Protein AF-A0A2M8KYL3-F1 (afdb_monomer)

Solvent-accessible surface area (backbone atoms only — not comparable to full-atom values): 25033 Å² total; per-residue (Å²): 137,84,82,59,70,75,54,57,54,48,54,51,50,53,51,47,51,56,54,46,53,58,52,58,70,65,60,84,61,82,76,65,51,75,68,42,40,58,47,51,52,43,27,50,36,31,70,75,68,73,48,70,52,73,65,59,53,51,46,48,49,54,54,52,48,50,40,39,32,39,35,42,7,55,77,67,50,27,69,29,58,46,81,46,57,28,44,54,58,90,97,37,41,26,38,90,75,70,47,48,50,58,57,54,34,52,53,51,31,57,49,25,52,48,34,41,75,72,63,45,58,52,21,66,59,52,28,55,45,35,50,26,55,50,51,47,49,53,52,61,71,69,51,55,72,37,27,33,41,36,34,39,45,39,51,58,85,90,56,59,68,72,28,40,50,66,68,33,51,70,55,39,21,39,38,38,41,38,32,34,42,88,90,50,31,34,41,32,40,37,34,32,32,60,54,50,50,62,69,44,51,47,37,35,39,49,59,73,66,50,52,82,94,70,67,59,73,52,27,61,62,31,35,63,53,50,50,74,50,74,52,100,57,61,64,72,57,53,53,52,49,51,50,49,33,50,48,50,23,37,39,74,70,35,48,68,52,35,48,52,42,50,51,40,65,67,43,87,83,52,65,57,47,41,64,48,69,73,31,77,92,42,48,69,57,54,51,51,48,53,54,48,48,61,53,26,31,73,44,57,73,74,59,19,57,55,43,47,46,44,48,49,39,1,49,43,39,42,51,54,36,49,76,68,70,50,82,73,79,84,60,101,68,50,69,37,58,49,24,22,53,52,26,32,76,69,58,39,70,47,50,22,89,61,34,67,42,67,31,56,84,73,84,54,82,70,52,68,63,60,57,48,49,55,49,54,50,54,48,70,72,43,95,62,50,44,40,14,69,39,73,62,50,75,53,79,65,43,74,99,81,52,25,32,54,75,52,33,52,54,45,54,52,44,27,74,72,68,75,47,85,70,51,48,68,59,46,24,44,75,71,68,60,88,83,72,79,82,79,86,64,73,63,60,61,54,48,52,53,50,54,53,53,65,70,69,110

Sequence (457 aa):
MSLNPCKLSRDIFLETLAAETTDYQSRRIAGPNAATRNIDIMAAELAANGYVGPEVRAMVLDEELTHAVEILAAQEAAYAVVPRSYEQIGNDLVDIHRQSLRQVFSGGIEHSEQEVLDGVPGAGWELERRKAELNNLEIILAMPENTACIEISAPPTDRPEHEQLAQHYNGLTMIRVSTKKPGGKVMQYNYALPLSNPEFLLAVQEKLGRDSTEMVVNSQELLERPITQTVDQASSSLVHEIDNLIGAAMLEVAVGHSAIRMIRKAIANRREAWDFVSSDEHADIHNEFLGGMEYAARLNMTEREHAVSAIRSGFWKEYKDRFNDRKISNQAGGIIAEAASRAVAAGDVFIACGSTVSATQFTAQESTASRASIANSLLREVKGSGNCSACGAKGVLYGCGVFCGRCNEKWCSEYKRTGKQLSPRQLSYLSYSRGTKPEADTADMFEELRQDWKRMG

Nearest PDB structures (foldseek):
  8wvb-assembly1_A  TM=1.530E-01  e=1.620E-01  Streptomyces lasalocidi
  6td9-assembly1_A  TM=1.812E-01  e=2.813E+00  Pseudomonas aeruginosa PAO1
  4k2x-assembly1_B  TM=1.499E-01  e=3.598E+00  Streptomyces rimosus subsp. rimosus ATCC 10970

Mean predicted aligned error: 16.1 Å

pLDDT: mean 70.28, std 19.23, range [26.45, 94.06]

Radius of gyration: 29.09 Å; Cα contacts (8 Å, |Δi|>4): 596; chains: 1; bounding box: 73×102×75 Å

Secondary structure (DSSP, 8-state):
----HHHHHHHHHHHHHHHHHHHHTT--S----TTTHHHHHHHHHHHHHSS--HHHHHHHHHHHHHHHHHHHHHHTT--EEEEEEEEE-SSSEEETT--BHHHHHHHHHHHHHHHHHTT-TTHHHHHHHHHHHHHHHHHHHHSPTTEEEEEEE---TTS-HHHHHHTT--S-EEEEEEEEETTTEEEEEEEEES---HHHHHHHHHHTT--TTT----HHHHHHSPEEEE-SS-HHHHHHHHHHHHHHHHHHH-HHHHHHHHHHHHSTTS--HHHHHTSGGGHHHHHHHHHHHHHHHTS-HHHHHHHHHHHHHHHHHHHHHHHTT------TT-HHHHHHHHHHHHT-EEEETTEEEE-----S---HHHHHHHHHHHHHHSTTTTB-TTT--BS-B-STTS-BHHHHHHHHHHHHHHS-PPPHHHHHHHHH-SS-PPPP-HHHHHHHHHHHHHHH-

Structure (mmCIF, N/CA/C/O backbone):
data_AF-A0A2M8KYL3-F1
#
_entry.id   AF-A0A2M8KYL3-F1
#
loop_
_atom_site.group_PDB
_atom_site.id
_atom_site.type_symbol
_atom_site.label_atom_id
_atom_site.label_alt_id
_atom_site.label_comp_id
_atom_site.label_asym_id
_atom_site.label_entity_id
_atom_site.label_seq_id
_atom_site.pdbx_PDB_ins_code
_atom_site.Cartn_x
_atom_site.Cartn_y
_atom_site.Cartn_z
_atom_site.occupancy
_atom_site.B_iso_or_equiv
_atom_site.auth_seq_id
_atom_site.auth_comp_id
_atom_site.auth_asym_id
_atom_site.auth_atom_id
_atom_site.pdbx_PDB_model_num
ATOM 1 N N . MET A 1 1 ? -11.001 -52.085 -12.501 1.00 36.53 1 MET A N 1
ATOM 2 C CA . MET A 1 1 ? -10.744 -50.952 -11.588 1.00 36.53 1 MET A CA 1
ATOM 3 C C . MET A 1 1 ? -9.930 -49.924 -12.357 1.00 36.53 1 MET A C 1
ATOM 5 O O . MET A 1 1 ? -8.745 -50.140 -12.557 1.00 36.53 1 MET A O 1
ATOM 9 N N . SER A 1 2 ? -10.577 -48.893 -12.905 1.00 27.48 2 SER A N 1
ATOM 10 C CA . SER A 1 2 ? -9.892 -47.825 -13.643 1.00 27.48 2 SER A CA 1
ATOM 11 C C . SER A 1 2 ? -9.377 -46.784 -12.652 1.00 27.48 2 SER A C 1
ATOM 13 O O . SER A 1 2 ? -10.172 -46.134 -11.971 1.00 27.48 2 SER A O 1
ATOM 15 N N . LEU A 1 3 ? -8.058 -46.640 -12.553 1.00 27.64 3 LEU A N 1
ATOM 16 C CA . LEU A 1 3 ? -7.439 -45.532 -11.831 1.00 27.64 3 LEU A CA 1
ATOM 17 C C . LEU A 1 3 ? -7.735 -44.241 -12.599 1.00 27.64 3 LEU A C 1
ATOM 19 O O . LEU A 1 3 ? -7.503 -44.162 -13.803 1.00 27.64 3 LEU A O 1
ATOM 23 N N . ASN A 1 4 ? -8.318 -43.266 -11.905 1.00 28.80 4 ASN A N 1
ATOM 24 C CA . ASN A 1 4 ? -8.723 -41.987 -12.472 1.00 28.80 4 ASN A CA 1
ATOM 25 C C . ASN A 1 4 ? -7.472 -41.091 -12.629 1.00 28.80 4 ASN A C 1
ATOM 27 O O . ASN A 1 4 ? -6.895 -40.714 -11.603 1.00 28.80 4 ASN A O 1
ATOM 31 N N . PRO A 1 5 ? -7.029 -40.748 -13.856 1.00 28.53 5 PRO A N 1
ATOM 32 C CA . PRO A 1 5 ? -5.752 -40.060 -14.091 1.00 28.53 5 PRO A CA 1
ATOM 33 C C . PRO A 1 5 ? -5.649 -38.685 -13.410 1.00 28.53 5 PRO A C 1
ATOM 35 O O . PRO A 1 5 ? -4.568 -38.291 -12.986 1.00 28.53 5 PRO A O 1
ATOM 38 N N . CYS A 1 6 ? -6.775 -37.988 -13.219 1.00 30.11 6 CYS A N 1
ATOM 39 C CA . CYS A 1 6 ? -6.819 -36.682 -12.547 1.00 30.11 6 CYS A CA 1
ATOM 40 C C . CYS A 1 6 ? -6.634 -36.745 -11.023 1.00 30.11 6 CYS A C 1
ATOM 42 O O . CYS A 1 6 ? -6.346 -35.724 -10.407 1.00 30.11 6 CYS A O 1
ATOM 44 N N . LYS A 1 7 ? -6.816 -37.913 -10.391 1.00 30.34 7 LYS A N 1
ATOM 45 C CA . LYS A 1 7 ? -6.541 -38.070 -8.953 1.00 30.34 7 LYS A CA 1
ATOM 46 C C . LYS A 1 7 ? -5.056 -38.314 -8.700 1.00 30.34 7 LYS A C 1
ATOM 48 O O . LYS A 1 7 ? -4.499 -37.711 -7.794 1.00 30.34 7 LYS A O 1
ATOM 53 N N . LEU A 1 8 ? -4.413 -39.105 -9.564 1.00 29.12 8 LEU A N 1
ATOM 54 C CA . LEU A 1 8 ? -2.974 -39.352 -9.476 1.00 29.12 8 LEU A CA 1
ATOM 55 C C . LEU A 1 8 ? -2.160 -38.064 -9.685 1.00 29.12 8 LEU A C 1
ATOM 57 O O . LEU A 1 8 ? -1.184 -37.860 -8.979 1.00 29.12 8 LEU A O 1
ATOM 61 N N . SER A 1 9 ? -2.574 -37.163 -10.589 1.00 41.41 9 SER A N 1
ATOM 62 C CA . SER A 1 9 ? -1.856 -35.892 -10.790 1.00 41.41 9 SER A CA 1
ATOM 63 C C . SER A 1 9 ? -2.030 -34.907 -9.631 1.00 41.41 9 SER A C 1
ATOM 65 O O . SER A 1 9 ? -1.147 -34.091 -9.404 1.00 41.41 9 SER A O 1
ATOM 67 N N . ARG A 1 10 ? -3.144 -34.975 -8.890 1.00 36.12 10 ARG A N 1
ATOM 68 C CA . ARG A 1 10 ? -3.415 -34.122 -7.724 1.00 36.12 10 ARG A CA 1
ATOM 69 C C . ARG A 1 10 ? -2.610 -34.557 -6.501 1.00 36.12 10 ARG A C 1
ATOM 71 O O . ARG A 1 10 ? -2.064 -33.699 -5.819 1.00 36.12 10 ARG A O 1
ATOM 78 N N . ASP A 1 11 ? -2.526 -35.858 -6.246 1.00 34.78 11 ASP A N 1
ATOM 79 C CA . ASP A 1 11 ? -1.763 -36.377 -5.106 1.00 34.78 11 ASP A CA 1
ATOM 80 C C . ASP A 1 11 ? -0.251 -36.232 -5.363 1.00 34.78 11 ASP A C 1
ATOM 82 O O . ASP A 1 11 ? 0.469 -35.794 -4.474 1.00 34.78 11 ASP A O 1
ATOM 86 N N . ILE A 1 12 ? 0.205 -36.421 -6.612 1.00 39.69 12 ILE A N 1
ATOM 87 C CA . ILE A 1 12 ? 1.585 -36.102 -7.022 1.00 39.69 12 ILE A CA 1
ATOM 88 C C . ILE A 1 12 ? 1.857 -34.594 -6.924 1.00 39.69 12 ILE A C 1
ATOM 90 O O . ILE A 1 12 ? 2.911 -34.214 -6.435 1.00 39.69 12 ILE A O 1
ATOM 94 N N . PHE A 1 13 ? 0.933 -33.716 -7.328 1.00 37.81 13 PHE A N 1
ATOM 95 C CA . PHE A 1 13 ? 1.106 -32.261 -7.200 1.00 37.81 13 PHE A CA 1
ATOM 96 C C . PHE A 1 13 ? 1.187 -31.809 -5.735 1.00 37.81 13 PHE A C 1
ATOM 98 O O . PHE A 1 13 ? 2.036 -30.990 -5.407 1.00 37.81 13 PHE A O 1
ATOM 105 N N . LEU A 1 14 ? 0.369 -32.375 -4.840 1.00 36.31 14 LEU A N 1
ATOM 106 C CA . LEU A 1 14 ? 0.404 -32.065 -3.405 1.00 36.31 14 LEU A CA 1
ATOM 107 C C . LEU A 1 14 ? 1.643 -32.644 -2.705 1.00 36.31 14 LEU A C 1
ATOM 109 O O . LEU A 1 14 ? 2.205 -31.978 -1.840 1.00 36.31 14 LEU A O 1
ATOM 113 N N . GLU A 1 15 ? 2.104 -33.836 -3.094 1.00 35.34 15 GLU A N 1
ATOM 114 C CA . GLU A 1 15 ? 3.365 -34.407 -2.599 1.00 35.34 15 GLU A CA 1
ATOM 115 C C . GLU A 1 15 ? 4.590 -33.674 -3.162 1.00 35.34 15 GLU A C 1
ATOM 117 O O . GLU A 1 15 ? 5.571 -33.505 -2.443 1.00 35.34 15 GLU A O 1
ATOM 122 N N . THR A 1 16 ? 4.524 -33.164 -4.397 1.00 37.00 16 THR A N 1
ATOM 123 C CA . THR A 1 16 ? 5.590 -32.341 -4.995 1.00 37.00 16 THR A CA 1
ATOM 124 C C . THR A 1 16 ? 5.626 -30.956 -4.347 1.00 37.00 16 THR A C 1
ATOM 126 O O . THR A 1 16 ? 6.701 -30.519 -3.968 1.00 37.00 16 THR A O 1
ATOM 129 N N . LEU A 1 17 ? 4.479 -30.317 -4.073 1.00 35.62 17 LEU A N 1
ATOM 130 C CA . LEU A 1 17 ? 4.427 -29.069 -3.298 1.00 35.62 17 LEU A CA 1
ATOM 131 C C . LEU A 1 17 ? 4.933 -29.266 -1.860 1.00 35.62 17 LEU A C 1
ATOM 133 O O . LEU A 1 17 ? 5.651 -28.419 -1.337 1.00 35.62 17 LEU A O 1
ATOM 137 N N . ALA A 1 18 ? 4.593 -30.380 -1.206 1.00 33.62 18 ALA A N 1
ATOM 138 C CA . ALA A 1 18 ? 5.078 -30.686 0.141 1.00 33.62 18 ALA A CA 1
ATOM 139 C C . ALA A 1 18 ? 6.589 -31.003 0.164 1.00 33.62 18 ALA A C 1
ATOM 141 O O . ALA A 1 18 ? 7.308 -30.550 1.052 1.00 33.62 18 ALA A O 1
ATOM 142 N N . ALA A 1 19 ? 7.106 -31.730 -0.830 1.00 31.84 19 ALA A N 1
ATOM 143 C CA . ALA A 1 19 ? 8.535 -32.018 -0.947 1.00 31.84 19 ALA A CA 1
ATOM 144 C C . ALA A 1 19 ? 9.353 -30.781 -1.376 1.00 31.84 19 ALA A C 1
ATOM 146 O O . ALA A 1 19 ? 10.447 -30.562 -0.857 1.00 31.84 19 ALA A O 1
ATOM 147 N N . GLU A 1 20 ? 8.812 -29.929 -2.251 1.00 35.09 20 GLU A N 1
ATOM 148 C CA . GLU A 1 20 ? 9.463 -28.697 -2.714 1.00 35.09 20 GLU A CA 1
ATOM 149 C C . GLU A 1 20 ? 9.369 -27.559 -1.697 1.00 35.09 20 GLU A C 1
ATOM 151 O O . GLU A 1 20 ? 10.314 -26.790 -1.593 1.00 35.09 20 GLU A O 1
ATOM 156 N N . THR A 1 21 ? 8.327 -27.478 -0.862 1.00 38.06 21 THR A N 1
ATOM 157 C CA . THR A 1 21 ? 8.320 -26.555 0.295 1.00 38.06 21 THR A CA 1
ATOM 158 C C . THR A 1 21 ? 9.389 -26.918 1.327 1.00 38.06 21 THR A C 1
ATOM 160 O O . THR A 1 21 ? 9.941 -26.027 1.972 1.00 38.06 21 THR A O 1
ATOM 163 N N . THR A 1 22 ? 9.764 -28.197 1.425 1.00 29.83 22 THR A N 1
ATOM 164 C CA . THR A 1 22 ? 10.848 -28.641 2.314 1.00 29.83 22 THR A CA 1
ATOM 165 C C . THR A 1 22 ? 12.238 -28.294 1.745 1.00 29.83 22 THR A C 1
ATOM 167 O O . THR A 1 22 ? 13.143 -27.969 2.511 1.00 29.83 22 THR A O 1
ATOM 170 N N . ASP A 1 23 ? 12.413 -28.279 0.412 1.00 32.03 23 ASP A N 1
ATOM 171 C CA . ASP A 1 23 ? 13.659 -27.829 -0.250 1.00 32.03 23 ASP A CA 1
ATOM 172 C C . ASP A 1 23 ? 13.708 -26.301 -0.495 1.00 32.03 23 ASP A C 1
ATOM 174 O O . ASP A 1 23 ? 14.783 -25.711 -0.578 1.00 32.03 23 ASP A O 1
ATOM 178 N N . TYR A 1 24 ? 12.560 -25.616 -0.523 1.00 31.50 24 TYR A N 1
ATOM 179 C CA . TYR A 1 24 ? 12.462 -24.150 -0.536 1.00 31.50 24 TYR A CA 1
ATOM 180 C C . TYR A 1 24 ? 12.901 -23.556 0.809 1.00 31.50 24 TYR A C 1
ATOM 182 O O . TYR A 1 24 ? 13.598 -22.546 0.842 1.00 31.50 24 TYR A O 1
ATOM 190 N N . GLN A 1 25 ? 12.599 -24.237 1.921 1.00 32.34 25 GLN A N 1
ATOM 191 C CA . GLN A 1 25 ? 13.145 -23.891 3.239 1.00 32.34 25 GLN A CA 1
ATOM 192 C C . GLN A 1 25 ? 14.658 -24.165 3.362 1.00 32.34 25 GLN A C 1
ATOM 194 O O . GLN A 1 25 ? 15.320 -23.572 4.216 1.00 32.34 25 GLN A O 1
ATOM 199 N N . SER A 1 26 ? 15.231 -25.036 2.519 1.00 26.45 26 SER A N 1
ATOM 200 C CA . SER A 1 26 ? 16.647 -25.435 2.592 1.00 26.45 26 SER A CA 1
ATOM 201 C C . SER A 1 26 ? 17.589 -24.488 1.825 1.00 26.45 26 SER A C 1
ATOM 203 O O . SER A 1 26 ? 18.765 -24.355 2.183 1.00 26.45 26 SER A O 1
ATOM 205 N N . ARG A 1 27 ? 17.087 -23.751 0.821 1.00 28.52 27 ARG A N 1
ATOM 206 C CA . ARG A 1 27 ? 17.859 -22.748 0.063 1.00 28.52 27 ARG A CA 1
ATOM 207 C C . ARG A 1 27 ? 17.812 -21.383 0.744 1.00 28.52 27 ARG A C 1
ATOM 209 O O . ARG A 1 27 ? 17.215 -20.434 0.251 1.00 28.52 27 ARG A O 1
ATOM 216 N N . ARG A 1 28 ? 18.516 -21.289 1.876 1.00 31.53 28 ARG A N 1
ATOM 217 C CA . ARG A 1 28 ? 18.889 -20.029 2.537 1.00 31.53 28 ARG A CA 1
ATOM 218 C C . ARG A 1 28 ? 19.755 -19.160 1.615 1.00 31.53 28 ARG A C 1
ATOM 220 O O . ARG A 1 28 ? 20.982 -19.219 1.648 1.00 31.53 28 ARG A O 1
ATOM 227 N N . ILE A 1 29 ? 19.103 -18.326 0.823 1.00 29.41 29 ILE A N 1
ATOM 228 C CA . ILE A 1 29 ? 19.601 -17.026 0.374 1.00 29.41 29 ILE A CA 1
ATOM 229 C C . ILE A 1 29 ? 18.535 -16.061 0.883 1.00 29.41 29 ILE A C 1
ATOM 231 O O . ILE A 1 29 ? 17.366 -16.364 0.677 1.00 29.41 29 ILE A O 1
ATOM 235 N N . ALA A 1 30 ? 18.942 -15.032 1.637 1.00 30.64 30 ALA A N 1
ATOM 236 C CA . ALA A 1 30 ? 18.113 -13.982 2.247 1.00 30.64 30 ALA A CA 1
ATOM 237 C C . ALA A 1 30 ? 16.633 -14.048 1.833 1.00 30.64 30 ALA A C 1
ATOM 239 O O . ALA A 1 30 ? 16.325 -13.811 0.665 1.00 30.64 30 ALA A O 1
ATOM 240 N N . GLY A 1 31 ? 15.750 -14.435 2.765 1.00 27.17 31 GLY A N 1
ATOM 241 C CA . GLY A 1 31 ? 14.319 -14.568 2.485 1.00 27.17 31 GLY A CA 1
ATOM 242 C C . GLY A 1 31 ? 13.826 -13.344 1.707 1.00 27.17 31 GLY A C 1
ATOM 243 O O . GLY A 1 31 ? 14.264 -12.235 2.030 1.00 27.17 31 GLY A O 1
ATOM 244 N N . PRO A 1 32 ? 13.014 -13.531 0.651 1.00 34.25 32 PRO A N 1
ATOM 245 C CA . PRO A 1 32 ? 12.669 -12.443 -0.247 1.00 34.25 32 PRO A CA 1
ATOM 246 C C . PRO A 1 32 ? 12.113 -11.285 0.574 1.00 34.25 32 PRO A C 1
ATOM 248 O O . PRO A 1 32 ? 11.209 -11.482 1.390 1.00 34.25 32 PRO A O 1
ATOM 251 N N . ASN A 1 33 ? 12.671 -10.088 0.388 1.00 44.75 33 ASN A N 1
ATOM 252 C CA . ASN A 1 33 ? 12.086 -8.903 0.994 1.00 44.75 33 ASN A CA 1
ATOM 253 C C . ASN A 1 33 ? 10.633 -8.778 0.485 1.00 44.75 33 ASN A C 1
ATOM 255 O O . ASN A 1 33 ? 10.292 -9.256 -0.606 1.00 44.75 33 ASN A O 1
ATOM 259 N N . ALA A 1 34 ? 9.749 -8.158 1.269 1.00 44.62 34 ALA A N 1
ATOM 260 C CA . ALA A 1 34 ? 8.355 -7.962 0.855 1.00 44.62 34 ALA A CA 1
ATOM 261 C C . ALA A 1 34 ? 8.256 -7.277 -0.528 1.00 44.62 34 ALA A C 1
ATOM 263 O O . ALA A 1 34 ? 7.327 -7.534 -1.285 1.00 44.62 34 ALA A O 1
ATOM 264 N N . ALA A 1 35 ? 9.274 -6.493 -0.905 1.00 47.59 35 ALA A N 1
ATOM 265 C CA . ALA A 1 35 ? 9.365 -5.814 -2.188 1.00 47.59 35 ALA A CA 1
ATOM 266 C C . ALA A 1 35 ? 9.666 -6.724 -3.405 1.00 47.59 35 ALA A C 1
ATOM 268 O O . ALA A 1 35 ? 9.385 -6.295 -4.527 1.00 47.59 35 ALA A O 1
ATOM 269 N N . THR A 1 36 ? 10.222 -7.933 -3.234 1.00 58.44 36 THR A N 1
ATOM 270 C CA . THR A 1 36 ? 10.610 -8.851 -4.328 1.00 58.44 36 THR A CA 1
ATOM 271 C C . THR A 1 36 ? 9.959 -10.229 -4.251 1.00 58.44 36 THR A C 1
ATOM 273 O O . THR A 1 36 ? 10.014 -10.973 -5.229 1.00 58.44 36 THR A O 1
ATOM 276 N N . ARG A 1 37 ? 9.264 -10.567 -3.158 1.00 68.19 37 ARG A N 1
ATOM 277 C CA . ARG A 1 37 ? 8.565 -11.858 -2.992 1.00 68.19 37 ARG A CA 1
ATOM 278 C C . ARG A 1 37 ? 7.772 -12.281 -4.230 1.00 68.19 37 ARG A C 1
ATOM 280 O O . ARG A 1 37 ? 7.881 -13.418 -4.683 1.00 68.19 37 ARG A O 1
ATOM 287 N N . ASN A 1 38 ? 7.028 -11.356 -4.818 1.00 73.75 38 ASN A N 1
ATOM 288 C CA . ASN A 1 38 ? 6.206 -11.619 -5.994 1.00 73.75 38 ASN A CA 1
ATOM 289 C C . ASN A 1 38 ? 7.002 -11.944 -7.258 1.00 73.75 38 ASN A C 1
ATOM 291 O O . ASN A 1 38 ? 6.608 -12.830 -8.020 1.00 73.75 38 ASN A O 1
ATOM 295 N N . ILE A 1 39 ? 8.138 -11.272 -7.471 1.00 78.69 39 ILE A N 1
ATOM 296 C CA . ILE A 1 39 ? 8.998 -11.581 -8.615 1.00 78.69 39 ILE A CA 1
ATOM 297 C C . ILE A 1 39 ? 9.704 -12.926 -8.426 1.00 78.69 39 ILE A C 1
ATOM 299 O O . ILE A 1 39 ? 9.916 -13.651 -9.396 1.00 78.69 39 ILE A O 1
ATOM 303 N N . ASP A 1 40 ? 10.016 -13.295 -7.185 1.00 79.62 40 ASP A N 1
ATOM 304 C CA . ASP A 1 40 ? 10.666 -14.566 -6.880 1.00 79.62 40 ASP A CA 1
ATOM 305 C C . ASP A 1 40 ? 9.702 -15.747 -7.047 1.00 79.62 40 ASP A C 1
ATOM 307 O O . ASP A 1 40 ? 10.100 -16.779 -7.590 1.00 79.62 40 ASP A O 1
ATOM 311 N N . ILE A 1 41 ? 8.416 -15.571 -6.716 1.00 80.06 41 ILE A N 1
ATOM 312 C CA . ILE A 1 41 ? 7.363 -16.549 -7.035 1.00 80.06 41 ILE A CA 1
ATOM 313 C C . ILE A 1 41 ? 7.228 -16.719 -8.556 1.00 80.06 41 ILE A C 1
ATOM 315 O O . ILE A 1 41 ? 7.226 -17.848 -9.048 1.00 80.06 41 ILE A O 1
ATOM 319 N N . MET A 1 42 ? 7.185 -15.619 -9.320 1.00 84.06 42 MET A N 1
ATOM 320 C CA . MET A 1 42 ? 7.170 -15.685 -10.789 1.00 84.06 42 MET A CA 1
ATOM 321 C C . MET A 1 42 ? 8.408 -16.395 -11.351 1.00 84.06 42 MET A C 1
ATOM 323 O O . MET A 1 42 ? 8.296 -17.203 -12.274 1.00 84.06 42 MET A O 1
ATOM 327 N N . ALA A 1 43 ? 9.593 -16.115 -10.804 1.00 80.19 43 ALA A N 1
ATOM 328 C CA . ALA A 1 43 ? 10.839 -16.747 -11.227 1.00 80.19 43 ALA A CA 1
ATOM 329 C C . ALA A 1 43 ? 10.843 -18.254 -10.932 1.00 80.19 43 ALA A C 1
ATOM 331 O O . ALA A 1 43 ? 11.283 -19.040 -11.775 1.00 80.19 43 ALA A O 1
ATOM 332 N N . ALA A 1 44 ? 10.323 -18.663 -9.772 1.00 81.75 44 ALA A N 1
ATOM 333 C CA . ALA A 1 44 ? 10.172 -20.067 -9.410 1.00 81.75 44 ALA A CA 1
ATOM 334 C C . ALA A 1 44 ? 9.208 -20.797 -10.358 1.00 81.75 44 ALA A C 1
ATOM 336 O O . ALA A 1 44 ? 9.537 -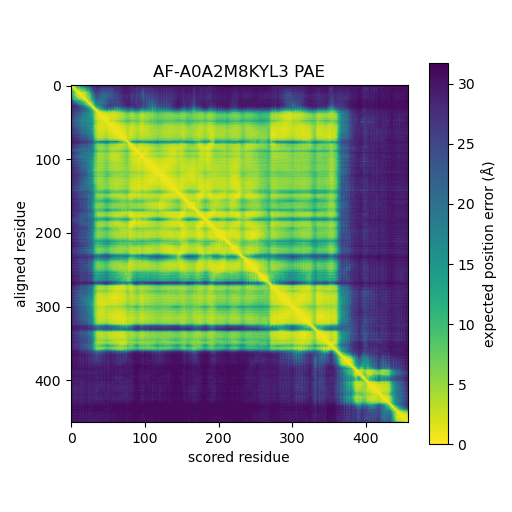21.874 -10.857 1.00 81.75 44 ALA A O 1
ATOM 337 N N . GLU A 1 45 ? 8.060 -20.196 -10.681 1.00 82.06 45 GLU A N 1
ATOM 338 C CA . GLU A 1 45 ? 7.086 -20.799 -11.595 1.00 82.06 45 GLU A CA 1
ATOM 339 C C . GLU A 1 45 ? 7.634 -20.910 -13.026 1.00 82.06 45 GLU A C 1
ATOM 341 O O . GLU A 1 45 ? 7.496 -21.951 -13.670 1.00 82.06 45 GLU A O 1
ATOM 346 N N . LEU A 1 46 ? 8.352 -19.886 -13.502 1.00 79.38 46 LEU A N 1
ATOM 347 C CA . LEU A 1 46 ? 9.064 -19.945 -14.780 1.00 79.38 46 LEU A CA 1
ATOM 348 C C . LEU A 1 46 ? 10.108 -21.061 -14.807 1.00 79.38 46 LEU A C 1
ATOM 350 O O . LEU A 1 46 ? 10.244 -21.731 -15.829 1.00 79.38 46 LEU A O 1
ATOM 354 N N . ALA A 1 47 ? 10.843 -21.261 -13.713 1.00 76.62 47 ALA A N 1
ATOM 355 C CA . ALA A 1 47 ? 11.849 -22.312 -13.622 1.00 76.62 47 ALA A CA 1
ATOM 356 C C . ALA A 1 47 ? 11.225 -23.718 -13.613 1.00 76.62 47 ALA A C 1
ATOM 358 O O . ALA A 1 47 ? 11.763 -24.620 -14.254 1.00 76.62 47 ALA A O 1
ATOM 359 N N . ALA A 1 48 ? 10.096 -23.897 -12.922 1.00 75.25 48 ALA A N 1
ATOM 360 C CA . ALA A 1 48 ? 9.408 -25.182 -12.810 1.00 75.25 48 ALA A CA 1
ATOM 361 C C . ALA A 1 48 ? 8.606 -25.542 -14.073 1.00 75.25 48 ALA A C 1
ATOM 363 O O . ALA A 1 48 ? 8.687 -26.665 -14.569 1.00 75.25 48 ALA A O 1
ATOM 364 N N . ASN A 1 49 ? 7.853 -24.581 -14.616 1.00 78.81 49 ASN A N 1
ATOM 365 C CA . ASN A 1 49 ? 6.824 -24.827 -15.631 1.00 78.81 49 ASN A CA 1
ATOM 366 C C . ASN A 1 49 ? 7.160 -24.236 -17.009 1.00 78.81 49 ASN A C 1
ATOM 368 O O . ASN A 1 49 ? 6.502 -24.557 -17.999 1.00 78.81 49 ASN A O 1
ATOM 372 N N . GLY A 1 50 ? 8.159 -23.354 -17.103 1.00 76.44 50 GLY A N 1
ATOM 373 C CA . GLY A 1 50 ? 8.498 -22.629 -18.333 1.00 76.44 50 GLY A CA 1
ATOM 374 C C . GLY A 1 50 ? 7.556 -21.463 -18.670 1.00 76.44 50 GLY A C 1
ATOM 375 O O . GLY A 1 50 ? 7.771 -20.778 -19.672 1.00 76.44 50 GLY A O 1
ATOM 376 N N . TYR A 1 51 ? 6.532 -21.211 -17.851 1.00 83.25 51 TYR A N 1
ATOM 377 C CA . TYR A 1 51 ? 5.595 -20.091 -17.969 1.00 83.25 51 TYR A CA 1
ATOM 378 C C . TYR A 1 51 ? 5.087 -19.664 -16.581 1.00 83.25 51 TYR A C 1
ATOM 380 O O . TYR A 1 51 ? 5.145 -20.456 -15.644 1.00 83.25 51 TYR A O 1
ATOM 388 N N . VAL A 1 52 ? 4.583 -18.428 -16.464 1.00 81.69 52 VAL A N 1
ATOM 389 C CA . VAL A 1 52 ? 3.866 -17.945 -15.268 1.00 81.69 52 VAL A CA 1
ATOM 390 C C . VAL A 1 52 ? 2.369 -18.148 -15.480 1.00 81.69 52 VAL A C 1
ATOM 392 O O . VAL A 1 52 ? 1.812 -17.715 -16.495 1.00 81.69 52 VAL A O 1
ATOM 395 N N . GLY A 1 53 ? 1.713 -18.827 -14.548 1.00 81.31 53 GLY A N 1
ATOM 396 C CA . GLY A 1 53 ? 0.293 -19.119 -14.584 1.00 81.31 53 GLY A CA 1
ATOM 397 C C . GLY A 1 53 ? -0.570 -17.874 -14.349 1.00 81.31 53 GLY A C 1
ATOM 398 O O . GLY A 1 53 ? -0.120 -16.874 -13.783 1.00 81.31 53 GLY A O 1
ATOM 399 N N . P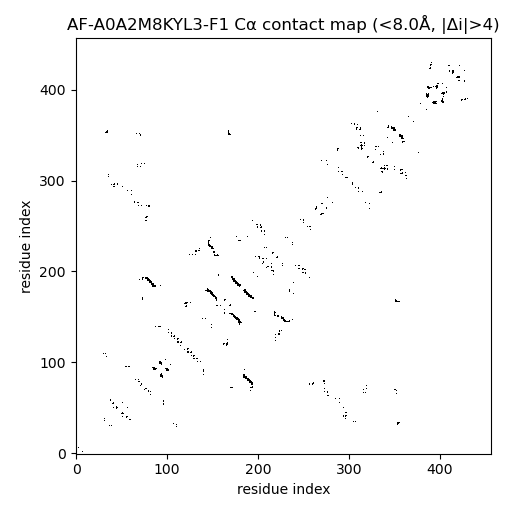RO A 1 54 ? -1.848 -17.910 -14.763 1.00 88.12 54 PRO A N 1
ATOM 400 C CA . PRO A 1 54 ? -2.758 -16.775 -14.607 1.00 88.12 54 PRO A CA 1
ATOM 401 C C . PRO A 1 54 ? -2.994 -16.392 -13.139 1.00 88.12 54 PRO A C 1
ATOM 403 O O . PRO A 1 54 ? -3.187 -15.215 -12.851 1.00 88.12 54 PRO A O 1
ATOM 406 N N . GLU A 1 55 ? -2.946 -17.355 -12.213 1.00 85.38 55 GLU A N 1
ATOM 407 C CA . GLU A 1 55 ? -3.147 -17.109 -10.778 1.00 85.38 55 GLU A CA 1
ATOM 408 C C . GLU A 1 55 ? -2.007 -16.276 -10.177 1.00 85.38 55 GLU A C 1
ATOM 410 O O . GLU A 1 55 ? -2.269 -15.259 -9.535 1.00 85.38 55 GLU A O 1
ATOM 415 N N . VAL A 1 56 ? -0.749 -16.635 -10.458 1.00 84.62 56 VAL A N 1
ATOM 416 C CA . VAL A 1 56 ? 0.428 -15.875 -10.005 1.00 84.62 56 VAL A CA 1
ATOM 417 C C . VAL A 1 56 ? 0.462 -14.492 -10.652 1.00 84.62 56 VAL A C 1
ATOM 419 O O . VAL A 1 56 ? 0.724 -13.504 -9.974 1.00 84.62 56 VAL A O 1
ATOM 422 N N . ARG A 1 57 ? 0.127 -14.374 -11.944 1.00 89.31 57 ARG A N 1
ATOM 423 C CA . ARG A 1 57 ? 0.020 -13.060 -12.605 1.00 89.31 57 ARG A CA 1
ATOM 424 C C . ARG A 1 57 ? -1.019 -12.162 -11.940 1.00 89.31 57 ARG A C 1
ATOM 426 O O . ARG A 1 57 ? -0.736 -10.990 -11.708 1.00 89.31 57 ARG A O 1
ATOM 433 N N . ALA A 1 58 ? -2.198 -12.702 -11.634 1.00 88.31 58 ALA A N 1
ATOM 434 C CA . ALA A 1 58 ? -3.256 -11.952 -10.965 1.00 88.31 58 ALA A CA 1
ATOM 435 C C . ALA A 1 58 ? -2.826 -11.504 -9.561 1.00 88.31 58 ALA A C 1
ATOM 437 O O . ALA A 1 58 ? -3.033 -10.349 -9.213 1.00 88.31 58 ALA A O 1
ATOM 438 N N . MET A 1 59 ? -2.171 -12.388 -8.807 1.00 85.25 59 MET A N 1
ATOM 439 C CA . MET A 1 59 ? -1.632 -12.102 -7.476 1.00 85.25 59 MET A CA 1
ATOM 440 C C . MET A 1 59 ? -0.596 -10.968 -7.500 1.00 85.25 59 MET A C 1
ATOM 442 O O . MET A 1 59 ? -0.706 -10.016 -6.733 1.00 85.25 59 MET A O 1
ATOM 446 N N . VAL A 1 60 ? 0.383 -11.026 -8.412 1.00 85.94 60 VAL A N 1
ATOM 447 C CA . VAL A 1 60 ? 1.412 -9.977 -8.532 1.00 85.94 60 VAL A CA 1
ATOM 448 C C . VAL A 1 60 ? 0.810 -8.636 -8.948 1.00 85.94 60 VAL A C 1
ATOM 450 O O . VAL A 1 60 ? 1.226 -7.594 -8.445 1.00 85.94 60 VAL A O 1
ATOM 453 N N . LEU A 1 61 ? -0.170 -8.646 -9.857 1.00 91.12 61 LEU A N 1
ATOM 454 C CA . LEU A 1 61 ? -0.860 -7.422 -10.251 1.00 91.12 61 LEU A CA 1
ATOM 455 C C . LEU A 1 61 ? -1.651 -6.827 -9.078 1.00 91.12 61 LEU A C 1
ATOM 457 O O . LEU A 1 61 ? -1.519 -5.636 -8.821 1.00 91.12 61 LEU A O 1
ATOM 461 N N . ASP A 1 62 ? -2.441 -7.630 -8.364 1.00 87.69 62 ASP A N 1
ATOM 462 C CA . ASP A 1 62 ? -3.288 -7.170 -7.255 1.00 87.69 62 ASP A CA 1
ATOM 463 C C . ASP A 1 62 ? -2.483 -6.498 -6.125 1.00 87.69 62 ASP A C 1
ATOM 465 O O . ASP A 1 62 ? -2.864 -5.432 -5.622 1.00 87.69 62 ASP A O 1
ATOM 469 N N . GLU A 1 63 ? -1.324 -7.060 -5.775 1.00 82.94 63 GLU A N 1
ATOM 470 C CA . GLU A 1 63 ? -0.431 -6.455 -4.783 1.00 82.94 63 GLU A CA 1
ATOM 471 C C . GLU A 1 63 ? 0.114 -5.100 -5.264 1.00 82.94 63 GLU A C 1
ATOM 473 O O . GLU A 1 63 ? 0.099 -4.110 -4.534 1.00 82.94 63 GLU A O 1
ATOM 478 N N . GLU A 1 64 ? 0.528 -4.995 -6.525 1.00 87.25 64 GLU A N 1
ATOM 479 C CA . GLU A 1 64 ? 1.120 -3.756 -7.043 1.00 87.25 64 GLU A CA 1
ATOM 480 C C . GLU A 1 64 ? 0.081 -2.669 -7.325 1.00 87.25 64 GLU A C 1
ATOM 482 O O . GLU A 1 64 ? 0.390 -1.480 -7.209 1.00 87.25 64 GLU A O 1
ATOM 487 N N . LEU A 1 65 ? -1.165 -3.051 -7.622 1.00 90.00 65 LEU A N 1
ATOM 488 C CA . LEU A 1 65 ? -2.303 -2.131 -7.625 1.00 90.00 65 LEU A CA 1
ATOM 489 C C . LEU A 1 65 ? -2.570 -1.580 -6.220 1.00 90.00 65 LEU A C 1
ATOM 491 O O . LEU A 1 65 ? -2.870 -0.397 -6.079 1.00 90.00 65 LEU A O 1
ATOM 495 N N . THR A 1 66 ? -2.396 -2.395 -5.178 1.00 84.38 66 THR A N 1
ATOM 496 C CA . THR A 1 66 ? -2.521 -1.940 -3.782 1.00 84.38 66 THR A CA 1
ATOM 497 C C . THR A 1 66 ? -1.464 -0.899 -3.447 1.00 84.38 66 THR A C 1
ATOM 499 O O . THR A 1 66 ? -1.807 0.183 -2.974 1.00 84.38 66 THR A O 1
ATOM 502 N N . HIS A 1 67 ? -0.199 -1.157 -3.791 1.00 83.38 67 HIS A N 1
ATOM 503 C CA . HIS A 1 67 ? 0.866 -0.167 -3.620 1.00 83.38 67 HIS A CA 1
ATOM 504 C C . HIS A 1 67 ? 0.606 1.115 -4.421 1.00 83.38 67 HIS A C 1
ATOM 506 O O . HIS A 1 67 ? 0.827 2.216 -3.917 1.00 83.38 67 HIS A O 1
ATOM 512 N N . ALA A 1 68 ? 0.095 1.001 -5.653 1.00 87.62 68 ALA A N 1
ATOM 513 C CA . ALA A 1 68 ? -0.273 2.167 -6.452 1.00 87.62 68 ALA A CA 1
ATOM 514 C C . ALA A 1 68 ? -1.339 3.020 -5.742 1.00 87.62 68 ALA A C 1
ATOM 516 O O . ALA A 1 68 ? -1.215 4.245 -5.710 1.00 87.62 68 ALA A O 1
ATOM 517 N N . VAL A 1 69 ? -2.345 2.395 -5.119 1.00 83.44 69 VAL A N 1
ATOM 518 C CA . VAL A 1 69 ? -3.353 3.108 -4.322 1.00 83.44 69 VAL A CA 1
ATOM 519 C C . VAL A 1 69 ? -2.738 3.818 -3.119 1.00 83.44 69 VAL A C 1
ATOM 521 O O . VAL A 1 69 ? -3.049 4.986 -2.888 1.00 83.44 69 VAL A O 1
ATOM 524 N N . GLU A 1 70 ? -1.847 3.164 -2.377 1.00 76.69 70 GLU A N 1
ATOM 525 C CA . GLU A 1 70 ? -1.164 3.776 -1.230 1.00 76.69 70 GLU A CA 1
ATOM 526 C C . GLU A 1 70 ? -0.313 4.987 -1.640 1.00 76.69 70 GLU A C 1
ATOM 528 O O . GLU A 1 70 ? -0.310 6.015 -0.960 1.00 76.69 70 GLU A O 1
ATOM 533 N N . ILE A 1 71 ? 0.359 4.908 -2.790 1.00 81.31 71 ILE A N 1
ATOM 534 C CA . ILE A 1 71 ? 1.150 6.010 -3.351 1.00 81.31 71 ILE A CA 1
ATOM 535 C C . ILE A 1 71 ? 0.257 7.181 -3.749 1.00 81.31 71 ILE A C 1
ATOM 537 O O . ILE A 1 71 ? 0.575 8.330 -3.431 1.00 81.31 71 ILE A O 1
ATOM 541 N N . LEU A 1 72 ? -0.862 6.909 -4.428 1.00 81.19 72 LEU A N 1
ATOM 542 C CA . LEU A 1 72 ? -1.852 7.938 -4.746 1.00 81.19 72 LEU A CA 1
ATOM 543 C C . LEU A 1 72 ? -2.404 8.566 -3.461 1.00 81.19 72 LEU A C 1
ATOM 545 O O . LEU A 1 72 ? -2.596 9.782 -3.407 1.00 81.19 72 LEU A O 1
ATOM 549 N N . ALA A 1 73 ? -2.600 7.766 -2.412 1.00 73.62 73 ALA A N 1
ATOM 550 C CA . ALA A 1 73 ? -3.055 8.270 -1.130 1.00 73.62 73 ALA A CA 1
ATOM 551 C C . ALA A 1 73 ? -2.047 9.237 -0.493 1.00 73.62 73 ALA A C 1
ATOM 553 O O . ALA A 1 73 ? -2.398 10.376 -0.173 1.00 73.62 73 ALA A O 1
ATOM 554 N N . ALA A 1 74 ? -0.780 8.827 -0.405 1.00 71.06 74 ALA A N 1
ATOM 555 C CA . ALA A 1 74 ? 0.302 9.628 0.164 1.00 71.06 74 ALA A CA 1
ATOM 556 C C . ALA A 1 74 ? 0.589 10.907 -0.623 1.00 71.06 74 ALA A C 1
ATOM 558 O O . ALA A 1 74 ? 0.631 11.997 -0.059 1.00 71.06 74 ALA A O 1
ATOM 559 N N . GLN A 1 75 ? 0.820 10.782 -1.929 1.00 72.88 75 GLN A N 1
ATOM 560 C CA . GLN A 1 75 ? 1.396 11.868 -2.724 1.00 72.88 75 GLN A CA 1
ATOM 561 C C . GLN A 1 75 ? 0.345 12.826 -3.268 1.00 72.88 75 GLN A C 1
ATOM 563 O O . GLN A 1 75 ? 0.613 14.015 -3.425 1.00 72.88 75 GLN A O 1
ATOM 568 N N . GLU A 1 76 ? -0.856 12.324 -3.539 1.00 70.12 76 GLU A N 1
ATOM 569 C CA . GLU A 1 76 ? -1.946 13.139 -4.066 1.00 70.12 76 GLU A CA 1
ATOM 570 C C . GLU A 1 76 ? -2.930 13.543 -2.971 1.00 70.12 76 GLU A C 1
ATOM 572 O O . GLU A 1 76 ? -4.035 13.996 -3.295 1.00 70.12 76 GLU A O 1
ATOM 577 N N . ALA A 1 77 ? -2.553 13.358 -1.694 1.00 60.72 77 ALA A N 1
ATOM 578 C CA . ALA A 1 77 ? -3.401 13.576 -0.525 1.00 60.72 77 ALA A CA 1
ATOM 579 C C . ALA A 1 77 ? -4.783 12.919 -0.698 1.00 60.72 77 ALA A C 1
ATOM 581 O O . ALA A 1 77 ? -5.815 13.460 -0.285 1.00 60.72 77 ALA A O 1
ATOM 582 N N . ALA A 1 78 ? -4.816 11.785 -1.407 1.00 59.75 78 ALA A N 1
ATOM 583 C CA . ALA A 1 78 ? -6.036 11.043 -1.624 1.00 59.75 78 ALA A CA 1
ATOM 584 C C . ALA A 1 78 ? -6.303 10.211 -0.371 1.00 59.75 78 ALA A C 1
ATOM 586 O O . ALA A 1 78 ? -5.445 9.519 0.152 1.00 59.75 78 ALA A O 1
ATOM 587 N N . TYR A 1 79 ? -7.519 10.273 0.131 1.00 70.19 79 TYR A N 1
ATOM 588 C CA . TYR A 1 79 ? -8.022 9.160 0.911 1.00 70.19 79 TYR A CA 1
ATOM 589 C C . TYR A 1 79 ? -8.259 7.994 -0.062 1.00 70.19 79 TYR A C 1
ATOM 591 O O . TYR A 1 79 ? -8.782 8.232 -1.159 1.00 70.19 79 TYR A O 1
ATOM 599 N N . ALA A 1 80 ? -7.913 6.768 0.322 1.00 73.44 80 ALA A N 1
ATOM 600 C CA . ALA A 1 80 ? -8.232 5.594 -0.480 1.00 73.44 80 ALA A CA 1
ATOM 601 C C . ALA A 1 80 ? -8.627 4.396 0.377 1.00 73.44 80 ALA A C 1
ATOM 603 O O . ALA A 1 80 ? -8.029 4.179 1.432 1.00 73.44 80 ALA A O 1
ATOM 604 N N . VAL A 1 81 ? -9.589 3.606 -0.107 1.00 78.31 81 VAL A N 1
ATOM 605 C CA . VAL A 1 81 ? -9.934 2.305 0.464 1.00 78.31 81 VAL A CA 1
ATOM 606 C C . VAL A 1 81 ? -9.548 1.204 -0.502 1.00 78.31 81 VAL A C 1
ATOM 608 O O . VAL A 1 81 ? -9.903 1.229 -1.678 1.00 78.31 81 VAL A O 1
ATOM 611 N N . VAL A 1 82 ? -8.850 0.201 0.016 1.00 81.31 82 VAL A N 1
ATOM 612 C CA . VAL A 1 82 ? -8.587 -1.048 -0.694 1.00 81.31 82 VAL A CA 1
ATOM 613 C C . VAL A 1 82 ? -9.441 -2.145 -0.057 1.00 81.31 82 VAL A C 1
ATOM 615 O O . VAL A 1 82 ? -9.193 -2.521 1.095 1.00 81.31 82 VAL A O 1
ATOM 618 N N . PRO A 1 83 ? -10.472 -2.654 -0.754 1.00 83.12 83 PRO A N 1
ATOM 619 C CA . PRO A 1 83 ? -11.279 -3.752 -0.251 1.00 83.12 83 PRO A CA 1
ATOM 620 C C . PRO A 1 83 ? -10.545 -5.086 -0.430 1.00 83.12 83 PRO A C 1
ATOM 622 O O . PRO A 1 83 ? -10.035 -5.400 -1.504 1.00 83.12 83 PRO A O 1
ATOM 625 N N . ARG A 1 84 ? -10.554 -5.910 0.618 1.00 86.12 84 ARG A N 1
ATOM 626 C CA . ARG A 1 84 ? -10.019 -7.274 0.640 1.00 86.12 84 ARG A CA 1
ATOM 627 C C . ARG A 1 84 ? -11.075 -8.253 1.124 1.00 86.12 84 ARG A C 1
ATOM 629 O O . ARG A 1 84 ? -11.927 -7.925 1.951 1.00 86.12 84 ARG A O 1
ATOM 636 N N . SER A 1 85 ? -11.022 -9.471 0.605 1.00 89.38 85 SER A N 1
ATOM 637 C CA . SER A 1 85 ? -11.907 -10.554 1.020 1.00 89.38 85 SER A CA 1
ATOM 638 C C . SER A 1 85 ? -11.104 -11.803 1.324 1.00 89.38 85 SER A C 1
ATOM 640 O O . SER A 1 85 ? -10.297 -12.225 0.497 1.00 89.38 85 SER A O 1
ATOM 642 N N . TYR A 1 86 ? -11.404 -12.415 2.461 1.00 91.38 86 TYR A N 1
ATOM 643 C CA . TYR A 1 86 ? -10.778 -13.638 2.926 1.00 91.38 86 TYR A CA 1
ATOM 644 C C . TYR A 1 86 ? -11.829 -14.710 3.219 1.00 91.38 86 TYR A C 1
ATOM 646 O O . TYR A 1 86 ? -12.948 -14.427 3.662 1.00 91.38 86 TYR A O 1
ATOM 654 N N . GLU A 1 87 ? -11.446 -15.955 2.982 1.00 92.06 87 GLU A N 1
ATOM 655 C CA . GLU A 1 87 ? -12.152 -17.158 3.396 1.00 92.06 87 GLU A CA 1
ATOM 656 C C . GLU A 1 87 ? -11.489 -17.703 4.664 1.00 92.06 87 GLU A C 1
ATOM 658 O O . GLU A 1 87 ? -10.279 -17.925 4.691 1.00 92.06 87 GLU A O 1
ATOM 663 N N . GLN A 1 88 ? -12.268 -17.920 5.724 1.00 91.19 88 GLN A N 1
ATOM 664 C CA . GLN A 1 88 ? -11.761 -18.576 6.920 1.00 91.19 88 GLN A CA 1
ATOM 665 C C . GLN A 1 88 ? -11.652 -20.084 6.678 1.00 91.19 88 GLN A C 1
ATOM 667 O O . GLN A 1 88 ? -12.658 -20.769 6.484 1.00 91.19 88 GLN A O 1
ATOM 672 N N . ILE A 1 89 ? -10.429 -20.611 6.742 1.00 89.88 89 ILE A N 1
ATOM 673 C CA . ILE A 1 89 ? -10.139 -22.040 6.601 1.00 89.88 89 ILE A CA 1
ATOM 674 C C . ILE A 1 89 ? -9.437 -22.507 7.875 1.00 89.88 89 ILE A C 1
ATOM 676 O O . ILE A 1 89 ? -8.261 -22.235 8.099 1.00 89.88 89 ILE A O 1
ATOM 680 N N . GLY A 1 90 ? -10.172 -23.210 8.741 1.00 88.44 90 GLY A N 1
ATOM 681 C CA . GLY A 1 90 ? -9.669 -23.586 10.064 1.00 88.44 90 GLY A CA 1
ATOM 682 C C . GLY A 1 90 ? -9.347 -22.353 10.918 1.00 88.44 90 GLY A C 1
ATOM 683 O O . GLY A 1 90 ? -10.218 -21.508 11.138 1.00 88.44 90 GLY A O 1
ATOM 684 N N . ASN A 1 91 ? -8.096 -22.255 11.378 1.00 89.69 91 ASN A N 1
ATOM 685 C CA . ASN A 1 91 ? -7.581 -21.145 12.193 1.00 89.69 91 ASN A CA 1
ATOM 686 C C . ASN A 1 91 ? -6.776 -20.135 11.358 1.00 89.69 91 ASN A C 1
ATOM 688 O O . ASN A 1 91 ? -5.743 -19.628 11.802 1.00 89.69 91 ASN A O 1
ATOM 692 N N . ASP A 1 92 ? -7.209 -19.878 10.129 1.00 91.38 92 ASP A N 1
ATOM 693 C CA . ASP A 1 92 ? -6.514 -18.981 9.214 1.00 91.38 92 ASP A CA 1
ATOM 694 C C . ASP A 1 92 ? -7.486 -18.241 8.292 1.00 91.38 92 ASP A C 1
ATOM 696 O O . ASP A 1 92 ? -8.628 -18.671 8.099 1.00 91.38 92 ASP A O 1
ATOM 700 N N . LEU A 1 93 ? -7.014 -17.131 7.729 1.00 90.44 93 LEU A N 1
ATOM 701 C CA . LEU A 1 93 ? -7.691 -16.357 6.698 1.00 90.44 93 LEU A CA 1
ATOM 702 C C . LEU A 1 93 ? -6.917 -16.487 5.394 1.00 90.44 93 LEU A C 1
ATOM 704 O O . LEU A 1 93 ? -5.733 -16.164 5.328 1.00 90.44 93 LEU A O 1
ATOM 708 N N . VAL A 1 94 ? -7.604 -16.955 4.359 1.00 86.94 94 VAL A N 1
ATOM 709 C CA . VAL A 1 94 ? -7.024 -17.194 3.041 1.00 86.94 94 VAL A CA 1
ATOM 710 C C . VAL A 1 94 ? -7.623 -16.213 2.043 1.00 86.94 94 VAL A C 1
ATOM 712 O O . VAL A 1 94 ? -8.845 -16.096 1.953 1.00 86.94 94 VAL A O 1
ATOM 715 N N . ASP A 1 95 ? -6.783 -15.486 1.313 1.00 85.06 95 ASP A N 1
ATOM 716 C CA . ASP A 1 95 ? -7.238 -14.494 0.336 1.00 85.06 95 ASP A CA 1
ATOM 717 C C . ASP A 1 95 ? -7.749 -15.128 -0.978 1.00 85.06 95 ASP A C 1
ATOM 719 O O . ASP A 1 95 ? -7.787 -16.352 -1.159 1.00 85.06 95 ASP A O 1
ATOM 723 N N . ILE A 1 96 ? -8.148 -14.278 -1.929 1.00 82.50 96 ILE A N 1
ATOM 724 C CA . ILE A 1 96 ? -8.638 -14.708 -3.250 1.00 82.50 96 ILE A CA 1
ATOM 725 C C . ILE A 1 96 ? -7.565 -15.403 -4.105 1.00 82.50 96 ILE A C 1
ATOM 727 O O . ILE A 1 96 ? -7.909 -16.142 -5.027 1.00 82.50 96 ILE A O 1
ATOM 731 N N . HIS A 1 97 ? -6.289 -15.194 -3.782 1.00 81.44 97 HIS A N 1
ATOM 732 C CA . HIS A 1 97 ? -5.122 -15.788 -4.430 1.00 81.44 97 HIS A CA 1
ATOM 733 C C . HIS A 1 97 ? -4.588 -17.006 -3.666 1.00 81.44 97 HIS A C 1
ATOM 735 O O . HIS A 1 97 ? -3.512 -17.510 -3.980 1.00 81.44 97 HIS A O 1
ATOM 741 N N . ARG A 1 98 ? -5.356 -17.516 -2.692 1.00 80.31 98 ARG A N 1
ATOM 742 C CA . ARG A 1 98 ? -5.004 -18.667 -1.849 1.00 80.31 98 ARG A CA 1
ATOM 743 C C . ARG A 1 98 ? -3.785 -18.438 -0.952 1.00 80.31 98 ARG A C 1
ATOM 745 O O . ARG A 1 98 ? -3.197 -19.407 -0.473 1.00 80.31 98 ARG A O 1
ATOM 752 N N . GLN A 1 99 ? -3.440 -17.187 -0.664 1.00 80.06 99 GLN A N 1
ATOM 753 C CA . GLN A 1 99 ? -2.411 -16.859 0.311 1.00 80.06 99 GLN A CA 1
ATOM 754 C C . GLN A 1 99 ? -2.964 -16.931 1.733 1.00 80.06 99 GLN A C 1
ATOM 756 O O . GLN A 1 99 ? -3.989 -16.331 2.053 1.00 80.06 99 GLN A O 1
ATOM 761 N N . SER A 1 100 ? -2.252 -17.660 2.591 1.00 82.75 100 SER A N 1
ATOM 762 C CA . SER A 1 100 ? -2.489 -17.707 4.033 1.00 82.75 100 SER A CA 1
ATOM 763 C C . SER A 1 100 ? -2.001 -16.415 4.684 1.00 82.75 100 SER A C 1
ATOM 765 O O . SER A 1 100 ? -0.806 -16.110 4.647 1.00 82.75 100 SER A O 1
ATOM 767 N N . LEU A 1 101 ? -2.906 -15.671 5.319 1.00 83.69 101 LEU A N 1
ATOM 768 C CA . LEU A 1 101 ? -2.554 -14.435 6.011 1.00 83.69 101 LEU A CA 1
ATOM 769 C C . LEU A 1 101 ? -1.653 -14.716 7.221 1.00 83.69 101 LEU A C 1
ATOM 771 O O . LEU A 1 101 ? -0.708 -13.969 7.475 1.00 83.69 101 LEU A O 1
ATOM 775 N N . ARG A 1 102 ? -1.866 -15.844 7.913 1.00 86.62 102 ARG A N 1
ATOM 776 C CA . ARG A 1 102 ? -0.958 -16.303 8.970 1.00 86.62 102 ARG A CA 1
ATOM 777 C C . ARG A 1 102 ? 0.459 -16.525 8.447 1.00 86.62 102 ARG A C 1
ATOM 779 O O . ARG A 1 102 ? 1.399 -16.055 9.075 1.00 86.62 102 ARG A O 1
ATOM 786 N N . GLN A 1 103 ? 0.625 -17.204 7.309 1.00 80.62 103 GLN A N 1
ATOM 787 C CA . GLN A 1 103 ? 1.949 -17.413 6.711 1.00 80.62 103 GLN A CA 1
ATOM 788 C C . GLN A 1 103 ? 2.598 -16.098 6.281 1.00 80.62 103 GLN A C 1
ATOM 790 O O . GLN A 1 103 ? 3.802 -15.939 6.465 1.00 80.62 103 GLN A O 1
ATOM 795 N N . VAL A 1 104 ? 1.820 -15.153 5.743 1.00 80.06 104 VAL A N 1
ATOM 796 C CA . VAL A 1 104 ? 2.321 -13.817 5.391 1.00 80.06 104 VAL A CA 1
ATOM 797 C C . VAL A 1 104 ? 2.866 -13.102 6.629 1.00 80.06 104 VAL A C 1
ATOM 799 O O . VAL A 1 104 ? 4.002 -12.631 6.602 1.00 80.06 104 VAL A O 1
ATOM 802 N N . PHE A 1 105 ? 2.113 -13.074 7.733 1.00 83.12 105 PHE A N 1
ATOM 803 C CA . PHE A 1 105 ? 2.580 -12.445 8.971 1.00 83.12 105 PHE A CA 1
ATOM 804 C C . PHE A 1 105 ? 3.763 -13.182 9.600 1.00 83.12 105 PHE A C 1
ATOM 806 O O . PHE A 1 105 ? 4.733 -12.537 9.984 1.00 83.12 105 PHE A O 1
ATOM 813 N N . SER A 1 106 ? 3.739 -14.516 9.662 1.00 82.62 106 SER A N 1
ATOM 814 C CA . SER A 1 106 ? 4.862 -15.302 10.187 1.00 82.62 106 SER A CA 1
ATOM 815 C C . SER A 1 106 ? 6.140 -15.104 9.370 1.00 82.62 106 SER A C 1
ATOM 817 O O . SER A 1 106 ? 7.194 -14.883 9.955 1.00 82.62 106 SER A O 1
ATOM 819 N N . GLY A 1 107 ? 6.052 -15.092 8.037 1.00 79.12 107 GLY A N 1
ATOM 820 C CA . GLY A 1 107 ? 7.202 -14.795 7.179 1.00 79.12 107 GLY A CA 1
ATOM 821 C C . GLY A 1 107 ? 7.730 -13.370 7.371 1.00 79.12 107 GLY A C 1
ATOM 822 O O . GLY A 1 107 ? 8.940 -13.159 7.380 1.00 79.12 107 GLY A O 1
ATOM 823 N N . GLY A 1 108 ? 6.839 -12.395 7.588 1.00 79.94 108 GLY A N 1
ATOM 824 C CA . GLY A 1 108 ? 7.224 -11.028 7.949 1.00 79.94 108 GLY A CA 1
ATOM 825 C C . GLY A 1 108 ? 7.950 -10.946 9.295 1.00 79.94 108 GLY A C 1
ATOM 826 O O . GLY A 1 108 ? 8.954 -10.249 9.400 1.00 79.94 108 GLY A O 1
ATOM 827 N N . ILE A 1 109 ? 7.492 -11.697 10.303 1.00 84.94 109 ILE A N 1
ATOM 828 C CA . ILE A 1 109 ? 8.158 -11.805 11.612 1.00 84.94 109 ILE A CA 1
ATOM 829 C C . ILE A 1 109 ? 9.563 -12.386 11.449 1.00 84.94 109 ILE A C 1
ATOM 831 O O . ILE A 1 109 ? 10.518 -11.773 11.914 1.00 84.94 109 ILE A O 1
ATOM 835 N N . GLU A 1 110 ? 9.706 -13.519 10.756 1.00 84.88 110 GLU A N 1
ATOM 836 C CA . GLU A 1 110 ? 11.010 -14.156 10.515 1.00 84.88 110 GLU A CA 1
ATOM 837 C C . GLU A 1 110 ? 11.985 -13.210 9.795 1.00 84.88 110 GLU A C 1
ATOM 839 O O . GLU A 1 110 ? 13.173 -13.159 10.121 1.00 84.88 110 GLU A O 1
ATOM 844 N N . HIS A 1 111 ? 11.484 -12.424 8.838 1.00 81.00 111 HIS A N 1
ATOM 845 C CA . HIS A 1 111 ? 12.280 -11.413 8.147 1.00 81.00 111 HIS A CA 1
ATOM 846 C C . HIS A 1 111 ? 12.751 -10.306 9.098 1.00 81.00 111 HIS A C 1
ATOM 848 O O . HIS A 1 111 ? 13.949 -10.035 9.172 1.00 81.00 111 HIS A O 1
ATOM 854 N N . SER A 1 112 ? 11.844 -9.710 9.877 1.00 83.88 112 SER A N 1
ATOM 855 C CA . SER A 1 112 ? 12.200 -8.657 10.834 1.00 83.88 112 SER A CA 1
ATOM 856 C C . SER A 1 112 ? 13.108 -9.168 11.959 1.00 83.88 112 SER A C 1
ATOM 858 O O . SER A 1 112 ? 13.976 -8.434 12.422 1.00 83.88 112 SER A O 1
ATOM 860 N N . GLU A 1 113 ? 12.980 -10.430 12.382 1.00 90.06 113 GLU A N 1
ATOM 861 C CA . GLU A 1 113 ? 13.929 -11.062 13.310 1.00 90.06 113 GLU A CA 1
ATOM 862 C C . GLU A 1 113 ? 15.347 -11.089 12.730 1.00 90.06 113 GLU A C 1
ATOM 864 O O . GLU A 1 113 ? 16.307 -10.778 13.437 1.00 90.06 113 GLU A O 1
ATOM 869 N N . GLN A 1 114 ? 15.489 -11.404 11.441 1.00 87.12 114 GLN A N 1
ATOM 870 C CA . GLN A 1 114 ? 16.783 -11.368 10.768 1.00 87.12 114 GLN A CA 1
ATOM 871 C C . GLN A 1 114 ? 17.327 -9.936 10.655 1.00 87.12 114 GLN A C 1
ATOM 873 O O . GLN A 1 114 ? 18.493 -9.708 10.967 1.00 87.12 114 GLN A O 1
ATOM 878 N N . GLU A 1 115 ? 16.495 -8.954 10.306 1.00 86.56 115 GLU A N 1
ATOM 879 C CA . GLU A 1 115 ? 16.906 -7.543 10.250 1.00 86.56 115 GLU A CA 1
ATOM 880 C C . GLU A 1 115 ? 17.357 -7.000 11.617 1.00 86.56 115 GLU A C 1
ATOM 882 O O . GLU A 1 115 ? 18.302 -6.209 11.699 1.00 86.56 115 GLU A O 1
ATOM 887 N N . VAL A 1 116 ? 16.733 -7.460 12.707 1.00 91.00 116 VAL A N 1
ATOM 888 C CA . VAL A 1 116 ? 17.179 -7.171 14.078 1.00 91.00 116 VAL A CA 1
ATOM 889 C C . VAL A 1 116 ? 18.571 -7.742 14.331 1.00 91.00 116 VAL A C 1
ATOM 891 O O . VAL A 1 116 ? 19.422 -7.046 14.889 1.00 91.00 116 VAL A O 1
ATOM 894 N N . LEU A 1 117 ? 18.821 -8.989 13.919 1.00 92.75 117 LEU A N 1
ATOM 895 C CA . LEU A 1 117 ? 20.137 -9.622 14.049 1.00 92.75 117 LEU A CA 1
ATOM 896 C C . LEU A 1 117 ? 21.205 -8.901 13.216 1.00 92.75 117 LEU A C 1
ATOM 898 O O . LEU A 1 117 ? 22.342 -8.763 13.670 1.00 92.75 117 LEU A O 1
ATOM 902 N N . ASP A 1 118 ? 20.826 -8.403 12.041 1.00 89.69 118 ASP A N 1
ATOM 903 C CA . ASP A 1 118 ? 21.700 -7.664 11.127 1.00 89.69 118 ASP A CA 1
ATOM 904 C C . ASP A 1 118 ? 21.902 -6.194 11.548 1.00 89.69 118 ASP A C 1
ATOM 906 O O . ASP A 1 118 ? 22.720 -5.479 10.965 1.00 89.69 118 ASP A O 1
ATOM 910 N N . GLY A 1 119 ? 21.203 -5.739 12.594 1.00 87.88 119 GLY A N 1
ATOM 911 C CA . GLY A 1 119 ? 21.335 -4.392 13.146 1.00 87.88 119 GLY A CA 1
ATOM 912 C C . GLY A 1 119 ? 20.712 -3.302 12.273 1.00 87.88 119 GLY A C 1
ATOM 913 O O . GLY A 1 119 ? 21.159 -2.153 12.324 1.00 87.88 119 GLY A O 1
ATOM 914 N N . VAL A 1 120 ? 19.698 -3.640 11.469 1.00 86.06 120 VAL A N 1
ATOM 915 C CA . VAL A 1 120 ? 18.973 -2.670 10.641 1.00 86.06 120 VAL A CA 1
ATOM 916 C C . VAL A 1 120 ? 18.258 -1.657 11.549 1.00 86.06 120 VAL A C 1
ATOM 918 O O . VAL A 1 120 ? 17.518 -2.055 12.458 1.00 86.06 120 VAL A O 1
ATOM 921 N N . PRO A 1 121 ? 18.446 -0.338 11.333 1.00 85.81 121 PRO A N 1
ATOM 922 C CA . PRO A 1 121 ? 17.776 0.685 12.123 1.00 85.81 121 PRO A CA 1
ATOM 923 C C . PRO A 1 121 ? 16.256 0.498 12.123 1.00 85.81 121 PRO A C 1
ATOM 925 O O . PRO A 1 121 ? 15.618 0.386 11.078 1.00 85.81 121 PRO A O 1
ATOM 928 N N . GLY A 1 122 ? 15.687 0.452 13.322 1.00 86.19 122 GLY A N 1
ATOM 929 C CA . GLY A 1 122 ? 14.253 0.329 13.540 1.00 86.19 122 GLY A CA 1
ATOM 930 C C . GLY A 1 122 ? 13.625 -1.063 13.381 1.00 86.19 122 GLY A C 1
ATOM 931 O O . GLY A 1 122 ? 12.452 -1.233 13.700 1.00 86.19 122 GLY A O 1
ATOM 932 N N . ALA A 1 123 ? 14.389 -2.090 13.006 1.00 86.94 123 ALA A N 1
ATOM 933 C CA . ALA A 1 123 ? 13.838 -3.436 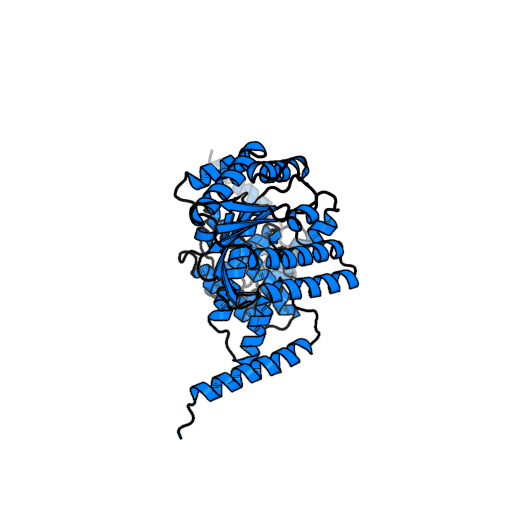12.811 1.00 86.94 123 ALA A CA 1
ATOM 934 C C . ALA A 1 123 ? 13.200 -4.031 14.082 1.00 86.94 123 ALA A C 1
ATOM 936 O O . ALA A 1 123 ? 12.229 -4.779 14.014 1.00 86.94 123 ALA A O 1
ATOM 937 N N . GLY A 1 124 ? 13.709 -3.668 15.265 1.00 89.75 124 GLY A N 1
ATOM 938 C CA . GLY A 1 124 ? 13.197 -4.184 16.538 1.00 89.75 124 GLY A CA 1
ATOM 939 C C . GLY A 1 124 ? 11.760 -3.767 16.836 1.00 89.75 124 GLY A C 1
ATOM 940 O O . GLY A 1 124 ? 11.007 -4.550 17.403 1.00 89.75 124 GLY A O 1
ATOM 941 N N . TRP A 1 125 ? 11.363 -2.556 16.448 1.00 86.81 125 TRP A N 1
ATOM 942 C CA . TRP A 1 125 ? 9.983 -2.115 16.635 1.00 86.81 125 TRP A CA 1
ATOM 943 C C . TRP A 1 125 ? 9.076 -2.585 15.492 1.00 86.81 125 TRP A C 1
ATOM 945 O O . TRP A 1 125 ? 7.920 -2.908 15.751 1.00 86.81 125 TRP A O 1
ATOM 955 N N . GLU A 1 126 ? 9.587 -2.714 14.262 1.00 85.69 126 GLU A N 1
ATOM 956 C CA . GLU A 1 126 ? 8.841 -3.348 13.165 1.00 85.69 126 GLU A CA 1
ATOM 957 C C . GLU A 1 126 ? 8.501 -4.806 13.507 1.00 85.69 126 GLU A C 1
ATOM 959 O O . GLU A 1 126 ? 7.374 -5.249 13.290 1.00 85.69 126 GLU A O 1
ATOM 964 N N . LEU A 1 127 ? 9.428 -5.536 14.135 1.00 89.62 127 LEU A N 1
ATOM 965 C CA . LEU A 1 127 ? 9.187 -6.892 14.625 1.00 89.62 127 LEU A CA 1
ATOM 966 C C . LEU A 1 127 ? 8.005 -6.954 15.605 1.00 89.62 127 LEU A C 1
ATOM 968 O O . LEU A 1 127 ? 7.122 -7.802 15.461 1.00 89.62 127 LEU A O 1
ATOM 972 N N . GLU A 1 128 ? 7.961 -6.059 16.594 1.00 91.19 128 GLU A N 1
ATOM 973 C CA . GLU A 1 128 ? 6.839 -6.000 17.539 1.00 91.19 128 GLU A CA 1
ATOM 974 C C . GLU A 1 128 ? 5.529 -5.624 16.834 1.00 91.19 128 GLU A C 1
ATOM 976 O O . GLU A 1 128 ? 4.477 -6.192 17.139 1.00 91.19 128 GLU A O 1
ATOM 981 N N . ARG A 1 129 ? 5.578 -4.755 15.818 1.00 86.94 129 ARG A N 1
ATOM 982 C CA . ARG A 1 129 ? 4.416 -4.445 14.977 1.00 86.94 129 ARG A CA 1
ATOM 983 C C . ARG A 1 129 ? 3.889 -5.693 14.269 1.00 86.94 129 ARG A C 1
ATOM 985 O O . ARG A 1 129 ? 2.694 -5.968 14.329 1.00 86.94 129 ARG A O 1
ATOM 992 N N . ARG A 1 130 ? 4.763 -6.488 13.640 1.00 86.00 130 ARG A N 1
ATOM 993 C CA . ARG A 1 130 ? 4.375 -7.733 12.946 1.00 86.00 130 ARG A CA 1
ATOM 994 C C . ARG A 1 130 ? 3.772 -8.768 13.892 1.00 86.00 130 ARG A C 1
ATOM 996 O O . ARG A 1 130 ? 2.808 -9.444 13.532 1.00 86.00 130 ARG A O 1
ATOM 1003 N N . LYS A 1 131 ? 4.282 -8.861 15.122 1.00 91.69 131 LYS A N 1
ATOM 1004 C CA . LYS A 1 131 ? 3.678 -9.700 16.169 1.00 91.69 131 LYS A CA 1
ATOM 1005 C C . LYS A 1 131 ? 2.281 -9.211 16.555 1.00 91.69 131 LYS A C 1
ATOM 1007 O O . LYS A 1 131 ? 1.388 -10.038 16.730 1.00 91.69 131 LYS A O 1
ATOM 1012 N N . ALA A 1 132 ? 2.069 -7.897 16.643 1.00 91.81 132 ALA A N 1
ATOM 1013 C CA . ALA A 1 132 ? 0.747 -7.325 16.889 1.00 91.81 132 ALA A CA 1
ATOM 1014 C C . ALA A 1 132 ? -0.240 -7.645 15.751 1.00 91.81 132 ALA A C 1
ATOM 1016 O O . ALA A 1 132 ? -1.355 -8.074 16.032 1.00 91.81 132 ALA A O 1
ATOM 1017 N N . GLU A 1 133 ? 0.175 -7.549 14.481 1.00 89.38 133 GLU A N 1
ATOM 1018 C CA . GLU A 1 133 ? -0.660 -7.945 13.328 1.00 89.38 133 GLU A CA 1
ATOM 1019 C C . GLU A 1 133 ? -1.071 -9.426 13.394 1.00 89.38 133 GLU A C 1
ATOM 1021 O O . GLU A 1 133 ? -2.237 -9.770 13.180 1.00 89.38 133 GLU A O 1
ATOM 1026 N N . LEU A 1 134 ? -0.137 -10.311 13.759 1.00 90.25 134 LEU A N 1
ATOM 1027 C CA . LEU A 1 134 ? -0.436 -11.730 13.946 1.00 90.25 134 LEU A CA 1
ATOM 1028 C C . LEU A 1 134 ? -1.400 -11.970 15.121 1.00 90.25 134 LEU A C 1
ATOM 1030 O O . LEU A 1 134 ? -2.294 -12.807 15.017 1.00 90.25 134 LEU A O 1
ATOM 1034 N N . ASN A 1 135 ? -1.264 -11.231 16.223 1.00 93.88 135 ASN A N 1
ATOM 1035 C CA . ASN A 1 135 ? -2.203 -11.315 17.344 1.00 93.88 135 ASN A CA 1
ATOM 1036 C C . ASN A 1 135 ? -3.599 -10.799 16.955 1.00 93.88 135 ASN A C 1
ATOM 1038 O O . ASN A 1 135 ? -4.608 -11.399 17.327 1.00 93.88 135 ASN A O 1
ATOM 1042 N N . ASN A 1 136 ? -3.675 -9.731 16.158 1.00 93.62 136 ASN A N 1
ATOM 1043 C CA . ASN A 1 136 ? -4.939 -9.195 15.656 1.00 93.62 136 ASN A CA 1
ATOM 1044 C C . ASN A 1 136 ? -5.664 -10.192 14.747 1.00 93.62 136 ASN A C 1
ATOM 1046 O O . ASN A 1 136 ? -6.894 -10.259 14.778 1.00 93.62 136 ASN A O 1
ATOM 1050 N N . LEU A 1 137 ? -4.931 -11.027 14.001 1.00 93.00 137 LEU A N 1
ATOM 1051 C CA . LEU A 1 137 ? -5.521 -12.133 13.246 1.00 93.00 137 LEU A CA 1
ATOM 1052 C C . LEU A 1 137 ? -6.302 -13.093 14.157 1.00 93.00 137 LEU A C 1
ATOM 1054 O O . LEU A 1 137 ? -7.407 -13.500 13.799 1.00 93.00 137 LEU A O 1
ATOM 1058 N N . GLU A 1 138 ? -5.786 -13.417 15.346 1.00 92.50 138 GLU A N 1
ATOM 1059 C CA . GLU A 1 138 ? -6.504 -14.261 16.314 1.00 92.50 138 GLU A CA 1
ATOM 1060 C C . GLU A 1 138 ? -7.801 -13.602 16.788 1.00 92.50 138 GLU A C 1
ATOM 1062 O O . GLU A 1 138 ? -8.840 -14.260 16.882 1.00 92.50 138 GLU A O 1
ATOM 1067 N N . ILE A 1 139 ? -7.769 -12.287 17.027 1.00 93.38 139 ILE A N 1
ATOM 1068 C CA . ILE A 1 139 ? -8.954 -11.506 17.402 1.00 93.38 139 ILE A CA 1
ATOM 1069 C C . ILE A 1 139 ? -9.996 -11.568 16.278 1.00 93.38 139 ILE A C 1
ATOM 1071 O O . ILE A 1 139 ? -11.163 -11.859 16.537 1.00 93.38 139 ILE A O 1
ATOM 1075 N N . ILE A 1 140 ? -9.581 -11.365 15.025 1.00 93.25 140 ILE A N 1
ATOM 1076 C CA . ILE A 1 140 ? -10.460 -11.420 13.846 1.00 93.25 140 ILE A CA 1
ATOM 1077 C C . ILE A 1 140 ? -11.058 -12.822 13.659 1.00 93.25 140 ILE A C 1
ATOM 1079 O O . ILE A 1 140 ? -12.236 -12.965 13.327 1.00 93.25 140 ILE A O 1
ATOM 1083 N N . LEU A 1 141 ? -10.275 -13.878 13.880 1.00 92.12 141 LEU A N 1
ATOM 1084 C CA . LEU A 1 141 ? -10.758 -15.257 13.786 1.00 92.12 141 LEU A CA 1
ATOM 1085 C C . LEU A 1 141 ? -11.778 -15.573 14.886 1.00 92.12 141 LEU A C 1
ATOM 1087 O O . LEU A 1 141 ? -12.790 -16.231 14.613 1.00 92.12 141 LEU A O 1
ATOM 1091 N N . ALA A 1 142 ? -11.541 -15.079 16.103 1.00 91.06 142 ALA A N 1
ATOM 1092 C CA . ALA A 1 142 ? -12.386 -15.310 17.269 1.00 91.06 142 ALA A CA 1
ATOM 1093 C C . ALA A 1 142 ? -13.632 -14.411 17.328 1.00 91.06 142 ALA A C 1
ATOM 1095 O O . ALA A 1 142 ? -14.601 -14.778 17.997 1.00 91.06 142 ALA A O 1
ATOM 1096 N N . MET A 1 143 ? -13.641 -13.260 16.644 1.00 90.00 143 MET A N 1
ATOM 1097 C CA . MET A 1 143 ? -14.759 -12.320 16.737 1.00 90.00 143 MET A CA 1
ATOM 1098 C C . MET A 1 143 ? -16.067 -12.935 16.205 1.00 90.00 143 MET A C 1
ATOM 1100 O O . MET A 1 143 ? -16.040 -13.750 15.266 1.00 90.00 143 MET A O 1
ATOM 1104 N N . PRO A 1 144 ? -17.222 -12.582 16.800 1.00 86.62 144 PRO A N 1
ATOM 1105 C CA . PRO A 1 144 ? -18.511 -13.043 16.313 1.00 86.62 144 PRO A CA 1
ATOM 1106 C C . PRO A 1 144 ? -18.881 -12.367 14.984 1.00 86.62 144 PRO A C 1
ATOM 1108 O O . PRO A 1 144 ? -18.271 -11.390 14.547 1.00 86.62 144 PRO A O 1
ATOM 1111 N N . GLU A 1 145 ? -19.883 -12.924 14.303 1.00 84.62 145 GLU A N 1
ATOM 1112 C CA . GLU A 1 145 ? -20.464 -12.283 13.121 1.00 84.62 145 GLU A CA 1
ATOM 1113 C C . GLU A 1 145 ? -21.032 -10.901 13.486 1.00 84.62 145 GLU A C 1
ATOM 1115 O O . GLU A 1 145 ? -21.530 -10.703 14.592 1.00 84.62 145 GLU A O 1
ATOM 1120 N N . ASN A 1 146 ? -20.983 -9.957 12.541 1.00 77.06 146 ASN A N 1
ATOM 1121 C CA . ASN A 1 146 ? -21.404 -8.555 12.728 1.00 77.06 146 ASN A CA 1
ATOM 1122 C C . ASN A 1 146 ? -20.549 -7.727 13.707 1.00 77.06 146 ASN A C 1
ATOM 1124 O O . ASN A 1 146 ? -20.913 -6.601 14.049 1.00 77.06 146 ASN A O 1
ATOM 1128 N N . THR A 1 147 ? -19.379 -8.233 14.096 1.00 83.62 147 THR A N 1
ATOM 1129 C CA . THR A 1 147 ? -18.337 -7.435 14.748 1.00 83.62 147 THR A CA 1
ATOM 1130 C C . THR A 1 147 ? -17.325 -6.938 13.714 1.00 83.62 147 THR A C 1
ATOM 1132 O O . THR A 1 147 ? -16.931 -7.673 12.799 1.00 83.62 147 THR A O 1
ATOM 1135 N N . ALA A 1 148 ? -16.916 -5.676 13.857 1.00 88.25 148 ALA A N 1
ATOM 1136 C CA . ALA A 1 148 ? -15.723 -5.126 13.231 1.00 88.25 148 ALA A CA 1
ATOM 1137 C C . ALA A 1 148 ? -14.552 -5.146 14.213 1.00 88.25 148 ALA A C 1
ATOM 1139 O O . ALA A 1 148 ? -14.695 -4.736 15.365 1.00 88.25 148 ALA A O 1
ATOM 1140 N N . CYS A 1 149 ? -13.393 -5.564 13.723 1.00 92.75 149 CYS A N 1
ATOM 1141 C CA . CYS A 1 149 ? -12.095 -5.307 14.328 1.00 92.75 149 CYS A CA 1
ATOM 1142 C C . CYS A 1 149 ? -11.438 -4.163 13.548 1.00 92.75 149 CYS A C 1
ATOM 1144 O O . CYS A 1 149 ? -11.317 -4.250 12.323 1.00 92.75 149 CYS A O 1
ATOM 1146 N N . ILE A 1 150 ? -11.077 -3.085 14.238 1.00 93.38 150 ILE A N 1
ATOM 1147 C CA . ILE A 1 150 ? -10.520 -1.869 13.649 1.00 93.38 150 ILE A CA 1
ATOM 1148 C C . ILE A 1 150 ? -9.090 -1.701 14.153 1.00 93.38 150 ILE A C 1
ATOM 1150 O O . ILE A 1 150 ? -8.854 -1.390 15.321 1.00 93.38 150 ILE A O 1
ATOM 1154 N N . GLU A 1 151 ? -8.140 -1.917 13.257 1.00 93.75 151 GLU A N 1
ATOM 1155 C CA . GLU A 1 151 ? -6.708 -1.818 13.515 1.00 93.75 151 GLU A CA 1
ATOM 1156 C C . GLU A 1 151 ? -6.208 -0.454 13.036 1.00 93.75 151 GLU A C 1
ATOM 1158 O O . GLU A 1 151 ? -6.526 -0.044 11.919 1.00 93.75 151 GLU A O 1
ATOM 1163 N N . ILE A 1 152 ? -5.419 0.249 13.851 1.00 92.44 152 ILE A N 1
ATOM 1164 C CA . ILE A 1 152 ? -4.816 1.536 13.482 1.00 92.44 152 ILE A CA 1
ATOM 1165 C C . ILE A 1 152 ? -3.299 1.362 13.491 1.00 92.44 152 ILE A C 1
ATOM 1167 O O . ILE A 1 152 ? -2.696 1.178 14.542 1.00 92.44 152 ILE A O 1
ATOM 1171 N N . SER A 1 153 ? -2.681 1.440 12.315 1.00 89.31 153 SER A N 1
ATOM 1172 C CA . SER A 1 153 ? -1.231 1.403 12.135 1.00 89.31 153 SER A CA 1
ATOM 1173 C C . SER A 1 153 ? -0.751 2.766 11.654 1.00 89.31 153 SER A C 1
ATOM 1175 O O . SER A 1 153 ? -1.134 3.220 10.578 1.00 89.31 153 SER A O 1
ATOM 1177 N N . ALA A 1 154 ? 0.119 3.412 12.421 1.00 89.06 154 ALA A N 1
ATOM 1178 C CA . ALA A 1 154 ? 0.707 4.702 12.072 1.00 89.06 154 ALA A CA 1
ATOM 1179 C C . ALA A 1 154 ? 2.231 4.673 12.269 1.00 89.06 154 ALA A C 1
ATOM 1181 O O . ALA A 1 154 ? 2.724 3.865 13.058 1.00 89.06 154 ALA A O 1
ATOM 1182 N N . PRO A 1 155 ? 2.999 5.526 11.572 1.00 83.31 155 PRO A N 1
ATOM 1183 C CA . PRO A 1 155 ? 4.407 5.713 11.858 1.00 83.31 155 PRO A CA 1
ATOM 1184 C C . PRO A 1 155 ? 4.619 6.166 13.303 1.00 83.31 155 PRO A C 1
ATOM 1186 O O . PRO A 1 155 ? 3.846 6.984 13.813 1.00 83.31 155 PRO A O 1
ATOM 1189 N N . PRO A 1 156 ? 5.672 5.672 13.968 1.00 83.44 156 PRO A N 1
ATOM 1190 C CA . PRO A 1 156 ? 5.993 6.106 15.315 1.00 83.44 156 PRO A CA 1
ATOM 1191 C C . PRO A 1 156 ? 6.433 7.576 15.331 1.00 83.44 156 PRO A C 1
ATOM 1193 O O . PRO A 1 156 ? 7.369 7.968 14.640 1.00 83.44 156 PRO A O 1
ATOM 1196 N N . THR A 1 157 ? 5.791 8.401 16.159 1.00 81.75 157 THR A N 1
ATOM 1197 C CA . THR A 1 157 ? 6.109 9.838 16.266 1.00 81.75 157 THR A CA 1
ATOM 1198 C C . THR A 1 157 ? 7.350 10.128 17.110 1.00 81.75 157 THR A C 1
ATOM 1200 O O . THR A 1 157 ? 7.889 11.229 17.061 1.00 81.75 157 THR A O 1
ATOM 1203 N N . ASP A 1 158 ? 7.783 9.163 17.920 1.00 83.19 158 ASP A N 1
ATOM 1204 C CA . ASP A 1 158 ? 8.903 9.254 18.860 1.00 83.19 158 ASP A CA 1
ATOM 1205 C C . ASP A 1 158 ? 10.213 8.672 18.304 1.00 83.19 158 ASP A C 1
ATOM 1207 O O . ASP A 1 158 ? 11.250 8.741 18.967 1.00 83.19 158 ASP A O 1
ATOM 1211 N N . ARG A 1 159 ? 10.189 8.109 17.088 1.00 84.81 159 ARG A N 1
ATOM 1212 C CA . ARG A 1 159 ? 11.364 7.490 16.461 1.00 84.81 159 ARG A CA 1
ATOM 1213 C C . ARG A 1 159 ? 12.058 8.438 15.487 1.00 84.81 159 ARG A C 1
ATOM 1215 O O . ARG A 1 159 ? 11.385 9.224 14.818 1.00 84.81 159 ARG A O 1
ATOM 1222 N N . PRO A 1 160 ? 13.391 8.353 15.346 1.00 84.75 160 PRO A N 1
ATOM 1223 C CA . PRO A 1 160 ? 14.123 9.139 14.361 1.00 84.75 160 PRO A CA 1
ATOM 1224 C C . PRO A 1 160 ? 13.655 8.884 12.922 1.00 84.75 160 PRO A C 1
ATOM 1226 O O . PRO A 1 160 ? 13.388 7.747 12.541 1.00 84.75 160 PRO A O 1
ATOM 1229 N N . GLU A 1 161 ? 13.657 9.929 12.090 1.00 81.94 161 GLU A N 1
ATOM 1230 C CA . GLU A 1 161 ? 13.258 9.851 10.675 1.00 81.94 161 GLU A CA 1
ATOM 1231 C C . GLU A 1 161 ? 14.039 8.780 9.897 1.00 81.94 161 GLU A C 1
ATOM 1233 O O . GLU A 1 161 ? 13.458 8.036 9.119 1.00 81.94 161 GLU A O 1
ATOM 1238 N N . HIS A 1 162 ? 15.343 8.635 10.148 1.00 78.50 162 HIS A N 1
ATOM 1239 C CA . HIS A 1 162 ? 16.161 7.632 9.460 1.00 78.50 162 HIS A CA 1
ATOM 1240 C C . HIS A 1 162 ? 15.762 6.182 9.791 1.00 78.50 162 HIS A C 1
ATOM 1242 O O . HIS A 1 162 ? 15.908 5.318 8.933 1.00 78.50 162 HIS A O 1
ATOM 1248 N N . GLU A 1 163 ? 15.244 5.906 10.995 1.00 82.81 163 GLU A N 1
ATOM 1249 C CA . GLU A 1 163 ? 14.696 4.587 11.346 1.00 82.81 163 GLU A CA 1
ATOM 1250 C C . GLU A 1 163 ? 13.337 4.369 10.681 1.00 82.81 163 GLU A C 1
ATOM 1252 O O . GLU A 1 163 ? 13.076 3.298 10.143 1.00 82.81 163 GLU A O 1
ATOM 1257 N N . GLN A 1 164 ? 12.483 5.397 10.667 1.00 77.38 164 GLN A N 1
ATOM 1258 C CA . GLN A 1 164 ? 11.190 5.335 9.982 1.00 77.38 164 GLN A CA 1
ATOM 1259 C C . GLN A 1 164 ? 11.368 5.074 8.478 1.00 77.38 164 GLN A C 1
ATOM 1261 O O . GLN A 1 164 ? 10.693 4.215 7.913 1.00 77.38 164 GLN A O 1
ATOM 1266 N N . LEU A 1 165 ? 12.316 5.766 7.840 1.00 73.19 165 LEU A N 1
ATOM 1267 C CA . LEU A 1 165 ? 12.660 5.574 6.430 1.00 73.19 165 LEU A CA 1
ATOM 1268 C C . LEU A 1 165 ? 13.265 4.191 6.160 1.00 73.19 165 LEU A C 1
ATOM 1270 O O . LEU A 1 165 ? 12.937 3.587 5.140 1.00 73.19 165 LEU A O 1
ATOM 1274 N N . ALA A 1 166 ? 14.114 3.678 7.061 1.00 72.50 166 ALA A N 1
ATOM 1275 C CA . ALA A 1 166 ? 14.684 2.333 6.940 1.00 72.50 166 ALA A CA 1
ATOM 1276 C C . ALA A 1 166 ? 13.601 1.242 6.935 1.00 72.50 166 ALA A C 1
ATOM 1278 O O . ALA A 1 166 ? 13.752 0.245 6.243 1.00 72.50 166 ALA A O 1
ATOM 1279 N N . GLN A 1 167 ? 12.494 1.476 7.641 1.00 76.44 167 GLN A N 1
ATOM 1280 C CA . GLN A 1 167 ? 11.331 0.587 7.707 1.00 76.44 167 GLN A CA 1
ATOM 1281 C C . GLN A 1 167 ? 10.212 0.975 6.720 1.00 76.44 167 GLN A C 1
ATOM 1283 O O . GLN A 1 167 ? 9.066 0.551 6.864 1.00 76.44 167 GLN A O 1
ATOM 1288 N N . HIS A 1 168 ? 10.523 1.796 5.709 1.00 70.12 168 HIS A N 1
ATOM 1289 C CA . HIS A 1 168 ? 9.609 2.176 4.624 1.00 70.12 168 HIS A CA 1
ATOM 1290 C C . HIS A 1 168 ? 8.336 2.922 5.063 1.00 70.12 168 HIS A C 1
ATOM 1292 O O . HIS A 1 168 ? 7.295 2.831 4.411 1.00 70.12 168 HIS A O 1
ATOM 1298 N N . TYR A 1 169 ? 8.399 3.700 6.144 1.00 71.94 169 TYR A N 1
ATOM 1299 C CA . TYR A 1 169 ? 7.295 4.575 6.527 1.00 71.94 169 TYR A CA 1
ATOM 1300 C C . TYR A 1 169 ? 7.293 5.881 5.733 1.00 71.94 169 TYR A C 1
ATOM 1302 O O . TYR A 1 169 ? 8.329 6.486 5.471 1.00 71.94 169 TYR A O 1
ATOM 1310 N N . ASN A 1 170 ? 6.091 6.340 5.389 1.00 67.31 170 ASN A N 1
ATOM 1311 C CA . ASN A 1 170 ? 5.846 7.510 4.541 1.00 67.31 170 ASN A CA 1
ATOM 1312 C C . ASN A 1 170 ? 4.908 8.547 5.178 1.00 67.31 170 ASN A C 1
ATOM 1314 O O . ASN A 1 170 ? 4.336 9.372 4.469 1.00 67.31 170 ASN A O 1
ATOM 1318 N N . GLY A 1 171 ? 4.715 8.499 6.499 1.00 74.00 171 GLY A N 1
ATOM 1319 C CA . GLY A 1 171 ? 3.806 9.420 7.192 1.00 74.00 171 GLY A CA 1
ATOM 1320 C C . GLY A 1 171 ? 2.313 9.134 6.970 1.00 74.00 171 GLY A C 1
ATOM 1321 O O . GLY A 1 171 ? 1.482 9.983 7.289 1.00 74.00 171 GLY A O 1
ATOM 1322 N N . LEU A 1 172 ? 1.953 7.967 6.422 1.00 79.00 172 LEU A N 1
ATOM 1323 C CA . LEU A 1 172 ? 0.560 7.533 6.292 1.00 79.00 172 LEU A CA 1
ATOM 1324 C C . LEU A 1 172 ? 0.040 6.876 7.571 1.00 79.00 172 LEU A C 1
ATOM 1326 O O . LEU A 1 172 ? 0.744 6.082 8.184 1.00 79.00 172 LEU A O 1
ATOM 1330 N N . THR A 1 173 ? -1.233 7.088 7.898 1.00 86.69 173 THR A N 1
ATOM 1331 C CA . THR A 1 173 ? -1.966 6.169 8.784 1.00 86.69 173 THR A CA 1
ATOM 1332 C C . THR A 1 173 ? -2.707 5.143 7.938 1.00 86.69 173 THR A C 1
ATOM 1334 O O . THR A 1 173 ? -3.406 5.498 6.990 1.00 86.69 173 THR A O 1
ATOM 1337 N N . MET A 1 174 ? -2.575 3.872 8.295 1.00 87.69 174 MET A N 1
ATOM 1338 C CA . MET A 1 174 ? -3.363 2.773 7.757 1.00 87.69 174 MET A CA 1
ATOM 1339 C C . MET A 1 174 ? -4.402 2.361 8.795 1.00 87.69 174 MET A C 1
ATOM 1341 O O . MET A 1 174 ? -4.039 1.948 9.895 1.00 87.69 174 MET A O 1
ATOM 1345 N N . ILE A 1 175 ? -5.685 2.452 8.456 1.00 90.56 175 ILE A N 1
ATOM 1346 C CA . ILE A 1 175 ? -6.757 1.881 9.282 1.00 90.56 175 ILE A CA 1
ATOM 1347 C C . ILE A 1 175 ? -7.278 0.642 8.567 1.00 90.56 175 ILE A C 1
ATOM 1349 O O . ILE A 1 175 ? -7.622 0.725 7.393 1.00 90.56 175 ILE A O 1
ATOM 1353 N N . ARG A 1 176 ? -7.342 -0.507 9.238 1.00 90.94 176 ARG A N 1
ATOM 1354 C CA . ARG A 1 176 ? -7.899 -1.740 8.665 1.00 90.94 176 ARG A CA 1
ATOM 1355 C C . ARG A 1 176 ? -9.169 -2.099 9.405 1.00 90.94 176 ARG A C 1
ATOM 1357 O O . ARG A 1 176 ? -9.149 -2.291 10.615 1.00 90.94 176 ARG A O 1
ATOM 1364 N N . VAL A 1 177 ? -10.277 -2.181 8.679 1.00 91.62 177 VAL A N 1
ATOM 1365 C CA . VAL A 1 177 ? -11.583 -2.541 9.240 1.00 91.62 177 VAL A CA 1
ATOM 1366 C C . VAL A 1 177 ? -11.949 -3.928 8.752 1.00 91.62 177 VAL A C 1
ATOM 1368 O O . VAL A 1 177 ? -12.388 -4.095 7.615 1.00 91.62 177 VAL A O 1
ATOM 1371 N N . SER A 1 178 ? -11.773 -4.920 9.614 1.00 92.19 178 SER A N 1
ATOM 1372 C CA . SER A 1 178 ? -12.067 -6.325 9.343 1.00 92.19 178 SER A CA 1
ATOM 1373 C C . SER A 1 178 ? -13.450 -6.676 9.886 1.00 92.19 178 SER A C 1
ATOM 1375 O O . SER A 1 178 ? -13.692 -6.585 11.083 1.00 92.19 178 SER A O 1
ATOM 1377 N N . THR A 1 179 ? -14.367 -7.097 9.018 1.00 90.25 179 THR A N 1
ATOM 1378 C CA . THR A 1 179 ? -15.745 -7.480 9.365 1.00 90.25 179 THR A CA 1
ATOM 1379 C C . THR A 1 179 ? -15.995 -8.944 9.040 1.00 90.25 179 THR A C 1
ATOM 1381 O O . THR A 1 179 ? -15.683 -9.412 7.941 1.00 90.25 179 THR A O 1
ATOM 1384 N N . LYS A 1 180 ? -16.591 -9.678 9.983 1.00 85.75 180 LYS A N 1
ATOM 1385 C CA . LYS A 1 180 ? -16.934 -11.090 9.789 1.00 85.75 180 LYS A CA 1
ATOM 1386 C C . LYS A 1 180 ? -18.366 -11.208 9.290 1.00 85.75 180 LYS A C 1
ATOM 1388 O O . LYS A 1 180 ? -19.312 -10.792 9.962 1.00 85.75 180 LYS A O 1
ATOM 1393 N N . LYS A 1 181 ? -18.511 -11.764 8.089 1.00 80.00 181 LYS A N 1
ATOM 1394 C CA . LYS A 1 181 ? -19.793 -12.056 7.449 1.00 80.00 181 LYS A CA 1
ATOM 1395 C C . LYS A 1 181 ? -20.245 -13.485 7.763 1.00 80.00 181 LYS A C 1
ATOM 1397 O O . LYS A 1 181 ? -19.399 -14.347 8.026 1.00 80.00 181 LYS A O 1
ATOM 1402 N N . PRO A 1 182 ? -21.556 -13.762 7.634 1.00 74.31 182 PRO A N 1
ATOM 1403 C CA . PRO A 1 182 ? -22.074 -15.118 7.699 1.00 74.31 182 PRO A CA 1
ATOM 1404 C C . PRO A 1 182 ? -21.335 -16.081 6.769 1.00 74.31 182 PRO A C 1
ATOM 1406 O O . PRO A 1 182 ? -21.032 -15.746 5.619 1.00 74.31 182 PRO A O 1
ATOM 1409 N N . GLY A 1 183 ? -21.062 -17.287 7.267 1.00 76.12 183 GLY A N 1
ATOM 1410 C CA . GLY A 1 183 ? -20.402 -18.346 6.494 1.00 76.12 183 GLY A CA 1
ATOM 1411 C C . GLY A 1 183 ? -18.874 -18.261 6.455 1.00 76.12 183 GLY A C 1
ATOM 1412 O O . GLY A 1 183 ? -18.271 -18.773 5.517 1.00 76.12 183 GLY A O 1
ATOM 1413 N N . GLY A 1 184 ? -18.248 -17.615 7.446 1.00 77.50 184 GLY A N 1
ATOM 1414 C CA . GLY A 1 184 ? -16.788 -17.616 7.610 1.00 77.50 184 GLY A CA 1
ATOM 1415 C C . GLY A 1 184 ? -16.034 -16.722 6.623 1.00 77.50 184 GLY A C 1
ATOM 1416 O O . GLY A 1 184 ? -14.827 -16.867 6.462 1.00 77.50 184 GLY A O 1
ATOM 1417 N N . LYS A 1 185 ? -16.717 -15.793 5.946 1.00 88.12 185 LYS A N 1
ATOM 1418 C CA . LYS A 1 185 ? -16.053 -14.797 5.095 1.00 88.12 185 LYS A CA 1
ATOM 1419 C C . LYS A 1 185 ? -15.660 -13.583 5.922 1.00 88.12 185 LYS A C 1
ATOM 1421 O O . LYS A 1 185 ? -16.488 -13.049 6.656 1.00 88.12 185 LYS A O 1
ATOM 1426 N N . VAL A 1 186 ? -14.440 -13.098 5.746 1.00 90.06 186 VAL A N 1
ATOM 1427 C CA . VAL A 1 186 ? -13.980 -11.838 6.338 1.00 90.06 186 VAL A CA 1
ATOM 1428 C C . VAL A 1 186 ? -13.795 -10.820 5.224 1.00 90.06 186 VAL A C 1
ATOM 1430 O O . VAL A 1 186 ? -13.099 -11.082 4.248 1.00 90.06 186 VAL A O 1
ATOM 1433 N N . MET A 1 187 ? -14.438 -9.662 5.349 1.00 89.69 187 MET A N 1
ATOM 1434 C CA . MET A 1 187 ? -14.170 -8.517 4.480 1.00 89.69 187 MET A CA 1
ATOM 1435 C C . MET A 1 187 ? -13.330 -7.517 5.246 1.00 89.69 187 MET A C 1
ATOM 1437 O O . MET A 1 187 ? -13.727 -7.113 6.336 1.00 89.69 187 MET A O 1
ATOM 1441 N N . GLN A 1 188 ? -12.223 -7.090 4.663 1.00 88.94 188 GLN A N 1
ATOM 1442 C CA . GLN A 1 188 ? -11.368 -6.064 5.231 1.00 88.94 188 GLN A CA 1
ATOM 1443 C C . GLN A 1 188 ? -11.365 -4.837 4.321 1.00 88.94 188 GLN A C 1
ATOM 1445 O O . GLN A 1 188 ? -11.329 -4.961 3.100 1.00 88.94 188 GLN A O 1
ATOM 1450 N N . TYR A 1 189 ? -11.417 -3.655 4.919 1.00 87.69 189 TYR A N 1
ATOM 1451 C CA . TYR A 1 189 ? -11.318 -2.378 4.224 1.00 87.69 189 TYR A CA 1
ATOM 1452 C C . TYR A 1 189 ? -10.078 -1.663 4.745 1.00 87.69 189 TYR A C 1
ATOM 1454 O O . TYR A 1 189 ? -10.018 -1.318 5.926 1.00 87.69 189 TYR A O 1
ATOM 1462 N N . ASN A 1 190 ? -9.080 -1.501 3.878 1.00 86.50 190 ASN A N 1
ATOM 1463 C CA . ASN A 1 190 ? -7.804 -0.880 4.216 1.00 86.50 190 ASN A CA 1
ATOM 1464 C C . ASN A 1 190 ? -7.829 0.582 3.781 1.00 86.50 190 ASN A C 1
ATOM 1466 O O . ASN A 1 190 ? -7.829 0.873 2.588 1.00 86.50 190 ASN A O 1
ATOM 1470 N N . TYR A 1 191 ? -7.878 1.486 4.749 1.00 85.94 191 TYR A N 1
ATOM 1471 C CA . TYR A 1 191 ? -7.920 2.925 4.554 1.00 85.94 191 TYR A CA 1
ATOM 1472 C C . TYR A 1 191 ? -6.502 3.494 4.622 1.00 85.94 191 TYR A C 1
ATOM 1474 O O . TYR A 1 191 ? -5.906 3.532 5.699 1.00 85.94 191 TYR A O 1
ATOM 1482 N N . ALA A 1 192 ? -5.986 3.980 3.494 1.00 83.50 192 ALA A N 1
ATOM 1483 C CA . ALA A 1 192 ? -4.720 4.704 3.424 1.00 83.50 192 ALA A CA 1
ATOM 1484 C C . ALA A 1 192 ? -4.972 6.212 3.586 1.00 83.50 192 ALA A C 1
ATOM 1486 O O . ALA A 1 192 ? -5.699 6.819 2.791 1.00 83.50 192 ALA A O 1
ATOM 1487 N N . LEU A 1 193 ? -4.400 6.815 4.633 1.00 83.81 193 LEU A N 1
ATOM 1488 C CA . LEU A 1 193 ? -4.712 8.181 5.061 1.00 83.81 193 LEU A CA 1
ATOM 1489 C C . LEU A 1 193 ? -3.450 9.053 5.093 1.00 83.81 193 LEU A C 1
ATOM 1491 O O . LEU A 1 193 ? -2.494 8.687 5.778 1.00 83.81 193 LEU A O 1
ATOM 1495 N N . PRO A 1 194 ? -3.446 10.237 4.449 1.00 76.88 194 PRO A N 1
ATOM 1496 C CA . PRO A 1 194 ? -2.269 11.108 4.323 1.00 76.88 194 PRO A CA 1
ATOM 1497 C C . PRO A 1 194 ? -1.922 11.894 5.602 1.00 76.88 194 PRO A C 1
ATOM 1499 O O . PRO A 1 194 ? -1.384 12.996 5.536 1.00 76.88 194 PRO A O 1
ATOM 1502 N N . LEU A 1 195 ? -2.290 11.378 6.776 1.00 81.75 195 LEU A N 1
ATOM 1503 C CA . LEU A 1 195 ? -2.124 12.034 8.071 1.00 81.75 195 LEU A CA 1
ATOM 1504 C C . LEU A 1 195 ? -1.685 11.001 9.102 1.00 81.75 195 LEU A C 1
ATOM 1506 O O . LEU A 1 195 ? -2.331 9.966 9.222 1.00 81.75 195 LEU A O 1
ATOM 1510 N N . SER A 1 196 ? -0.656 11.308 9.891 1.00 85.94 196 SER A N 1
ATOM 1511 C CA . SER A 1 196 ? -0.180 10.464 11.002 1.00 85.94 196 SER A CA 1
ATOM 1512 C C . SER A 1 196 ? 0.124 11.248 12.281 1.00 85.94 196 SER A C 1
ATOM 1514 O O . SER A 1 196 ? 0.809 10.756 13.174 1.00 85.94 196 SER A O 1
ATOM 1516 N N . ASN A 1 197 ? -0.337 12.498 12.370 1.00 87.25 197 ASN A N 1
ATOM 1517 C CA . ASN A 1 197 ? -0.057 13.343 13.527 1.00 87.25 197 ASN A CA 1
ATOM 1518 C C . ASN A 1 197 ? -0.896 12.917 14.758 1.00 87.25 197 ASN A C 1
ATOM 1520 O O . ASN A 1 197 ? -1.997 12.389 14.587 1.00 87.25 197 ASN A O 1
ATOM 1524 N N . PRO A 1 198 ? -0.419 13.172 15.993 1.00 90.69 198 PRO A N 1
ATOM 1525 C CA . PRO A 1 198 ? -1.116 12.763 17.215 1.00 90.69 198 PRO A CA 1
ATOM 1526 C C . PRO A 1 198 ? -2.560 13.264 17.330 1.00 90.69 198 PRO A C 1
ATOM 1528 O O . PRO A 1 198 ? -3.423 12.515 17.780 1.00 90.69 198 PRO A O 1
ATOM 1531 N N . GLU A 1 199 ? -2.841 14.499 16.904 1.00 91.06 199 GLU A N 1
ATOM 1532 C CA . GLU A 1 199 ? -4.190 15.082 16.956 1.00 91.06 199 GLU A CA 1
ATOM 1533 C C . GLU A 1 199 ? -5.167 14.270 16.099 1.00 91.06 199 GLU A C 1
ATOM 1535 O O . GLU A 1 199 ? -6.264 13.940 16.545 1.00 91.06 199 GLU A O 1
ATOM 1540 N N . PHE A 1 200 ? -4.736 13.866 14.901 1.00 89.12 200 PHE A N 1
ATOM 1541 C CA . PHE A 1 200 ? -5.512 13.005 14.017 1.00 89.12 200 PHE A CA 1
ATOM 1542 C C . PHE A 1 200 ? -5.758 11.621 14.625 1.00 89.12 200 PHE A C 1
ATOM 1544 O O . PHE A 1 200 ? -6.890 11.141 14.607 1.00 89.12 200 PHE A O 1
ATOM 1551 N N . LEU A 1 201 ? -4.726 10.991 15.195 1.00 92.06 201 LEU A N 1
ATOM 1552 C CA . LEU A 1 201 ? -4.849 9.662 15.804 1.00 92.06 201 LEU A CA 1
ATOM 1553 C C . LEU A 1 201 ? -5.808 9.670 17.003 1.00 92.06 201 LEU A C 1
ATOM 1555 O O . LEU A 1 201 ? -6.583 8.729 17.177 1.00 92.06 201 LEU A O 1
ATOM 1559 N N . LEU A 1 202 ? -5.786 10.728 17.816 1.00 93.06 202 LEU A N 1
ATOM 1560 C CA . LEU A 1 202 ? -6.725 10.911 18.925 1.00 93.06 202 LEU A CA 1
ATOM 1561 C C . LEU A 1 202 ? -8.151 11.151 18.421 1.00 93.06 202 LEU A C 1
ATOM 1563 O O . LEU A 1 202 ? -9.074 10.484 18.883 1.00 93.06 202 LEU A O 1
ATOM 1567 N N . ALA A 1 203 ? -8.327 12.036 17.434 1.00 90.50 203 ALA A N 1
ATOM 1568 C CA . ALA A 1 203 ? -9.635 12.322 16.851 1.00 90.50 203 ALA A CA 1
ATOM 1569 C C . ALA A 1 203 ? -10.271 11.063 16.241 1.00 90.50 203 ALA A C 1
ATOM 1571 O O . ALA A 1 203 ? -11.441 10.780 16.485 1.00 90.50 203 ALA A O 1
ATOM 1572 N N . VAL A 1 204 ? -9.503 10.261 15.496 1.00 91.75 204 VAL A N 1
ATOM 1573 C CA . VAL A 1 204 ? -9.983 8.988 14.934 1.00 91.75 204 VAL A CA 1
ATOM 1574 C C . VAL A 1 204 ? -10.435 8.034 16.039 1.00 91.75 204 VAL A C 1
ATOM 1576 O O . VAL A 1 204 ? -11.533 7.493 15.953 1.00 91.75 204 VAL A O 1
ATOM 1579 N N . GLN A 1 205 ? -9.631 7.843 17.087 1.00 93.12 205 GLN A N 1
ATOM 1580 C CA . GLN A 1 205 ? -9.992 6.971 18.210 1.00 93.12 205 GLN A CA 1
ATOM 1581 C C . GLN A 1 205 ? -11.274 7.433 18.909 1.00 93.12 205 GLN A C 1
ATOM 1583 O O . GLN A 1 205 ? -12.151 6.612 19.171 1.00 93.12 205 GLN A O 1
ATOM 1588 N N . GLU A 1 206 ? -11.405 8.736 19.164 1.00 91.25 206 GLU A N 1
ATOM 1589 C CA . GLU A 1 206 ? -12.608 9.331 19.749 1.00 91.25 206 GLU A CA 1
ATOM 1590 C C . GLU A 1 206 ? -13.843 9.059 18.888 1.00 91.25 206 GLU A C 1
ATOM 1592 O O . GLU A 1 206 ? -14.855 8.571 19.394 1.00 91.25 206 GLU A O 1
ATOM 1597 N N . LYS A 1 207 ? -13.766 9.320 17.576 1.00 89.38 207 LYS A N 1
ATOM 1598 C CA . LYS A 1 207 ? -14.898 9.088 16.668 1.00 89.38 207 LYS A CA 1
ATOM 1599 C C . LYS A 1 207 ? -15.265 7.608 16.569 1.00 89.38 207 LYS A C 1
ATOM 1601 O O . LYS A 1 207 ? -16.443 7.300 16.431 1.00 89.38 207 LYS A O 1
ATOM 1606 N N . LEU A 1 208 ? -14.291 6.705 16.677 1.00 88.69 208 LEU A N 1
ATOM 1607 C CA . LEU A 1 208 ? -14.511 5.255 16.700 1.00 88.69 208 LEU A CA 1
ATOM 1608 C C . LEU A 1 208 ? -14.956 4.726 18.076 1.00 88.69 208 LEU A C 1
ATOM 1610 O O . LEU A 1 208 ? -15.113 3.518 18.243 1.00 88.69 208 LEU A O 1
ATOM 1614 N N . GLY A 1 209 ? -15.186 5.611 19.051 1.00 85.75 209 GLY A N 1
ATOM 1615 C CA . GLY A 1 209 ? -15.772 5.264 20.344 1.00 85.75 209 GLY A CA 1
ATOM 1616 C C . GLY A 1 209 ? -14.792 4.672 21.353 1.00 85.75 209 GLY A C 1
ATOM 1617 O O . GLY A 1 209 ? -15.229 4.019 22.297 1.00 85.75 209 GLY A O 1
ATOM 1618 N N . ARG A 1 210 ? -13.480 4.878 21.183 1.00 89.00 210 ARG A N 1
ATOM 1619 C CA . ARG A 1 210 ? -12.501 4.514 22.214 1.00 89.00 210 ARG A CA 1
ATOM 1620 C C . ARG A 1 210 ? -12.627 5.458 23.409 1.00 89.00 210 ARG A C 1
ATOM 1622 O O . ARG A 1 210 ? -12.639 6.677 23.243 1.00 89.00 210 ARG A O 1
ATOM 1629 N N . ASP A 1 211 ? -12.665 4.889 24.610 1.00 85.12 211 ASP A N 1
ATOM 1630 C CA . ASP A 1 211 ? -12.735 5.656 25.851 1.00 85.12 211 ASP A CA 1
ATOM 1631 C C . ASP A 1 211 ? -11.524 6.583 26.007 1.00 85.12 211 ASP A C 1
ATOM 1633 O O . ASP A 1 211 ? -10.385 6.208 25.724 1.00 85.12 211 ASP A O 1
ATOM 1637 N N . SER A 1 212 ? -11.753 7.798 26.514 1.00 82.19 212 SER A N 1
ATOM 1638 C CA . SER A 1 212 ? -10.708 8.827 26.648 1.00 82.19 212 SER A CA 1
ATOM 1639 C C . SER A 1 212 ? -9.536 8.398 27.534 1.00 82.19 212 SER A C 1
ATOM 1641 O O . SER A 1 212 ? -8.408 8.833 27.316 1.00 82.19 212 SER A O 1
ATOM 1643 N N . THR A 1 213 ? -9.773 7.509 28.502 1.00 83.31 213 THR A N 1
ATOM 1644 C CA . THR A 1 213 ? -8.733 6.922 29.361 1.00 83.31 213 THR A CA 1
ATOM 1645 C C . THR A 1 213 ? -7.910 5.833 28.672 1.00 83.31 213 THR A C 1
ATOM 1647 O O . THR A 1 213 ? -6.882 5.425 29.203 1.00 83.31 213 THR A O 1
ATOM 1650 N N . GLU A 1 214 ? -8.360 5.343 27.517 1.00 82.88 214 GLU A N 1
ATOM 1651 C CA . GLU A 1 214 ? -7.705 4.297 26.727 1.00 82.88 214 GLU A CA 1
ATOM 1652 C C . GLU A 1 214 ? -7.076 4.818 25.431 1.00 82.88 214 GLU A C 1
ATOM 1654 O O . GLU A 1 214 ? -6.446 4.047 24.706 1.00 82.88 214 GLU A O 1
ATOM 1659 N N . MET A 1 215 ? -7.249 6.105 25.122 1.00 87.75 215 MET A N 1
ATOM 1660 C CA . MET A 1 215 ? -6.653 6.734 23.948 1.00 87.75 215 MET A CA 1
ATOM 1661 C C . MET A 1 215 ? -5.133 6.759 24.050 1.00 87.75 215 MET A C 1
ATOM 1663 O O . MET A 1 215 ? -4.561 7.207 25.044 1.00 87.75 215 MET A O 1
ATOM 1667 N N . VAL A 1 216 ? -4.481 6.312 22.981 1.00 87.75 216 VAL A N 1
ATOM 1668 C CA . VAL A 1 216 ? -3.023 6.219 22.900 1.00 87.75 216 VAL A CA 1
ATOM 1669 C C . VAL A 1 216 ? -2.531 6.855 21.607 1.00 87.75 216 VAL A C 1
ATOM 1671 O O . VAL A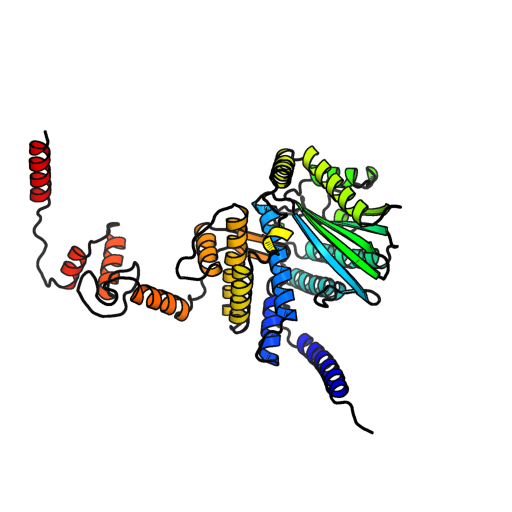 1 216 ? -3.196 6.804 20.578 1.00 87.75 216 VAL A O 1
ATOM 1674 N N . VAL A 1 217 ? -1.361 7.483 21.654 1.00 87.38 217 VAL A N 1
ATOM 1675 C CA . VAL A 1 217 ? -0.665 8.002 20.458 1.00 87.38 217 VAL A CA 1
ATOM 1676 C C . VAL A 1 217 ? 0.544 7.147 20.092 1.00 87.38 217 VAL A C 1
ATOM 1678 O O . VAL A 1 217 ? 1.143 7.330 19.037 1.00 87.38 217 VAL A O 1
ATOM 1681 N N . ASN A 1 218 ? 0.907 6.202 20.963 1.00 89.25 218 ASN A N 1
ATOM 1682 C CA . ASN A 1 218 ? 1.967 5.252 20.695 1.00 89.25 218 ASN A CA 1
ATOM 1683 C C . ASN A 1 218 ? 1.526 4.311 19.561 1.00 89.25 218 ASN A C 1
ATOM 1685 O O . ASN A 1 218 ? 0.544 3.586 19.697 1.00 89.25 218 ASN A O 1
ATOM 1689 N N . SER A 1 219 ? 2.257 4.344 18.445 1.00 84.25 219 SER A N 1
ATOM 1690 C CA . SER A 1 219 ? 1.963 3.547 17.242 1.00 84.25 219 SER A CA 1
ATOM 1691 C C . SER A 1 219 ? 1.872 2.038 17.485 1.00 84.25 219 SER A C 1
ATOM 1693 O O . SER A 1 219 ? 1.037 1.380 16.868 1.00 84.25 219 SER A O 1
ATOM 1695 N N . GLN A 1 220 ? 2.687 1.500 18.395 1.00 86.62 220 GLN A N 1
ATOM 1696 C CA . GLN A 1 220 ? 2.678 0.083 18.740 1.00 86.62 220 GLN A CA 1
ATOM 1697 C C . GLN A 1 220 ? 1.418 -0.258 19.543 1.00 86.62 220 GLN A C 1
ATOM 1699 O O . GLN A 1 220 ? 0.666 -1.150 19.159 1.00 86.62 220 GLN A O 1
ATOM 1704 N N . GLU A 1 221 ? 1.127 0.506 20.600 1.00 89.44 221 GLU A N 1
ATOM 1705 C CA . GLU A 1 221 ? -0.068 0.286 21.429 1.00 89.44 221 GLU A CA 1
ATOM 1706 C C . GLU A 1 221 ? -1.373 0.476 20.640 1.00 89.44 221 GLU A C 1
ATOM 1708 O O . GLU A 1 221 ? -2.364 -0.205 20.907 1.00 89.44 221 GLU A O 1
ATOM 1713 N N . LEU A 1 222 ? -1.384 1.388 19.658 1.00 90.50 222 LEU A N 1
ATOM 1714 C CA . LEU A 1 222 ? -2.508 1.582 18.737 1.00 90.50 222 LEU A CA 1
ATOM 1715 C C . LEU A 1 222 ? -2.849 0.302 17.972 1.00 90.50 222 LEU A C 1
ATOM 1717 O O . LEU A 1 222 ? -4.030 -0.014 17.818 1.00 90.50 222 LEU A O 1
ATOM 1721 N N . LEU A 1 223 ? -1.828 -0.424 17.515 1.00 90.69 223 LEU A N 1
ATOM 1722 C CA . LEU A 1 223 ? -2.003 -1.644 16.742 1.00 90.69 223 LEU A CA 1
ATOM 1723 C C . LEU A 1 223 ? -2.279 -2.862 17.629 1.00 90.69 223 LEU A C 1
ATOM 1725 O O . LEU A 1 223 ? -3.119 -3.683 17.274 1.00 90.69 223 LEU A O 1
ATOM 1729 N N . GLU A 1 224 ? -1.617 -2.967 18.784 1.00 91.81 224 GLU A N 1
ATOM 1730 C CA . GLU A 1 224 ? -1.805 -4.057 19.758 1.00 91.81 224 GLU A CA 1
ATOM 1731 C C . GLU A 1 224 ? -3.189 -4.061 20.408 1.00 91.81 224 GLU A C 1
ATOM 1733 O O . GLU A 1 224 ? -3.644 -5.079 20.934 1.00 91.81 224 GLU A O 1
ATOM 1738 N N . ARG A 1 225 ? -3.859 -2.909 20.405 1.00 91.06 225 ARG A N 1
ATOM 1739 C CA . ARG A 1 225 ? -5.188 -2.735 20.979 1.00 91.06 225 ARG A CA 1
ATOM 1740 C C . ARG A 1 225 ? -6.145 -2.349 19.853 1.00 91.06 225 ARG A C 1
ATOM 1742 O O . ARG A 1 225 ? -6.484 -1.172 19.745 1.00 91.06 225 ARG A O 1
ATOM 1749 N N . PRO A 1 226 ? -6.600 -3.283 19.004 1.00 92.44 226 PRO A N 1
ATOM 1750 C CA . PRO A 1 226 ? -7.614 -2.950 18.015 1.00 92.44 226 PRO A CA 1
ATOM 1751 C C . PRO A 1 226 ? -8.932 -2.565 18.701 1.00 92.44 226 PRO A C 1
ATOM 1753 O O . PRO A 1 226 ? -9.259 -3.046 19.789 1.00 92.44 226 PRO A O 1
ATOM 1756 N N . ILE A 1 227 ? -9.706 -1.690 18.062 1.00 91.62 227 ILE A N 1
ATOM 1757 C CA . ILE A 1 227 ? -11.046 -1.322 18.528 1.00 91.62 227 ILE A CA 1
ATOM 1758 C C . ILE A 1 227 ? -12.026 -2.366 17.995 1.00 91.62 227 ILE A C 1
ATOM 1760 O O . ILE A 1 227 ? -12.111 -2.589 16.788 1.00 91.62 227 ILE A O 1
ATOM 1764 N N . THR A 1 228 ? -12.784 -3.007 18.882 1.00 88.44 228 THR A N 1
ATOM 1765 C CA . THR A 1 228 ? -13.839 -3.947 18.488 1.00 88.44 228 THR A CA 1
ATOM 1766 C C . THR A 1 228 ? -15.203 -3.297 18.629 1.00 88.44 228 THR A C 1
ATOM 1768 O O . THR A 1 228 ? -15.604 -2.937 19.735 1.00 88.44 228 THR A O 1
ATOM 1771 N N . GLN A 1 229 ? -15.943 -3.198 17.529 1.00 84.38 229 GLN A N 1
ATOM 1772 C CA . GLN A 1 229 ? -17.281 -2.618 17.514 1.00 84.38 229 GLN A CA 1
ATOM 1773 C C . GLN A 1 229 ? -18.286 -3.663 17.035 1.00 84.38 229 GLN A C 1
ATOM 1775 O O . GLN A 1 229 ? -18.167 -4.199 15.935 1.00 84.38 229 GLN A O 1
ATOM 1780 N N . THR A 1 230 ? -19.278 -3.969 17.870 1.00 76.50 230 THR A N 1
ATOM 1781 C CA . THR A 1 230 ? -20.398 -4.844 17.497 1.00 76.50 230 THR A CA 1
ATOM 1782 C C . THR A 1 230 ? -21.614 -3.975 17.236 1.00 76.50 230 THR A C 1
ATOM 1784 O O . THR A 1 230 ? -21.943 -3.125 18.061 1.00 76.50 230 THR A O 1
ATOM 1787 N N . VAL A 1 231 ? -22.274 -4.175 16.099 1.00 65.31 231 VAL A N 1
ATOM 1788 C CA . VAL A 1 231 ? -23.497 -3.445 15.750 1.00 65.31 231 VAL A CA 1
ATOM 1789 C C . VAL A 1 231 ? -24.600 -4.408 15.339 1.00 65.31 231 VAL A C 1
ATOM 1791 O O . VAL A 1 231 ? -24.353 -5.427 14.701 1.00 65.31 231 VAL A O 1
ATOM 1794 N N . ASP A 1 232 ? -25.840 -4.032 15.646 1.00 63.47 232 ASP A N 1
ATOM 1795 C CA . ASP A 1 232 ? -27.045 -4.785 15.272 1.00 63.47 232 ASP A CA 1
ATOM 1796 C C . ASP A 1 232 ? -27.401 -4.654 13.773 1.00 63.47 232 ASP A C 1
ATOM 1798 O O . ASP A 1 232 ? -28.410 -5.188 13.309 1.00 63.47 232 ASP A O 1
ATOM 1802 N N . GLN A 1 233 ? -26.601 -3.911 12.999 1.00 64.12 233 GLN A N 1
ATOM 1803 C CA . GLN A 1 233 ? -26.838 -3.622 11.584 1.00 64.12 233 GLN A CA 1
ATOM 1804 C C . GLN A 1 233 ? -25.983 -4.498 10.657 1.00 64.12 233 GLN A C 1
ATOM 1806 O O . GLN A 1 233 ? -24.943 -5.028 11.040 1.00 64.12 233 GLN A O 1
ATOM 1811 N N . ALA A 1 234 ? -26.404 -4.614 9.393 1.00 67.19 234 ALA A N 1
ATOM 1812 C CA . ALA A 1 234 ? -25.642 -5.319 8.364 1.00 67.19 234 ALA A CA 1
ATOM 1813 C C . ALA A 1 234 ? -24.224 -4.735 8.203 1.00 67.19 234 ALA A C 1
ATOM 1815 O O . ALA A 1 234 ? -24.040 -3.517 8.192 1.00 67.19 234 ALA A O 1
ATOM 1816 N N . SER A 1 235 ? -23.226 -5.599 7.984 1.00 64.44 235 SER A N 1
ATOM 1817 C CA . SER A 1 235 ? -21.798 -5.235 7.950 1.00 64.44 235 SER A CA 1
ATOM 1818 C C . SER A 1 235 ? -21.446 -4.134 6.933 1.00 64.44 235 SER A C 1
ATOM 1820 O O . SER A 1 235 ? -20.477 -3.409 7.121 1.00 64.44 235 SER A O 1
ATOM 1822 N N . SER A 1 236 ? -22.226 -3.977 5.857 1.00 66.81 236 SER A N 1
ATOM 1823 C CA . SER A 1 236 ? -22.031 -2.903 4.870 1.00 66.81 236 SER A CA 1
ATOM 1824 C C . SER A 1 236 ? -22.322 -1.508 5.429 1.00 66.81 236 SER A C 1
ATOM 1826 O O . SER A 1 236 ? -21.641 -0.555 5.056 1.00 66.81 236 SER A O 1
ATOM 1828 N N . SER A 1 237 ? -23.310 -1.388 6.321 1.00 71.12 237 SER A N 1
ATOM 1829 C CA . SER A 1 237 ? -23.654 -0.123 6.977 1.00 71.12 237 SER A CA 1
ATOM 1830 C C . SER A 1 237 ? -22.568 0.294 7.965 1.00 71.12 237 SER A C 1
ATOM 1832 O O . SER A 1 237 ? -22.194 1.461 7.991 1.00 71.12 237 SER A O 1
ATOM 1834 N N . LEU A 1 238 ? -21.992 -0.675 8.687 1.00 75.12 238 LEU A N 1
ATOM 1835 C CA . LEU A 1 238 ? -20.888 -0.461 9.628 1.00 75.12 238 LEU A CA 1
ATOM 1836 C C . LEU A 1 238 ? -19.652 0.137 8.948 1.00 75.12 238 LEU A C 1
ATOM 1838 O O . LEU A 1 238 ? -19.065 1.091 9.438 1.00 75.12 238 LEU A O 1
ATOM 1842 N N . VAL A 1 239 ? -19.275 -0.388 7.783 1.00 75.00 239 VAL A N 1
ATOM 1843 C CA . VAL A 1 239 ? -18.108 0.103 7.029 1.00 75.00 239 VAL A CA 1
ATOM 1844 C C . VAL A 1 239 ? -18.331 1.529 6.521 1.00 75.00 239 VAL A C 1
ATOM 1846 O O . VAL A 1 239 ? -17.415 2.347 6.554 1.00 75.00 239 VAL A O 1
ATOM 1849 N N . HIS A 1 240 ? -19.550 1.850 6.075 1.00 76.75 240 HIS A N 1
ATOM 1850 C CA . HIS A 1 240 ? -19.902 3.215 5.670 1.00 76.75 240 HIS A CA 1
ATOM 1851 C C . HIS A 1 240 ? -19.907 4.182 6.857 1.00 76.75 240 HIS A C 1
ATOM 1853 O O . HIS A 1 240 ? -19.491 5.330 6.722 1.00 76.75 240 HIS A O 1
ATOM 1859 N N . GLU A 1 241 ? -20.378 3.732 8.018 1.00 78.50 241 GLU A N 1
ATOM 1860 C CA . GLU A 1 241 ? -20.332 4.512 9.250 1.00 78.50 241 GLU A CA 1
ATOM 1861 C C . GLU A 1 241 ? -18.887 4.790 9.668 1.00 78.50 241 GLU A C 1
ATOM 1863 O O . GLU A 1 241 ? -18.528 5.952 9.846 1.00 78.50 241 GLU A O 1
ATOM 1868 N N . ILE A 1 242 ? -18.034 3.763 9.708 1.00 81.31 242 ILE A N 1
ATOM 1869 C CA . ILE A 1 242 ? -16.609 3.910 10.023 1.00 81.31 242 ILE A CA 1
ATOM 1870 C C . ILE A 1 242 ? -15.916 4.848 9.026 1.00 81.31 242 ILE A C 1
ATOM 1872 O O . ILE A 1 242 ? -15.180 5.740 9.444 1.00 81.31 242 ILE A O 1
ATOM 1876 N N . ASP A 1 243 ?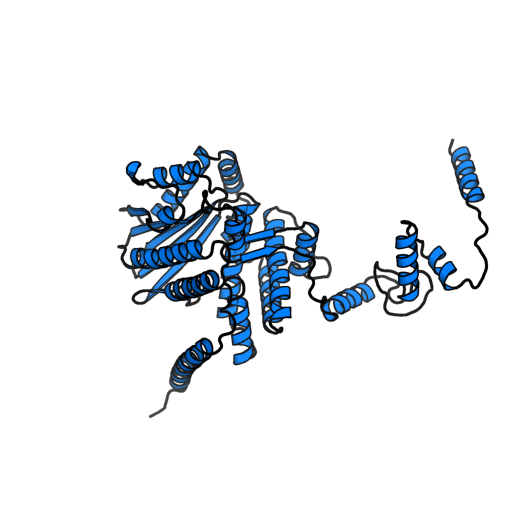 -16.199 4.732 7.726 1.00 79.81 243 ASP A N 1
ATOM 1877 C CA . ASP A 1 243 ? -15.679 5.671 6.727 1.00 79.81 243 ASP A CA 1
ATOM 1878 C C . ASP A 1 243 ? -16.089 7.131 7.020 1.00 79.81 243 ASP A C 1
ATOM 1880 O O . ASP A 1 243 ? -15.267 8.056 6.973 1.00 79.81 243 ASP A O 1
ATOM 1884 N N . ASN A 1 244 ? -17.358 7.358 7.366 1.00 79.12 244 ASN A N 1
ATOM 1885 C CA . ASN A 1 244 ? -17.843 8.688 7.727 1.00 79.12 244 ASN A CA 1
ATOM 1886 C C . ASN A 1 244 ? -17.167 9.218 9.001 1.00 79.12 244 ASN A C 1
ATOM 1888 O O . ASN A 1 244 ? -16.833 10.402 9.053 1.00 79.12 244 ASN A O 1
ATOM 1892 N N . LEU A 1 245 ? -16.927 8.362 9.999 1.00 83.62 245 LEU A N 1
ATOM 1893 C CA . LEU A 1 245 ? -16.243 8.717 11.247 1.00 83.62 245 LEU A CA 1
ATOM 1894 C C . LEU A 1 245 ? -14.773 9.085 11.003 1.00 83.62 245 LEU A C 1
ATOM 1896 O O . LEU A 1 245 ? -14.311 10.119 11.489 1.00 83.62 245 LEU A O 1
ATOM 1900 N N . ILE A 1 246 ? -14.064 8.313 10.173 1.00 83.69 246 ILE A N 1
ATOM 1901 C CA . ILE A 1 246 ? -12.701 8.640 9.724 1.00 83.69 246 ILE A CA 1
ATOM 1902 C C . ILE A 1 246 ? -12.705 9.976 8.966 1.00 83.69 246 ILE A C 1
ATOM 1904 O O . ILE A 1 246 ? -11.860 10.839 9.203 1.00 83.69 246 ILE A O 1
ATOM 1908 N N . GLY A 1 247 ? -13.687 10.190 8.083 1.00 76.81 247 GLY A N 1
ATOM 1909 C CA . GLY A 1 247 ? -13.860 11.454 7.367 1.00 76.81 247 GLY A CA 1
ATOM 1910 C C . GLY A 1 247 ? -14.114 12.651 8.281 1.00 76.81 247 GLY A C 1
ATOM 1911 O O . GLY A 1 247 ? -13.543 13.717 8.058 1.00 76.81 247 GLY A O 1
ATOM 1912 N N . ALA A 1 248 ? -14.918 12.475 9.329 1.00 74.12 248 ALA A N 1
ATOM 1913 C CA . ALA A 1 248 ? -15.171 13.506 10.327 1.00 74.12 248 ALA A CA 1
ATOM 1914 C C . ALA A 1 248 ? -13.898 13.860 11.111 1.00 74.12 248 ALA A C 1
ATOM 1916 O O . ALA A 1 248 ? -13.596 15.042 11.265 1.00 74.12 248 ALA A O 1
ATOM 1917 N N . ALA A 1 249 ? -13.111 12.860 11.525 1.00 82.88 249 ALA A N 1
ATOM 1918 C CA . ALA A 1 249 ? -11.821 13.084 12.179 1.00 82.88 249 ALA A CA 1
ATOM 1919 C C . ALA A 1 249 ? -10.835 13.844 11.267 1.00 82.88 249 ALA A C 1
ATOM 1921 O O . ALA A 1 249 ? -10.164 14.778 11.706 1.00 82.88 249 ALA A O 1
ATOM 1922 N N . MET A 1 250 ? -10.788 13.509 9.971 1.00 76.81 250 MET A N 1
ATOM 1923 C CA . MET A 1 250 ? -9.983 14.257 8.996 1.00 76.81 250 MET A CA 1
ATOM 1924 C C . MET A 1 250 ? -10.461 15.701 8.822 1.00 76.81 250 MET A C 1
ATOM 1926 O O . MET A 1 250 ? -9.634 16.598 8.679 1.00 76.81 250 MET A O 1
ATOM 1930 N N . LEU A 1 251 ? -11.775 15.942 8.798 1.00 71.38 251 LEU A N 1
ATOM 1931 C CA . LEU A 1 251 ? -12.333 17.289 8.670 1.00 71.38 251 LEU A CA 1
ATOM 1932 C C . LEU A 1 251 ? -11.974 18.165 9.873 1.00 71.38 251 LEU A C 1
ATOM 1934 O O . LEU A 1 251 ? -11.679 19.342 9.690 1.00 71.38 251 LEU A O 1
ATOM 1938 N N . GLU A 1 252 ? -11.979 17.586 11.072 1.00 75.88 252 GLU A N 1
ATOM 1939 C CA . GLU A 1 252 ? -11.656 18.275 12.321 1.00 75.88 252 GLU A CA 1
ATOM 1940 C C . GLU A 1 252 ? -10.187 18.718 12.375 1.00 75.88 252 GLU A C 1
ATOM 1942 O O . GLU A 1 252 ? -9.901 19.868 12.699 1.00 75.88 252 GLU A O 1
ATOM 1947 N N . VAL A 1 253 ? -9.263 17.832 11.991 1.00 75.75 253 VAL A N 1
ATOM 1948 C CA . VAL A 1 253 ? -7.816 18.066 12.144 1.00 75.75 253 VAL A CA 1
ATOM 1949 C C . VAL A 1 253 ? -7.171 18.655 10.884 1.00 75.75 253 VAL A C 1
ATOM 1951 O O . VAL A 1 253 ? -6.193 19.396 10.953 1.00 75.75 253 VAL A O 1
ATOM 1954 N N . ALA A 1 254 ? -7.705 18.351 9.702 1.00 71.75 254 ALA A N 1
ATOM 1955 C CA . ALA A 1 254 ? -7.080 18.676 8.425 1.00 71.75 254 ALA A CA 1
ATOM 1956 C C . ALA A 1 254 ? -8.119 19.021 7.346 1.00 71.75 254 ALA A C 1
ATOM 1958 O O . ALA A 1 254 ? -8.229 18.348 6.314 1.00 71.75 254 ALA A O 1
ATOM 1959 N N . VAL A 1 255 ? -8.835 20.135 7.550 1.00 67.06 255 VAL A N 1
ATOM 1960 C CA . VAL A 1 255 ? -9.889 20.648 6.649 1.00 67.06 255 VAL A CA 1
ATOM 1961 C C . VAL A 1 255 ? -9.472 20.622 5.173 1.00 67.06 255 VAL A C 1
ATOM 1963 O O . VAL A 1 255 ? -10.275 20.243 4.329 1.00 67.06 255 VAL A O 1
ATOM 1966 N N . GLY A 1 256 ? -8.221 20.969 4.843 1.00 62.09 256 GLY A N 1
ATOM 1967 C CA . GLY A 1 256 ? -7.715 20.935 3.464 1.00 62.09 256 GLY A CA 1
ATOM 1968 C C . GLY A 1 256 ? -7.736 19.538 2.830 1.00 62.09 256 GLY A C 1
ATOM 1969 O O . GLY A 1 256 ? -8.219 19.383 1.710 1.00 62.09 256 GLY A O 1
ATOM 1970 N N . HIS A 1 257 ? -7.294 18.511 3.563 1.00 65.50 257 HIS A N 1
ATOM 1971 C CA . HIS A 1 257 ? -7.328 17.116 3.106 1.00 65.50 257 HIS A CA 1
ATOM 1972 C C . HIS A 1 257 ? -8.773 16.627 2.953 1.00 65.50 257 HIS A C 1
ATOM 1974 O O . HIS A 1 257 ? -9.133 16.025 1.939 1.00 65.50 257 HIS A O 1
ATOM 1980 N N . SER A 1 258 ? -9.635 16.959 3.919 1.00 61.56 258 SER A N 1
ATOM 1981 C CA . SER A 1 258 ? -11.060 16.623 3.848 1.00 61.56 258 SER A CA 1
ATOM 1982 C C . SER A 1 258 ? -11.776 17.336 2.693 1.00 61.56 258 SER A C 1
ATOM 1984 O O . SER A 1 258 ? -12.592 16.730 2.002 1.00 61.56 258 SER A O 1
ATOM 1986 N N . ALA A 1 259 ? -11.456 18.603 2.425 1.00 58.38 259 ALA A N 1
ATOM 1987 C CA . ALA A 1 259 ? -12.028 19.365 1.320 1.00 58.38 259 ALA A CA 1
ATOM 1988 C C . ALA A 1 259 ? -11.598 18.800 -0.039 1.00 58.38 259 ALA A C 1
ATOM 1990 O O . ALA A 1 259 ? -12.444 18.636 -0.914 1.00 58.38 259 ALA A O 1
ATOM 1991 N N . ILE A 1 260 ? -10.322 18.426 -0.208 1.00 61.56 260 ILE A N 1
ATOM 1992 C CA . ILE A 1 260 ? -9.839 17.738 -1.419 1.00 61.56 260 ILE A CA 1
ATOM 1993 C C . ILE A 1 260 ? -10.606 16.428 -1.627 1.00 61.56 260 ILE A C 1
ATOM 1995 O O . ILE A 1 260 ? -11.072 16.169 -2.738 1.00 61.56 260 ILE A O 1
ATOM 1999 N N . ARG A 1 261 ? -10.811 15.636 -0.566 1.00 61.75 261 ARG A N 1
ATOM 2000 C CA . ARG A 1 261 ? -11.627 14.412 -0.615 1.00 61.75 261 ARG A CA 1
ATOM 2001 C C . ARG A 1 261 ? -13.064 14.706 -1.050 1.00 61.75 261 ARG A C 1
ATOM 2003 O O . ARG A 1 261 ? -13.563 14.061 -1.968 1.00 61.75 261 ARG A O 1
ATOM 2010 N N . MET A 1 262 ? -13.727 15.676 -0.420 1.00 59.69 262 MET A N 1
ATOM 2011 C CA . MET A 1 262 ? -15.109 16.047 -0.746 1.00 59.69 262 MET A CA 1
ATOM 2012 C C . MET A 1 262 ? -15.239 16.558 -2.182 1.00 59.69 262 MET A C 1
ATOM 2014 O O . MET A 1 262 ? -16.162 16.156 -2.882 1.00 59.69 262 MET A O 1
ATOM 2018 N N . ILE A 1 263 ? -14.301 17.391 -2.640 1.00 57.47 263 ILE A N 1
ATOM 2019 C CA . ILE A 1 263 ? -14.246 17.889 -4.018 1.00 57.47 263 ILE A CA 1
ATOM 2020 C C . ILE A 1 263 ? -14.065 16.721 -4.990 1.00 57.47 263 ILE A C 1
ATOM 2022 O O . ILE A 1 263 ? -14.804 16.634 -5.965 1.00 57.47 263 ILE A O 1
ATOM 2026 N N . ARG A 1 264 ? -13.146 15.787 -4.714 1.00 59.31 264 ARG A N 1
ATOM 2027 C CA . ARG A 1 264 ? -12.939 14.597 -5.556 1.00 59.31 264 ARG A CA 1
ATOM 2028 C C . ARG A 1 264 ? -14.161 13.675 -5.584 1.00 59.31 264 ARG A C 1
ATOM 2030 O O . ARG A 1 264 ? -14.489 13.182 -6.651 1.00 59.31 264 ARG A O 1
ATOM 2037 N N . LYS A 1 265 ? -14.870 13.503 -4.462 1.00 58.41 265 LYS A N 1
ATOM 2038 C CA . LYS A 1 265 ? -16.119 12.719 -4.388 1.00 58.41 265 LYS A CA 1
ATOM 2039 C C . LYS A 1 265 ? -17.293 13.412 -5.098 1.00 58.41 265 LYS A C 1
ATOM 2041 O O . LYS A 1 265 ? -18.131 12.741 -5.689 1.00 58.41 265 LYS A O 1
ATOM 2046 N N . ALA A 1 266 ? -17.372 14.743 -5.027 1.00 52.25 266 ALA A N 1
ATOM 2047 C CA . ALA A 1 266 ? -18.448 15.540 -5.623 1.00 52.25 266 ALA A CA 1
ATOM 2048 C C . ALA A 1 266 ? -18.266 15.757 -7.133 1.00 52.25 266 ALA A C 1
ATOM 2050 O O . ALA A 1 266 ? -19.244 15.799 -7.881 1.00 52.25 266 ALA A O 1
ATOM 2051 N N . ILE A 1 267 ? -17.021 15.874 -7.597 1.00 55.03 267 ILE A N 1
ATOM 2052 C CA . ILE A 1 267 ? -16.693 15.791 -9.016 1.00 55.03 267 ILE A CA 1
ATOM 2053 C C . ILE A 1 267 ? -16.847 14.316 -9.394 1.00 55.03 267 ILE A C 1
ATOM 2055 O O . ILE A 1 267 ? -15.900 13.547 -9.282 1.00 55.03 267 ILE A O 1
ATOM 2059 N N . ALA A 1 268 ? -18.036 13.925 -9.857 1.00 41.03 268 ALA A N 1
ATOM 2060 C CA . ALA A 1 268 ? -18.426 12.558 -10.238 1.00 41.03 268 ALA A CA 1
ATOM 2061 C C . ALA A 1 268 ? -17.544 11.874 -11.323 1.00 41.03 268 ALA A C 1
ATOM 2063 O O . ALA A 1 268 ? -17.905 10.823 -11.839 1.00 41.03 268 ALA A O 1
ATOM 2064 N N . ASN A 1 269 ? -16.394 12.464 -11.665 1.00 44.31 269 ASN A N 1
ATOM 2065 C CA . ASN A 1 269 ? -15.441 12.049 -12.689 1.00 44.31 269 ASN A CA 1
ATOM 2066 C C . ASN A 1 269 ? -14.072 11.598 -12.142 1.00 44.31 269 ASN A C 1
ATOM 2068 O O . ASN A 1 269 ? -13.208 11.266 -12.949 1.00 44.31 269 ASN A O 1
ATOM 2072 N N . ARG A 1 270 ? -13.830 11.560 -10.822 1.00 52.97 270 ARG A N 1
ATOM 2073 C CA . ARG A 1 270 ? -12.625 10.907 -10.273 1.00 52.97 270 ARG A CA 1
ATOM 2074 C C . ARG A 1 270 ? -13.036 9.734 -9.394 1.00 52.97 270 ARG A C 1
ATOM 2076 O O . ARG A 1 270 ? -13.430 9.920 -8.247 1.00 52.97 270 ARG A O 1
ATOM 2083 N N . ARG A 1 271 ? -12.996 8.537 -9.995 1.00 59.94 271 ARG A N 1
ATOM 2084 C CA . ARG A 1 271 ? -13.206 7.248 -9.320 1.00 59.94 271 ARG A CA 1
ATOM 2085 C C . ARG A 1 271 ? -12.345 7.176 -8.058 1.00 59.94 271 ARG A C 1
ATOM 2087 O O . ARG A 1 271 ? -11.269 7.776 -8.009 1.00 59.94 271 ARG A O 1
ATOM 2094 N N . GLU A 1 272 ? -12.823 6.451 -7.049 1.00 73.12 272 GLU A N 1
ATOM 2095 C CA . GLU A 1 272 ? -11.989 6.088 -5.905 1.00 73.12 272 GLU A CA 1
ATOM 2096 C C . GLU A 1 272 ? -10.666 5.479 -6.404 1.00 73.12 272 GLU A C 1
ATOM 2098 O O . GLU A 1 272 ? -10.652 4.826 -7.446 1.00 73.12 272 GLU A O 1
ATOM 2103 N N . ALA A 1 273 ? -9.544 5.718 -5.714 1.00 80.00 273 ALA A N 1
ATOM 2104 C CA . ALA A 1 273 ? -8.223 5.314 -6.207 1.00 80.00 273 ALA A CA 1
ATOM 2105 C C . ALA A 1 273 ? -8.158 3.818 -6.568 1.00 80.00 273 ALA A C 1
ATOM 2107 O O . ALA A 1 273 ? -7.572 3.474 -7.591 1.00 80.00 273 ALA A O 1
ATOM 2108 N N . TRP A 1 274 ? -8.819 2.953 -5.791 1.00 84.75 274 TRP A N 1
ATOM 2109 C CA . TRP A 1 274 ? -8.939 1.531 -6.109 1.00 84.75 274 TRP A CA 1
ATOM 2110 C C . TRP A 1 274 ? -9.724 1.274 -7.400 1.00 84.75 274 TRP A C 1
ATOM 2112 O O . TRP A 1 274 ? -9.204 0.631 -8.311 1.00 84.75 274 TRP A O 1
ATOM 2122 N N . ASP A 1 275 ? -10.934 1.823 -7.527 1.00 83.94 275 ASP A N 1
ATOM 2123 C CA . ASP A 1 275 ? -11.762 1.712 -8.739 1.00 83.94 275 ASP A CA 1
ATOM 2124 C C . ASP A 1 275 ? -11.062 2.278 -9.981 1.00 83.94 275 ASP A C 1
ATOM 2126 O O . ASP A 1 275 ? -11.304 1.835 -11.100 1.00 83.94 275 ASP A O 1
ATOM 2130 N N . PHE A 1 276 ? -10.204 3.283 -9.800 1.00 86.44 276 PHE A N 1
ATOM 2131 C CA . PHE A 1 276 ? -9.378 3.831 -10.862 1.00 86.44 276 PHE A CA 1
ATOM 2132 C C . PHE A 1 276 ? -8.328 2.811 -11.313 1.00 86.44 276 PHE A C 1
ATOM 2134 O O . PHE A 1 276 ? -8.389 2.356 -12.456 1.00 86.44 276 PHE A O 1
ATOM 2141 N N . VAL A 1 277 ? -7.407 2.407 -10.425 1.00 87.50 277 VAL A N 1
ATOM 2142 C CA . VAL A 1 277 ? -6.265 1.554 -10.806 1.00 87.50 277 VAL A CA 1
ATOM 2143 C C . VAL A 1 277 ? -6.683 0.142 -11.225 1.00 87.50 277 VAL A C 1
ATOM 2145 O O . VAL A 1 277 ? -6.015 -0.466 -12.059 1.00 87.50 277 VAL A O 1
ATOM 2148 N N . SER A 1 278 ? -7.793 -0.370 -10.686 1.00 87.25 278 SER A N 1
ATOM 2149 C CA . SER A 1 278 ? -8.317 -1.707 -10.996 1.00 87.25 278 SER A CA 1
ATOM 2150 C C . SER A 1 278 ? -9.207 -1.756 -12.242 1.00 87.25 278 SER A C 1
ATOM 2152 O O . SER A 1 278 ? -9.626 -2.839 -12.644 1.00 87.25 278 SER A O 1
ATOM 2154 N N . SER A 1 279 ? -9.503 -0.614 -12.876 1.00 87.81 279 SER A N 1
ATOM 2155 C CA . SER A 1 279 ? -10.404 -0.590 -14.031 1.00 87.81 279 SER A CA 1
ATOM 2156 C C . SER A 1 279 ? -9.777 -1.144 -15.314 1.00 87.81 279 SER A C 1
ATOM 2158 O O . SER A 1 279 ? -8.600 -0.926 -15.610 1.00 87.81 279 SER A O 1
ATOM 2160 N N . ASP A 1 280 ? -10.617 -1.764 -16.149 1.00 87.12 280 ASP A N 1
ATOM 2161 C CA . ASP A 1 280 ? -10.237 -2.271 -17.477 1.00 87.12 280 ASP A CA 1
ATOM 2162 C C . ASP A 1 280 ? -9.748 -1.165 -18.435 1.00 87.12 280 ASP A C 1
ATOM 2164 O O . ASP A 1 280 ? -9.091 -1.444 -19.439 1.00 87.12 280 ASP A O 1
ATOM 2168 N N . GLU A 1 281 ? -10.015 0.110 -18.126 1.00 86.62 281 GLU A N 1
ATOM 2169 C CA . GLU A 1 281 ? -9.494 1.266 -18.873 1.00 86.62 281 GLU A CA 1
ATOM 2170 C C . GLU A 1 281 ? -7.963 1.377 -18.808 1.00 86.62 281 GLU A C 1
ATOM 2172 O O . GLU A 1 281 ? -7.369 2.148 -19.565 1.00 86.62 281 GLU A O 1
ATOM 2177 N N . HIS A 1 282 ? -7.319 0.637 -17.902 1.00 89.31 282 HIS A N 1
ATOM 2178 C CA . HIS A 1 282 ? -5.868 0.614 -17.706 1.00 89.31 282 HIS A CA 1
ATOM 2179 C C . HIS A 1 282 ? -5.244 -0.750 -18.025 1.00 89.31 282 HIS A C 1
ATOM 2181 O O . HIS A 1 282 ? -4.094 -1.012 -17.666 1.00 89.31 282 HIS A O 1
ATOM 2187 N N . ALA A 1 283 ? -5.969 -1.606 -18.756 1.00 89.75 283 ALA A N 1
ATOM 2188 C CA . ALA A 1 283 ? -5.475 -2.910 -19.187 1.00 89.75 283 ALA A CA 1
ATOM 2189 C C . ALA A 1 283 ? -4.181 -2.818 -20.021 1.00 89.75 283 ALA A C 1
ATOM 2191 O O . ALA A 1 283 ? -3.391 -3.761 -20.042 1.00 89.75 283 ALA A O 1
ATOM 2192 N N . ASP A 1 284 ? -3.934 -1.695 -20.703 1.00 88.31 284 ASP A N 1
ATOM 2193 C CA . ASP A 1 284 ? -2.670 -1.423 -21.393 1.00 88.31 284 ASP A CA 1
ATOM 2194 C C . ASP A 1 284 ? -1.484 -1.396 -20.415 1.00 88.31 284 ASP A C 1
ATOM 2196 O O . ASP A 1 284 ? -0.491 -2.092 -20.634 1.00 88.31 284 ASP A O 1
ATOM 2200 N N . ILE A 1 285 ? -1.629 -0.677 -19.298 1.00 91.38 285 ILE A N 1
ATOM 2201 C CA . ILE A 1 285 ? -0.623 -0.600 -18.233 1.00 91.38 285 ILE A CA 1
ATOM 2202 C C . ILE A 1 285 ? -0.462 -1.962 -17.549 1.00 91.38 285 ILE A C 1
ATOM 2204 O O . ILE A 1 285 ? 0.663 -2.413 -17.344 1.00 91.38 285 ILE A O 1
ATOM 2208 N N . HIS A 1 286 ? -1.569 -2.636 -17.211 1.00 94.06 286 HIS A N 1
ATOM 2209 C CA . HIS A 1 286 ? -1.538 -3.938 -16.524 1.00 94.06 286 HIS A CA 1
ATOM 2210 C C . HIS A 1 286 ? -0.767 -4.985 -17.330 1.00 94.06 286 HIS A C 1
ATOM 2212 O O . HIS A 1 286 ? 0.072 -5.708 -16.791 1.00 94.06 286 HIS A O 1
ATOM 2218 N N . ASN A 1 287 ? -1.034 -5.056 -18.635 1.00 90.69 287 ASN A N 1
ATOM 2219 C CA . ASN A 1 287 ? -0.393 -6.024 -19.517 1.00 90.69 287 ASN A CA 1
ATOM 2220 C C . ASN A 1 287 ? 1.092 -5.715 -19.731 1.00 90.69 287 ASN A C 1
ATOM 2222 O O . ASN A 1 287 ? 1.906 -6.641 -19.719 1.00 90.69 287 ASN A O 1
ATOM 2226 N N . GLU A 1 288 ? 1.457 -4.440 -19.903 1.00 89.44 288 GLU A N 1
ATOM 2227 C CA . GLU A 1 288 ? 2.863 -4.041 -20.018 1.00 89.44 288 GLU A CA 1
ATOM 2228 C C . GLU A 1 288 ? 3.630 -4.332 -18.720 1.00 89.44 288 GLU A C 1
ATOM 2230 O O . GLU A 1 288 ? 4.736 -4.873 -18.771 1.00 89.44 288 GLU A O 1
ATOM 2235 N N . PHE A 1 289 ? 3.017 -4.061 -17.563 1.00 91.75 289 PHE A N 1
ATOM 2236 C CA . PHE A 1 289 ? 3.590 -4.345 -16.249 1.00 91.75 289 PHE A CA 1
ATOM 2237 C C . PHE A 1 289 ? 3.887 -5.833 -16.079 1.00 91.75 289 PHE A C 1
ATOM 2239 O O . PHE A 1 289 ? 5.026 -6.210 -15.809 1.00 91.75 289 PHE A O 1
ATOM 2246 N N . LEU A 1 290 ? 2.886 -6.688 -16.307 1.00 90.19 290 LEU A N 1
ATOM 2247 C CA . LEU A 1 290 ? 3.045 -8.136 -16.180 1.00 90.19 290 LEU A CA 1
ATOM 2248 C C . LEU A 1 290 ? 4.079 -8.688 -17.165 1.00 90.19 290 LEU A C 1
ATOM 2250 O O . LEU A 1 290 ? 4.891 -9.525 -16.780 1.00 90.19 290 LEU A O 1
ATOM 2254 N N . GLY A 1 291 ? 4.108 -8.193 -18.407 1.00 86.12 291 GLY A N 1
ATOM 2255 C CA . GLY A 1 291 ? 5.140 -8.568 -19.376 1.00 86.12 291 GLY A CA 1
ATOM 2256 C C . GLY A 1 291 ? 6.550 -8.159 -18.933 1.00 86.12 291 GLY A C 1
ATOM 2257 O O . GLY A 1 291 ? 7.499 -8.929 -19.090 1.00 86.12 291 GLY A O 1
ATOM 2258 N N . GLY A 1 292 ? 6.689 -6.973 -18.333 1.00 85.50 292 GLY A N 1
ATOM 2259 C CA . GLY A 1 292 ? 7.938 -6.504 -17.737 1.00 85.50 292 GLY A CA 1
ATOM 2260 C C . GLY A 1 292 ? 8.386 -7.370 -16.559 1.00 85.50 292 GLY A C 1
ATOM 2261 O O . GLY A 1 292 ? 9.550 -7.769 -16.501 1.00 85.50 292 GLY A O 1
ATOM 2262 N N . MET A 1 293 ? 7.471 -7.702 -15.645 1.00 85.19 293 MET A N 1
ATOM 2263 C CA . MET A 1 293 ? 7.762 -8.559 -14.492 1.00 85.19 293 MET A CA 1
ATOM 2264 C C . MET A 1 293 ? 8.143 -9.977 -14.933 1.00 85.19 293 MET A C 1
ATOM 2266 O O . MET A 1 293 ? 9.158 -10.504 -14.491 1.00 85.19 293 MET A O 1
ATOM 2270 N N . GLU A 1 294 ? 7.431 -10.574 -15.891 1.00 85.44 294 GLU A N 1
ATOM 2271 C CA . GLU A 1 294 ? 7.814 -11.873 -16.463 1.00 85.44 294 GLU A CA 1
ATOM 2272 C C . GLU A 1 294 ? 9.210 -11.845 -17.108 1.00 85.44 294 GLU A C 1
ATOM 2274 O O . GLU A 1 294 ? 9.961 -12.819 -17.011 1.00 85.44 294 GLU A O 1
ATOM 2279 N N . TYR A 1 295 ? 9.583 -10.737 -17.759 1.00 84.69 295 TYR A N 1
ATOM 2280 C CA . TYR A 1 295 ? 10.940 -10.545 -18.269 1.00 84.69 295 TYR A CA 1
ATOM 2281 C C . TYR A 1 295 ? 11.962 -10.471 -17.127 1.00 84.69 295 TYR A C 1
ATOM 2283 O O . TYR A 1 295 ? 12.961 -11.191 -17.163 1.00 84.69 295 TYR A O 1
ATOM 2291 N N . ALA A 1 296 ? 11.706 -9.652 -16.103 1.00 82.81 296 ALA A N 1
ATOM 2292 C CA . ALA A 1 296 ? 12.603 -9.481 -14.962 1.00 82.81 296 ALA A CA 1
ATOM 2293 C C . ALA A 1 296 ? 12.829 -10.795 -14.193 1.00 82.81 296 ALA A C 1
ATOM 2295 O O . ALA A 1 296 ? 13.951 -11.086 -13.778 1.00 82.81 296 ALA A O 1
ATOM 2296 N N . ALA A 1 297 ? 11.801 -11.636 -14.078 1.00 81.25 297 ALA A N 1
ATOM 2297 C CA . ALA A 1 297 ? 11.877 -12.932 -13.410 1.00 81.25 297 ALA A CA 1
ATOM 2298 C C . ALA A 1 297 ? 12.871 -13.906 -14.080 1.00 81.25 297 ALA A C 1
ATOM 2300 O O . ALA A 1 297 ? 13.424 -14.780 -13.414 1.00 81.25 297 ALA A O 1
ATOM 2301 N N . ARG A 1 298 ? 13.155 -13.734 -15.382 1.00 81.56 298 ARG A N 1
ATOM 2302 C CA . ARG A 1 298 ? 14.140 -14.539 -16.136 1.00 81.56 298 ARG A CA 1
ATOM 2303 C C . ARG A 1 298 ? 15.582 -14.079 -15.945 1.00 81.56 298 ARG A C 1
ATOM 2305 O O . ARG A 1 298 ? 16.502 -14.778 -16.368 1.00 81.56 298 ARG A O 1
ATOM 2312 N N . LEU A 1 299 ? 15.782 -12.895 -15.376 1.00 77.88 299 LEU A N 1
ATOM 2313 C CA . LEU A 1 299 ? 17.104 -12.327 -15.162 1.00 77.88 299 LEU A CA 1
ATOM 2314 C C . LEU A 1 299 ? 17.777 -12.960 -13.941 1.00 77.88 299 LEU A C 1
ATOM 2316 O O . LEU A 1 299 ? 17.124 -13.542 -13.064 1.00 77.88 299 LEU A O 1
ATOM 2320 N N . ASN A 1 300 ? 19.103 -12.819 -13.879 1.00 77.00 300 ASN A N 1
ATOM 2321 C CA . ASN A 1 300 ? 19.843 -13.131 -12.659 1.00 77.00 300 ASN A CA 1
ATOM 2322 C C . ASN A 1 300 ? 19.457 -12.155 -11.531 1.00 77.00 300 ASN A C 1
ATOM 2324 O O . ASN A 1 300 ? 18.879 -11.105 -11.795 1.00 77.00 300 ASN A O 1
ATOM 2328 N N . MET A 1 301 ? 19.776 -12.496 -10.278 1.00 71.12 301 MET A N 1
ATOM 2329 C CA . MET A 1 301 ? 19.345 -11.719 -9.104 1.00 71.12 301 MET A CA 1
ATOM 2330 C C . MET A 1 301 ? 19.677 -10.223 -9.200 1.00 71.12 301 MET A C 1
ATOM 2332 O O . MET A 1 301 ? 18.793 -9.392 -9.024 1.00 71.12 301 MET A O 1
ATOM 2336 N N . THR A 1 302 ? 20.920 -9.874 -9.541 1.00 69.25 302 THR A N 1
ATOM 2337 C CA . THR A 1 302 ? 21.351 -8.471 -9.613 1.00 69.25 302 THR A CA 1
ATOM 2338 C C . THR A 1 302 ? 20.600 -7.705 -10.703 1.00 69.25 302 THR A C 1
ATOM 2340 O O . THR A 1 302 ? 20.109 -6.605 -10.476 1.00 69.25 302 THR A O 1
ATOM 2343 N N . GLU A 1 303 ? 20.466 -8.284 -11.896 1.00 70.44 303 GLU A N 1
ATOM 2344 C CA . GLU A 1 303 ? 19.723 -7.660 -12.996 1.00 70.44 303 GLU A CA 1
ATOM 2345 C C . GLU A 1 303 ? 18.215 -7.574 -12.711 1.00 70.44 303 GLU A C 1
ATOM 2347 O O . GLU A 1 303 ? 17.563 -6.611 -13.122 1.00 70.44 303 GLU A O 1
ATOM 2352 N N . ARG A 1 304 ? 17.667 -8.557 -11.988 1.00 76.94 304 ARG A N 1
ATOM 2353 C CA . ARG A 1 304 ? 16.256 -8.628 -11.602 1.00 76.94 304 ARG A CA 1
ATOM 2354 C C . ARG A 1 304 ? 15.869 -7.475 -10.689 1.00 76.94 304 ARG A C 1
ATOM 2356 O O . ARG A 1 304 ? 14.896 -6.795 -10.992 1.00 76.94 304 ARG A O 1
ATOM 2363 N N . GLU A 1 305 ? 16.617 -7.229 -9.618 1.00 73.88 305 GLU A N 1
ATOM 2364 C CA . GLU A 1 305 ? 16.324 -6.145 -8.666 1.00 73.88 305 GLU A CA 1
ATOM 2365 C C . GLU A 1 305 ? 16.251 -4.782 -9.367 1.00 73.88 305 GLU A C 1
ATOM 2367 O O . GLU A 1 305 ? 15.300 -4.016 -9.185 1.00 73.88 305 GLU A O 1
ATOM 2372 N N . HIS A 1 306 ? 17.215 -4.509 -10.250 1.00 72.88 306 HIS A N 1
ATOM 2373 C CA . HIS A 1 306 ? 17.228 -3.283 -11.043 1.00 72.88 306 HIS A CA 1
ATOM 2374 C C . HIS A 1 306 ? 16.043 -3.193 -12.009 1.00 72.88 306 HIS A C 1
ATOM 2376 O O . HIS A 1 306 ? 15.412 -2.138 -12.108 1.00 72.88 306 HIS A O 1
ATOM 2382 N N . ALA A 1 307 ? 15.728 -4.283 -12.715 1.00 76.94 307 ALA A N 1
ATOM 2383 C CA . ALA A 1 307 ? 14.604 -4.319 -13.642 1.00 76.94 307 ALA A CA 1
ATOM 2384 C C . ALA A 1 307 ? 13.268 -4.105 -12.916 1.00 76.94 307 ALA A C 1
ATOM 2386 O O . ALA A 1 307 ? 12.464 -3.287 -13.357 1.00 76.94 307 ALA A O 1
ATOM 2387 N N . VAL A 1 308 ? 13.056 -4.775 -11.780 1.00 80.94 308 VAL A N 1
ATOM 2388 C CA . VAL A 1 308 ? 11.844 -4.638 -10.957 1.00 80.94 308 VAL A CA 1
ATOM 2389 C C . VAL A 1 308 ? 11.677 -3.202 -10.473 1.00 80.94 308 VAL A C 1
ATOM 2391 O O . VAL A 1 308 ? 10.601 -2.633 -10.623 1.00 80.94 308 VAL A O 1
ATOM 2394 N N . SER A 1 309 ? 12.741 -2.576 -9.968 1.00 77.62 309 SER A N 1
ATOM 2395 C CA . SER A 1 309 ? 12.703 -1.172 -9.539 1.00 77.62 309 SER A CA 1
ATOM 2396 C C . SER A 1 309 ? 12.302 -0.222 -10.683 1.00 77.62 309 SER A C 1
ATOM 2398 O O . SER A 1 309 ? 11.448 0.656 -10.515 1.00 77.62 309 SER A O 1
ATOM 2400 N N . ALA A 1 310 ? 12.838 -0.438 -11.889 1.00 78.50 310 ALA A N 1
ATOM 2401 C CA . ALA A 1 310 ? 12.474 0.341 -13.074 1.00 78.50 310 ALA A CA 1
ATOM 2402 C C . ALA A 1 310 ? 11.010 0.143 -13.489 1.00 78.50 310 ALA A C 1
ATOM 2404 O O . ALA A 1 310 ? 10.299 1.109 -13.759 1.00 78.50 310 ALA A O 1
ATOM 2405 N N . ILE A 1 311 ? 10.545 -1.105 -13.501 1.00 87.12 311 ILE A N 1
ATOM 2406 C CA . ILE A 1 311 ? 9.170 -1.443 -13.872 1.00 87.12 311 ILE A CA 1
ATOM 2407 C C . ILE A 1 311 ? 8.185 -0.842 -12.863 1.00 87.12 311 ILE A C 1
ATOM 2409 O O . ILE A 1 311 ? 7.223 -0.196 -13.269 1.00 87.12 311 ILE A O 1
ATOM 2413 N N . ARG A 1 312 ? 8.444 -0.985 -11.557 1.00 87.25 312 ARG A N 1
ATOM 2414 C CA . ARG A 1 312 ? 7.580 -0.452 -10.491 1.00 87.25 312 ARG A CA 1
ATOM 2415 C C . ARG A 1 312 ? 7.533 1.071 -10.486 1.00 87.25 312 ARG A C 1
ATOM 2417 O O . ARG A 1 312 ? 6.447 1.640 -10.448 1.00 87.25 312 ARG A O 1
ATOM 2424 N N . SER A 1 313 ? 8.685 1.739 -10.595 1.00 85.00 313 SER A N 1
ATOM 2425 C CA . SER A 1 313 ? 8.722 3.209 -10.672 1.00 85.00 313 SER A CA 1
ATOM 2426 C C . SER A 1 313 ? 7.933 3.736 -11.870 1.00 85.00 313 SER A C 1
ATOM 2428 O O . SER A 1 313 ? 7.166 4.685 -11.718 1.00 85.00 313 SER A O 1
ATOM 2430 N N . GLY A 1 314 ? 8.057 3.100 -13.038 1.00 88.69 314 GLY A N 1
ATOM 2431 C CA . GLY A 1 314 ? 7.262 3.448 -14.212 1.00 88.69 314 GLY A CA 1
ATOM 2432 C C . GLY A 1 314 ? 5.770 3.179 -14.034 1.00 88.69 314 GLY A C 1
ATOM 2433 O O . GLY A 1 314 ? 4.951 4.045 -14.331 1.00 88.69 314 GLY A O 1
ATOM 2434 N N . PHE A 1 315 ? 5.418 2.015 -13.492 1.00 91.62 315 PHE A N 1
ATOM 2435 C CA . PHE A 1 315 ? 4.036 1.611 -13.238 1.00 91.62 315 PHE A CA 1
ATOM 2436 C C . PHE A 1 315 ? 3.315 2.595 -12.309 1.00 91.62 315 PHE A C 1
ATOM 2438 O O . PHE A 1 315 ? 2.246 3.111 -12.639 1.00 91.62 315 PHE A O 1
ATOM 2445 N N . TRP A 1 316 ? 3.932 2.929 -11.177 1.00 90.75 316 TRP A N 1
ATOM 2446 C CA . TRP A 1 316 ? 3.361 3.861 -10.208 1.00 90.75 316 TRP A CA 1
ATOM 2447 C C . TRP A 1 316 ? 3.350 5.303 -10.710 1.00 90.75 316 TRP A C 1
ATOM 2449 O O . TRP A 1 316 ? 2.373 6.025 -10.495 1.00 90.75 316 TRP A O 1
ATOM 2459 N N . LYS A 1 317 ? 4.401 5.726 -11.425 1.00 89.12 317 LYS A N 1
ATOM 2460 C CA . LYS A 1 317 ? 4.445 7.051 -12.049 1.00 89.12 317 LYS A CA 1
ATOM 2461 C C . LYS A 1 317 ? 3.319 7.235 -13.057 1.00 89.12 317 LYS A C 1
ATOM 2463 O O . LYS A 1 317 ? 2.691 8.291 -13.065 1.00 89.12 317 LYS A O 1
ATOM 2468 N N . GLU A 1 318 ? 3.049 6.225 -13.878 1.00 91.38 318 GLU A N 1
ATOM 2469 C CA . GLU A 1 318 ? 1.989 6.306 -14.877 1.00 91.38 318 GLU A CA 1
ATOM 2470 C C . GLU A 1 318 ? 0.609 6.440 -14.224 1.00 91.38 318 GLU A C 1
ATOM 2472 O O . GLU A 1 318 ? -0.171 7.303 -14.630 1.00 91.38 318 GLU A O 1
ATOM 2477 N N . TYR A 1 319 ? 0.314 5.675 -13.166 1.00 91.06 319 TYR A N 1
ATOM 2478 C CA . TYR A 1 319 ? -0.939 5.866 -12.430 1.00 91.06 319 TYR A CA 1
ATOM 2479 C C . TYR A 1 319 ? -1.055 7.251 -11.816 1.00 91.06 319 TYR A C 1
ATOM 2481 O O . TYR A 1 319 ? -2.107 7.875 -11.933 1.00 91.06 319 TYR A O 1
ATOM 2489 N N . LYS A 1 320 ? 0.019 7.761 -11.210 1.00 86.75 320 LYS A N 1
ATOM 2490 C CA . LYS A 1 320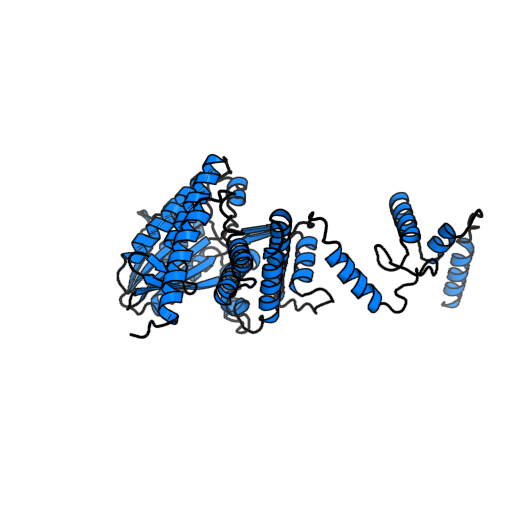 ? 0.056 9.122 -10.665 1.00 86.75 320 LYS A CA 1
ATOM 2491 C C . LYS A 1 320 ? -0.213 10.180 -11.736 1.00 86.75 320 LYS A C 1
ATOM 2493 O O . LYS A 1 320 ? -0.984 11.113 -11.504 1.00 86.75 320 LYS A O 1
ATOM 2498 N N . ASP A 1 321 ? 0.408 10.048 -12.906 1.00 86.44 321 ASP A N 1
ATOM 2499 C CA . ASP A 1 321 ? 0.223 10.979 -14.018 1.00 86.44 321 ASP A CA 1
ATOM 2500 C C . ASP A 1 321 ? -1.224 10.907 -14.555 1.00 86.44 321 ASP A C 1
ATOM 2502 O O . ASP A 1 321 ? -1.894 11.943 -14.651 1.00 86.44 321 ASP A O 1
ATOM 2506 N N . ARG A 1 322 ? -1.757 9.701 -14.813 1.00 86.94 322 ARG A N 1
ATOM 2507 C CA . ARG A 1 322 ? -3.134 9.510 -15.311 1.00 86.94 322 ARG A CA 1
ATOM 2508 C C . ARG A 1 322 ? -4.200 9.938 -14.301 1.00 86.94 322 ARG A C 1
ATOM 2510 O O . ARG A 1 322 ? -5.169 10.578 -14.700 1.00 86.94 322 ARG A O 1
ATOM 2517 N N . PHE A 1 323 ? -4.011 9.660 -13.009 1.00 82.19 323 PHE A N 1
ATOM 2518 C CA . PHE A 1 323 ? -4.934 10.073 -11.939 1.00 82.19 323 PHE A CA 1
ATOM 2519 C C . PHE A 1 323 ? -5.065 11.603 -11.841 1.00 82.19 323 PHE A C 1
ATOM 2521 O O . PHE A 1 323 ? -6.087 12.144 -11.410 1.00 82.19 323 PHE A O 1
ATOM 2528 N N . ASN A 1 324 ? -4.035 12.318 -12.293 1.00 78.25 324 ASN A N 1
ATOM 2529 C CA . ASN A 1 324 ? -3.990 13.772 -12.367 1.00 78.25 324 ASN A CA 1
ATOM 2530 C C . ASN A 1 324 ? -4.344 14.342 -13.746 1.00 78.25 324 ASN A C 1
ATOM 2532 O O . ASN A 1 324 ? -4.029 15.501 -14.022 1.00 78.25 324 ASN A O 1
ATOM 2536 N N . ASP A 1 325 ? -5.002 13.554 -14.600 1.00 77.31 325 ASP A N 1
ATOM 2537 C CA . ASP A 1 325 ? -5.406 13.925 -15.960 1.00 77.31 325 ASP A CA 1
ATOM 2538 C C . ASP A 1 325 ? -4.231 14.351 -16.864 1.00 77.31 325 ASP A C 1
ATOM 2540 O O . ASP A 1 325 ? -4.415 15.023 -17.884 1.00 77.31 325 ASP A O 1
ATOM 2544 N N . ARG A 1 326 ? -2.999 13.938 -16.536 1.00 75.69 326 ARG A N 1
ATOM 2545 C CA . ARG A 1 326 ? -1.829 14.153 -17.392 1.00 75.69 326 ARG A CA 1
ATOM 2546 C C . ARG A 1 326 ? -1.803 13.052 -18.446 1.00 75.69 326 ARG A C 1
ATOM 2548 O O . ARG A 1 326 ? -1.113 12.051 -18.306 1.00 75.69 326 ARG A O 1
ATOM 2555 N N . LYS A 1 327 ? -2.598 13.226 -19.507 1.00 57.72 327 LYS A N 1
ATOM 2556 C CA . LYS A 1 327 ? -2.555 12.340 -20.679 1.00 57.72 327 LYS A CA 1
ATOM 2557 C C . LYS A 1 327 ? -1.248 12.552 -21.428 1.00 57.72 327 LYS A C 1
ATOM 2559 O O . LYS A 1 327 ? -1.049 13.604 -22.034 1.00 57.72 327 LYS A O 1
ATOM 2564 N N . ILE A 1 328 ? -0.387 11.546 -21.412 1.00 57.72 328 ILE A N 1
ATOM 2565 C CA . ILE A 1 328 ? 0.866 11.566 -22.157 1.00 57.72 328 ILE A CA 1
ATOM 2566 C C . ILE A 1 328 ? 0.711 10.607 -23.333 1.00 57.72 328 ILE A C 1
ATOM 2568 O O . ILE A 1 328 ? 0.324 9.453 -23.178 1.00 57.72 328 ILE A O 1
ATOM 2572 N N . SER A 1 329 ? 0.909 11.128 -24.543 1.00 53.50 329 SER A N 1
ATOM 2573 C CA . SER A 1 329 ? 0.860 10.330 -25.763 1.00 53.50 329 SER A CA 1
ATOM 2574 C C . SER A 1 329 ? 2.106 9.454 -25.832 1.00 53.50 329 SER A C 1
ATOM 2576 O O . SER A 1 329 ? 3.199 10.011 -25.937 1.00 53.50 329 SER A O 1
ATOM 2578 N N . ASN A 1 330 ? 1.927 8.131 -25.819 1.00 52.03 330 ASN A N 1
ATOM 2579 C CA . ASN A 1 330 ? 2.991 7.140 -25.989 1.00 52.03 330 ASN A CA 1
ATOM 2580 C C . ASN A 1 330 ? 3.970 7.563 -27.090 1.00 52.03 330 ASN A C 1
ATOM 2582 O O . ASN A 1 330 ? 3.597 7.591 -28.268 1.00 52.03 330 ASN A O 1
ATOM 2586 N N . GLN A 1 331 ? 5.216 7.861 -26.726 1.00 52.06 331 GLN A N 1
ATOM 2587 C CA . GLN A 1 331 ? 6.306 7.877 -27.696 1.00 52.06 331 GLN A CA 1
ATOM 2588 C C . GLN A 1 331 ? 7.025 6.524 -27.672 1.00 52.06 331 GLN A C 1
ATOM 2590 O O . GLN A 1 331 ? 6.888 5.738 -26.738 1.00 52.06 331 GLN A O 1
ATOM 2595 N N . ALA A 1 332 ? 7.699 6.189 -28.773 1.00 49.44 332 ALA A N 1
ATOM 2596 C CA . ALA A 1 332 ? 8.222 4.856 -29.068 1.00 49.44 332 ALA A CA 1
ATOM 2597 C C . ALA A 1 332 ? 9.153 4.315 -27.956 1.00 49.44 332 ALA A C 1
ATOM 2599 O O . ALA A 1 332 ? 10.351 4.589 -27.953 1.00 49.44 332 ALA A O 1
ATOM 2600 N N . GLY A 1 333 ? 8.605 3.543 -27.010 1.00 53.69 333 GLY A N 1
ATOM 2601 C CA . GLY A 1 333 ? 9.352 3.034 -25.851 1.00 53.69 333 GLY A CA 1
ATOM 2602 C C . GLY A 1 333 ? 8.567 2.168 -24.856 1.00 53.69 333 GLY A C 1
ATOM 2603 O O . GLY A 1 333 ? 9.196 1.439 -24.097 1.00 53.69 333 GLY A O 1
ATOM 2604 N N . GLY A 1 334 ? 7.230 2.183 -24.903 1.00 72.44 334 GLY A N 1
ATOM 2605 C CA . GLY A 1 334 ? 6.372 1.538 -23.897 1.00 72.44 334 GLY A CA 1
ATOM 2606 C C . GLY A 1 334 ? 5.974 2.530 -22.801 1.00 72.44 334 GLY A C 1
ATOM 2607 O O . GLY A 1 334 ? 6.740 3.438 -22.475 1.00 72.44 334 GLY A O 1
ATOM 2608 N N . ILE A 1 335 ? 4.761 2.390 -22.271 1.00 81.50 335 ILE A N 1
ATOM 2609 C CA . ILE A 1 335 ? 4.159 3.317 -21.306 1.00 81.50 335 ILE A CA 1
ATOM 2610 C C . ILE A 1 335 ? 4.987 3.359 -20.015 1.00 81.50 335 ILE A C 1
ATOM 2612 O O . ILE A 1 335 ? 5.331 4.433 -19.517 1.00 81.50 335 ILE A O 1
ATOM 2616 N N . ILE A 1 336 ? 5.355 2.188 -19.492 1.00 85.00 336 ILE A N 1
ATOM 2617 C CA . ILE A 1 336 ? 6.034 2.039 -18.201 1.00 85.00 336 ILE A CA 1
ATOM 2618 C C . ILE A 1 336 ? 7.483 2.506 -18.298 1.00 85.00 336 ILE A C 1
ATOM 2620 O O . ILE A 1 336 ? 7.963 3.211 -17.413 1.00 85.00 336 ILE A O 1
ATOM 2624 N N . ALA A 1 337 ? 8.187 2.165 -19.377 1.00 80.12 337 ALA A N 1
ATOM 2625 C CA . ALA A 1 337 ? 9.578 2.581 -19.558 1.00 80.12 337 ALA A CA 1
ATOM 2626 C C . ALA A 1 337 ? 9.712 4.109 -19.703 1.00 80.12 337 ALA A C 1
ATOM 2628 O O . ALA A 1 337 ? 10.636 4.723 -19.151 1.00 80.12 337 ALA A O 1
ATOM 2629 N N . GLU A 1 338 ? 8.774 4.742 -20.414 1.00 80.50 338 GLU A N 1
ATOM 2630 C CA . GLU A 1 338 ? 8.728 6.198 -20.531 1.00 80.50 338 GLU A CA 1
ATOM 2631 C C . GLU A 1 338 ? 8.428 6.842 -19.170 1.00 80.50 338 GLU A C 1
ATOM 2633 O O . GLU A 1 338 ? 9.143 7.750 -18.739 1.00 80.50 338 GLU A O 1
ATOM 2638 N N . ALA A 1 339 ? 7.430 6.324 -18.450 1.00 84.50 339 ALA A N 1
ATOM 2639 C CA . ALA A 1 339 ? 7.082 6.793 -17.115 1.00 84.50 339 ALA A CA 1
ATOM 2640 C C . ALA A 1 339 ? 8.245 6.648 -16.121 1.00 84.50 339 ALA A C 1
ATOM 2642 O O . ALA A 1 339 ? 8.534 7.589 -15.382 1.00 84.50 339 ALA A O 1
ATOM 2643 N N . ALA A 1 340 ? 8.987 5.539 -16.157 1.00 80.44 340 ALA A N 1
ATOM 2644 C CA . ALA A 1 340 ? 10.169 5.336 -15.319 1.00 80.44 340 ALA A CA 1
ATOM 2645 C C . ALA A 1 340 ? 11.238 6.403 -15.598 1.00 80.44 340 ALA A C 1
ATOM 2647 O O . ALA A 1 340 ? 11.799 6.995 -14.678 1.00 80.44 340 ALA A O 1
ATOM 2648 N N . SER A 1 341 ? 11.465 6.730 -16.873 1.00 76.31 341 SER A N 1
ATOM 2649 C CA . SER A 1 341 ? 12.404 7.788 -17.268 1.00 76.31 341 SER A CA 1
ATOM 2650 C C . SER A 1 341 ? 11.974 9.163 -16.741 1.00 76.31 341 SER A C 1
ATOM 2652 O O . SER A 1 341 ? 12.808 9.940 -16.269 1.00 76.31 341 SER A O 1
ATOM 2654 N N . ARG A 1 342 ? 10.667 9.462 -16.769 1.00 81.00 342 ARG A N 1
ATOM 2655 C CA . ARG A 1 342 ? 10.114 10.694 -16.180 1.00 81.00 342 ARG A CA 1
ATOM 2656 C C . ARG A 1 342 ? 10.252 10.712 -14.660 1.00 81.00 342 ARG A C 1
ATOM 2658 O O . ARG A 1 342 ? 10.558 11.766 -14.109 1.00 81.00 342 ARG A O 1
ATOM 2665 N N . ALA A 1 343 ? 10.055 9.574 -13.999 1.00 73.25 343 ALA A N 1
ATOM 2666 C CA . ALA A 1 343 ? 10.243 9.450 -12.560 1.00 73.25 343 ALA A CA 1
ATOM 2667 C C . ALA A 1 343 ? 11.693 9.763 -12.159 1.00 73.25 343 ALA A C 1
ATOM 2669 O O . ALA A 1 343 ? 11.923 10.556 -11.249 1.00 73.25 343 ALA A O 1
ATOM 2670 N N . VAL A 1 344 ? 12.673 9.236 -12.905 1.00 67.50 344 VAL A N 1
ATOM 2671 C CA . VAL A 1 344 ? 14.101 9.530 -12.690 1.00 67.50 344 VAL A CA 1
ATOM 2672 C C . VAL A 1 344 ? 14.407 11.009 -12.918 1.00 67.50 344 VAL A C 1
ATOM 2674 O O . VAL A 1 344 ? 15.101 11.626 -12.114 1.00 67.50 344 VAL A O 1
ATOM 2677 N N . ALA A 1 345 ? 13.879 11.605 -13.991 1.00 69.06 345 ALA A N 1
ATOM 2678 C CA . ALA A 1 345 ? 14.082 13.026 -14.278 1.00 69.06 345 ALA A CA 1
ATOM 2679 C C . ALA A 1 345 ? 13.493 13.941 -13.190 1.00 69.06 345 ALA A C 1
ATOM 2681 O O . ALA A 1 345 ? 14.042 15.009 -12.924 1.00 69.06 345 ALA A O 1
ATOM 2682 N N . ALA A 1 346 ? 12.392 13.520 -12.564 1.00 68.12 346 ALA A N 1
ATOM 2683 C CA . ALA A 1 346 ? 11.764 14.221 -11.450 1.00 68.12 346 ALA A CA 1
ATOM 2684 C C . ALA A 1 346 ? 12.441 13.947 -10.095 1.00 68.12 346 ALA A C 1
ATOM 2686 O O . ALA A 1 346 ? 12.169 14.670 -9.139 1.00 68.12 346 ALA A O 1
ATOM 2687 N N . GLY A 1 347 ? 13.306 12.929 -10.004 1.00 65.56 347 GLY A N 1
ATOM 2688 C CA . GLY A 1 347 ? 13.842 12.446 -8.731 1.00 65.56 347 GLY A CA 1
ATOM 2689 C C . GLY A 1 347 ? 12.749 11.888 -7.818 1.00 65.56 347 GLY A C 1
ATOM 2690 O O . GLY A 1 347 ? 12.806 12.093 -6.607 1.00 65.56 347 GLY A O 1
ATOM 2691 N N . ASP A 1 348 ? 11.727 11.245 -8.395 1.00 68.12 348 ASP A N 1
ATOM 2692 C CA . ASP A 1 348 ? 10.602 10.703 -7.635 1.00 68.12 348 ASP A CA 1
ATOM 2693 C C . ASP A 1 348 ? 11.075 9.596 -6.673 1.00 68.12 348 ASP A C 1
ATOM 2695 O O . ASP A 1 348 ? 11.867 8.720 -7.025 1.00 68.12 348 ASP A O 1
ATOM 2699 N N . VAL A 1 349 ? 10.534 9.605 -5.457 1.00 71.25 349 VAL A N 1
ATOM 2700 C CA . VAL A 1 349 ? 10.649 8.502 -4.498 1.00 71.25 349 VAL A CA 1
ATOM 2701 C C . VAL A 1 349 ? 9.239 8.040 -4.169 1.00 71.25 349 VAL A C 1
ATOM 2703 O O . VAL A 1 349 ? 8.390 8.838 -3.765 1.00 71.25 349 VAL A O 1
ATOM 2706 N N . PHE A 1 350 ? 8.979 6.756 -4.375 1.00 72.25 350 PHE A N 1
ATOM 2707 C CA . PHE A 1 350 ? 7.700 6.126 -4.088 1.00 72.25 350 PHE A CA 1
ATOM 2708 C C . PHE A 1 350 ? 7.852 5.233 -2.868 1.00 72.25 350 PHE A C 1
ATOM 2710 O O . PHE A 1 350 ? 8.736 4.381 -2.837 1.00 72.25 350 PHE A O 1
ATOM 2717 N N . ILE A 1 351 ? 7.000 5.436 -1.870 1.00 63.69 351 ILE A N 1
ATOM 2718 C CA . ILE A 1 351 ? 7.015 4.665 -0.630 1.00 63.69 351 ILE A CA 1
ATOM 2719 C C . ILE A 1 351 ? 5.605 4.126 -0.413 1.00 63.69 351 ILE A C 1
ATOM 2721 O O . ILE A 1 351 ? 4.656 4.910 -0.327 1.00 63.69 351 ILE A O 1
ATOM 2725 N N . ALA A 1 352 ? 5.498 2.807 -0.337 1.00 67.94 352 ALA A N 1
ATOM 2726 C CA . ALA A 1 352 ? 4.303 2.033 -0.032 1.00 67.94 352 ALA A CA 1
ATOM 2727 C C . ALA A 1 352 ? 4.640 1.013 1.069 1.00 67.94 352 ALA A C 1
ATOM 2729 O O . ALA A 1 352 ? 5.811 0.786 1.393 1.00 67.94 352 ALA A O 1
ATOM 2730 N N . CYS A 1 353 ? 3.627 0.386 1.658 1.00 60.38 353 CYS A N 1
ATOM 2731 C CA . CYS A 1 353 ? 3.827 -0.669 2.639 1.00 60.38 353 CYS A CA 1
ATOM 2732 C C . CYS A 1 353 ? 4.688 -1.785 2.030 1.00 60.38 353 CYS A C 1
ATOM 2734 O O . CYS A 1 353 ? 4.368 -2.320 0.977 1.00 60.38 353 CYS A O 1
ATOM 2736 N N . GLY A 1 354 ? 5.816 -2.113 2.663 1.00 58.03 354 GLY A N 1
ATOM 2737 C CA . GLY A 1 354 ? 6.704 -3.177 2.183 1.00 58.03 354 GLY A CA 1
ATOM 2738 C C . GLY A 1 354 ? 7.498 -2.845 0.915 1.00 58.03 354 GLY A C 1
ATOM 2739 O O . GLY A 1 354 ? 8.167 -3.731 0.387 1.00 58.03 354 GLY A O 1
ATOM 2740 N N . SER A 1 355 ? 7.469 -1.599 0.422 1.00 60.28 355 SER A N 1
ATOM 2741 C CA . SER A 1 355 ? 8.298 -1.196 -0.714 1.00 60.28 355 SER A CA 1
ATOM 2742 C C . SER A 1 355 ? 8.663 0.284 -0.721 1.00 60.28 355 SER A C 1
ATOM 2744 O O . SER A 1 355 ? 7.814 1.168 -0.645 1.00 60.28 355 SER A O 1
ATOM 2746 N N . THR A 1 356 ? 9.950 0.571 -0.906 1.00 63.34 356 THR A N 1
ATOM 2747 C CA . THR A 1 356 ? 10.421 1.898 -1.308 1.00 63.34 356 THR A CA 1
ATOM 2748 C C . THR A 1 356 ? 11.181 1.795 -2.615 1.00 63.34 356 THR A C 1
ATOM 2750 O O . THR A 1 356 ? 12.164 1.065 -2.722 1.00 63.34 356 THR A O 1
ATOM 2753 N N . VAL A 1 357 ? 10.744 2.567 -3.606 1.00 67.50 357 VAL A N 1
ATOM 2754 C CA . VAL A 1 357 ? 11.373 2.651 -4.919 1.00 67.50 357 VAL A CA 1
ATOM 2755 C C . VAL A 1 357 ? 11.798 4.091 -5.162 1.00 67.50 357 VAL A C 1
ATOM 2757 O O . VAL A 1 357 ? 10.983 4.969 -5.450 1.00 67.50 357 VAL A O 1
ATOM 2760 N N . SER A 1 358 ? 13.103 4.328 -5.065 1.00 62.88 358 SER A N 1
ATOM 2761 C CA . SER A 1 358 ? 13.713 5.584 -5.494 1.00 62.88 358 SER A CA 1
ATOM 2762 C C . SER A 1 358 ? 13.984 5.524 -6.991 1.00 62.88 358 SER A C 1
ATOM 2764 O O . SER A 1 358 ? 14.749 4.669 -7.449 1.00 62.88 358 SER A O 1
ATOM 2766 N N . ALA A 1 359 ? 13.402 6.450 -7.75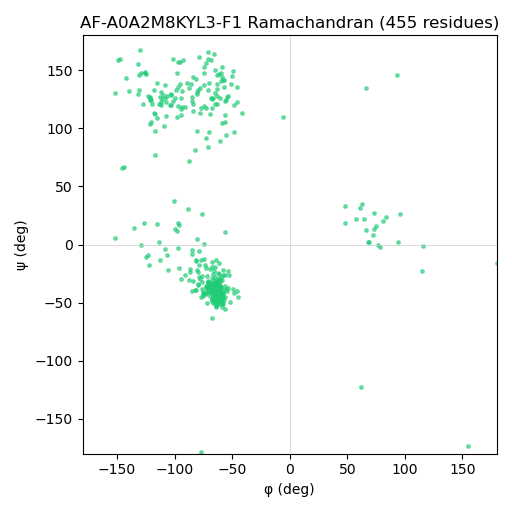2 1.00 62.31 359 ALA A N 1
ATOM 2767 C CA . ALA A 1 359 ? 13.686 6.607 -9.169 1.00 62.31 359 ALA A CA 1
ATOM 2768 C C . ALA A 1 359 ? 15.098 7.192 -9.332 1.00 62.31 359 ALA A C 1
ATOM 2770 O O . ALA A 1 359 ? 15.313 8.399 -9.421 1.00 62.31 359 ALA A O 1
ATOM 2771 N N . THR A 1 360 ? 16.092 6.314 -9.304 1.00 59.03 360 THR A N 1
ATOM 2772 C CA . THR A 1 360 ? 17.504 6.664 -9.462 1.00 59.03 360 THR A CA 1
ATOM 2773 C C . THR A 1 360 ? 17.934 6.453 -10.907 1.00 59.03 360 THR A C 1
ATOM 2775 O O . THR A 1 360 ? 17.323 5.675 -11.639 1.00 59.03 360 THR A O 1
ATOM 2778 N N . GLN A 1 361 ? 18.997 7.142 -11.344 1.00 48.38 361 GLN A N 1
ATOM 2779 C CA . GLN A 1 361 ? 19.662 6.759 -12.590 1.00 48.38 361 GLN A CA 1
ATOM 2780 C C . GLN A 1 361 ? 20.064 5.297 -12.452 1.00 48.38 361 GLN A C 1
ATOM 2782 O O . GLN A 1 361 ? 20.912 4.973 -11.622 1.00 48.38 361 GLN A O 1
ATOM 2787 N N . PHE A 1 362 ? 19.420 4.428 -13.224 1.00 46.50 362 PHE A N 1
ATOM 2788 C CA . PHE A 1 362 ? 19.673 3.001 -13.167 1.00 46.50 362 PHE A CA 1
ATOM 2789 C C . PHE A 1 362 ? 21.153 2.762 -13.482 1.00 46.50 362 PHE A C 1
ATOM 2791 O O . PHE A 1 362 ? 21.589 2.855 -14.626 1.00 46.50 362 PHE A O 1
ATOM 2798 N N . THR A 1 363 ? 21.943 2.470 -12.450 1.00 35.88 363 THR A N 1
ATOM 2799 C CA . THR A 1 363 ? 23.326 2.001 -12.571 1.00 35.88 363 THR A CA 1
ATOM 2800 C C . THR A 1 363 ? 23.373 0.482 -12.688 1.00 35.88 363 THR A C 1
ATOM 2802 O O . THR A 1 363 ? 24.359 -0.144 -12.319 1.00 35.88 363 THR A O 1
ATOM 2805 N N . ALA A 1 364 ? 22.351 -0.133 -13.278 1.00 33.28 364 ALA A N 1
ATOM 2806 C CA . ALA A 1 364 ? 22.619 -1.327 -14.056 1.00 33.28 364 ALA A CA 1
ATOM 2807 C C . ALA A 1 364 ? 23.262 -0.847 -15.354 1.00 33.28 364 ALA A C 1
ATOM 2809 O O . ALA A 1 364 ? 22.823 0.142 -15.937 1.00 33.28 364 ALA A O 1
ATOM 2810 N N . GLN A 1 365 ? 24.307 -1.521 -15.818 1.00 36.28 365 GLN A N 1
ATOM 2811 C CA . GLN A 1 365 ? 24.746 -1.421 -17.204 1.00 36.28 365 GLN A CA 1
ATOM 2812 C C . GLN A 1 365 ? 23.507 -1.589 -18.093 1.00 36.28 365 GLN A C 1
ATOM 2814 O O . GLN A 1 365 ? 23.058 -2.713 -18.293 1.00 36.28 365 GLN A O 1
ATOM 2819 N N . GLU A 1 366 ? 22.904 -0.477 -18.536 1.00 36.75 366 GLU A N 1
ATOM 2820 C CA . GLU A 1 366 ? 21.675 -0.495 -19.325 1.00 36.75 366 GLU A CA 1
ATOM 2821 C C . GLU A 1 366 ? 21.881 -1.512 -20.433 1.00 36.75 366 GLU A C 1
ATOM 2823 O O . GLU A 1 366 ? 22.853 -1.404 -21.198 1.00 36.75 366 GLU A O 1
ATOM 2828 N N . SER A 1 367 ? 21.021 -2.534 -20.443 1.00 37.88 367 SER A N 1
ATOM 2829 C CA . SER A 1 367 ? 21.171 -3.672 -21.328 1.00 37.88 367 SER A CA 1
ATOM 2830 C C . SER A 1 367 ? 21.479 -3.136 -22.717 1.00 37.88 367 SER A C 1
ATOM 2832 O O . SER A 1 367 ? 20.768 -2.297 -23.282 1.00 37.88 367 SER A O 1
ATOM 2834 N N . THR A 1 368 ? 22.608 -3.569 -23.268 1.00 36.56 368 THR A N 1
ATOM 2835 C CA . THR A 1 368 ? 23.034 -3.164 -24.609 1.00 36.56 368 THR A CA 1
ATOM 2836 C C . THR A 1 368 ? 21.916 -3.448 -25.625 1.00 36.56 368 THR A C 1
ATOM 2838 O O . THR A 1 368 ? 21.819 -2.763 -26.635 1.00 36.56 368 THR A O 1
ATOM 2841 N N . ALA A 1 369 ? 21.009 -4.377 -25.294 1.00 38.59 369 ALA A N 1
ATOM 2842 C CA . ALA A 1 369 ? 19.757 -4.678 -25.974 1.00 38.59 369 ALA A CA 1
ATOM 2843 C C . ALA A 1 369 ? 18.703 -3.546 -25.945 1.00 38.59 369 ALA A C 1
ATOM 2845 O O . ALA A 1 369 ? 18.124 -3.267 -26.992 1.00 38.59 369 ALA A O 1
ATOM 2846 N N . SER A 1 370 ? 18.472 -2.857 -24.817 1.00 40.88 370 SER A N 1
ATOM 2847 C CA . SER A 1 370 ? 17.527 -1.726 -24.738 1.00 40.88 370 SER A CA 1
ATOM 2848 C C . SER A 1 370 ? 18.047 -0.516 -25.521 1.00 40.88 370 SER A C 1
ATOM 2850 O O . SER A 1 370 ? 17.350 0.030 -26.379 1.00 40.88 370 SER A O 1
ATOM 2852 N N . ARG A 1 371 ? 19.340 -0.191 -25.369 1.00 38.75 371 ARG A N 1
ATOM 2853 C CA . ARG A 1 371 ? 19.997 0.849 -26.182 1.00 38.75 371 ARG A CA 1
ATOM 2854 C C . ARG A 1 371 ? 20.043 0.486 -27.668 1.00 38.75 371 ARG A C 1
ATOM 2856 O O . ARG A 1 371 ? 19.860 1.367 -28.499 1.00 38.75 371 ARG A O 1
ATOM 2863 N N . ALA A 1 372 ? 20.264 -0.782 -28.024 1.00 39.38 372 ALA A N 1
ATOM 2864 C CA . ALA A 1 372 ? 20.256 -1.242 -29.415 1.00 39.38 372 ALA A CA 1
ATOM 2865 C C . ALA A 1 372 ? 18.847 -1.260 -30.024 1.00 39.38 372 ALA A C 1
ATOM 2867 O O . ALA A 1 372 ? 18.709 -0.991 -31.212 1.00 39.38 372 ALA A O 1
ATOM 2868 N N . SER A 1 373 ? 17.807 -1.539 -29.234 1.00 42.03 373 SER A N 1
ATOM 2869 C CA . SER A 1 373 ? 16.401 -1.466 -29.651 1.00 42.03 373 SER A CA 1
ATOM 2870 C C . SER A 1 373 ? 15.981 -0.018 -29.921 1.00 42.03 373 SER A C 1
ATOM 2872 O O . SER A 1 373 ? 15.498 0.297 -31.009 1.00 42.03 373 SER A O 1
ATOM 2874 N N . ILE A 1 374 ? 16.293 0.889 -28.990 1.00 40.50 374 ILE A N 1
ATOM 2875 C CA . ILE A 1 374 ? 16.030 2.328 -29.116 1.00 40.50 374 ILE A CA 1
ATOM 2876 C C . ILE A 1 374 ? 16.869 2.935 -30.255 1.00 40.50 374 ILE A C 1
ATOM 2878 O O . ILE A 1 374 ? 16.350 3.692 -31.071 1.00 40.50 374 ILE A O 1
ATOM 2882 N N . ALA A 1 375 ? 18.139 2.540 -30.405 1.00 39.16 375 ALA A N 1
ATOM 2883 C CA . ALA A 1 375 ? 18.977 2.954 -31.532 1.00 39.16 375 ALA A CA 1
ATOM 2884 C C . ALA A 1 375 ? 18.480 2.397 -32.878 1.00 39.16 375 ALA A C 1
ATOM 2886 O O . ALA A 1 375 ? 18.529 3.110 -33.878 1.00 39.16 375 ALA A O 1
ATOM 2887 N N . ASN A 1 376 ? 17.968 1.161 -32.926 1.00 41.53 376 ASN A N 1
ATOM 2888 C CA . ASN A 1 376 ? 17.361 0.581 -34.130 1.00 41.53 376 ASN A CA 1
ATOM 2889 C C . ASN A 1 376 ? 16.024 1.238 -34.496 1.00 41.53 376 ASN A C 1
ATOM 2891 O O . ASN A 1 376 ? 15.712 1.340 -35.682 1.00 41.53 376 ASN A O 1
ATOM 2895 N N . SER A 1 377 ? 15.262 1.698 -33.503 1.00 40.50 377 SER A N 1
ATOM 2896 C CA . SER A 1 377 ? 14.045 2.492 -33.691 1.00 40.50 377 SER A CA 1
ATOM 2897 C C . SER A 1 377 ? 14.377 3.871 -34.280 1.00 40.50 377 SER A C 1
ATOM 2899 O O . SER A 1 377 ? 13.910 4.228 -35.364 1.00 40.50 377 SER A O 1
ATOM 2901 N N . LEU A 1 378 ? 15.335 4.579 -33.672 1.00 36.59 378 LEU A N 1
ATOM 2902 C CA . LEU A 1 378 ? 15.834 5.876 -34.151 1.00 36.59 378 LEU A CA 1
ATOM 2903 C C . LEU A 1 378 ? 16.498 5.787 -35.541 1.00 36.59 378 LEU A C 1
ATOM 2905 O O . LEU A 1 378 ? 16.427 6.729 -36.332 1.00 36.59 378 LEU A O 1
ATOM 2909 N N . LEU A 1 379 ? 17.101 4.639 -35.879 1.00 37.59 379 LEU A N 1
ATOM 2910 C CA . LEU A 1 379 ? 17.642 4.336 -37.210 1.00 37.59 379 LEU A CA 1
ATOM 2911 C C . LEU A 1 379 ? 16.566 4.200 -38.298 1.00 37.59 379 LEU A C 1
ATOM 2913 O O . LEU A 1 379 ? 16.918 4.213 -39.476 1.00 37.59 379 LEU A O 1
ATOM 2917 N N . ARG A 1 380 ? 15.283 4.052 -37.962 1.00 40.97 380 ARG A N 1
ATOM 2918 C CA . ARG A 1 380 ? 14.199 3.896 -38.950 1.00 40.97 380 ARG A CA 1
ATOM 2919 C C . ARG A 1 380 ? 13.332 5.145 -39.103 1.00 40.97 380 ARG A C 1
ATOM 2921 O O . ARG A 1 380 ? 12.731 5.316 -40.159 1.00 40.97 380 ARG A O 1
ATOM 2928 N N . GLU A 1 381 ? 13.303 6.024 -38.102 1.00 36.69 381 GLU A N 1
ATOM 2929 C CA . GLU A 1 381 ? 12.363 7.154 -38.047 1.00 36.69 381 GLU A CA 1
ATOM 2930 C C . GLU A 1 381 ? 12.925 8.495 -38.553 1.00 36.69 381 GLU A C 1
ATOM 2932 O O . GLU A 1 381 ? 12.162 9.366 -38.973 1.00 36.69 381 GLU A O 1
ATOM 2937 N N . VAL A 1 382 ? 14.249 8.678 -38.607 1.00 38.97 382 VAL A N 1
ATOM 2938 C CA . VAL A 1 382 ? 14.849 9.927 -39.109 1.00 38.97 382 VAL A CA 1
ATOM 2939 C C . VAL A 1 382 ? 15.182 9.793 -40.597 1.00 38.97 382 VAL A C 1
ATOM 2941 O O . VAL A 1 382 ? 16.050 9.013 -40.976 1.00 38.97 382 VAL A O 1
ATOM 2944 N N . LYS A 1 383 ? 14.551 10.585 -41.476 1.00 35.31 383 LYS A N 1
ATOM 2945 C CA . LYS A 1 383 ? 14.961 10.693 -42.894 1.00 35.31 383 LYS A CA 1
ATOM 2946 C C . LYS A 1 383 ? 16.438 11.120 -42.969 1.00 35.31 383 LYS A C 1
ATOM 2948 O O . LYS A 1 383 ? 16.760 12.278 -42.727 1.00 35.31 383 LYS A O 1
ATOM 2953 N N . GLY A 1 384 ? 17.323 10.177 -43.305 1.00 43.31 384 GLY A N 1
ATOM 2954 C CA . GLY A 1 384 ? 18.785 10.357 -43.316 1.00 43.31 384 GLY A CA 1
ATOM 2955 C C . GLY A 1 384 ? 19.548 9.494 -42.300 1.00 43.31 384 GLY A C 1
ATOM 2956 O O . GLY A 1 384 ? 20.781 9.529 -42.278 1.00 43.31 384 GLY A O 1
ATOM 2957 N N . SER A 1 385 ? 18.843 8.699 -41.491 1.00 43.50 385 SER A N 1
ATOM 2958 C CA . SER A 1 385 ? 19.425 7.744 -40.555 1.00 43.50 385 SER A CA 1
ATOM 2959 C C . SER A 1 385 ? 20.370 6.777 -41.269 1.00 43.50 385 SER A C 1
ATOM 2961 O O . SER A 1 385 ? 20.048 6.124 -42.262 1.00 43.50 385 SER A O 1
ATOM 2963 N N . GLY A 1 386 ? 21.600 6.743 -40.776 1.00 48.50 386 GLY A N 1
ATOM 2964 C CA . GLY A 1 386 ? 22.683 5.968 -41.354 1.00 48.50 386 GLY A CA 1
ATOM 2965 C C . GLY A 1 386 ? 23.815 6.825 -41.895 1.00 48.50 386 GLY A C 1
ATOM 2966 O O . GLY A 1 386 ? 24.915 6.305 -41.917 1.00 48.50 386 GLY A O 1
ATOM 2967 N N . ASN A 1 387 ? 23.620 8.107 -42.240 1.00 53.38 387 ASN A N 1
ATOM 2968 C CA . ASN A 1 387 ? 24.715 8.997 -42.657 1.00 53.38 387 ASN A CA 1
ATOM 2969 C C . ASN A 1 387 ? 24.994 10.066 -41.588 1.00 53.38 387 ASN A C 1
ATOM 2971 O O . ASN A 1 387 ? 24.096 10.784 -41.161 1.00 53.38 387 ASN A O 1
ATOM 2975 N N . CYS A 1 388 ? 26.253 10.221 -41.177 1.00 54.69 388 CYS A N 1
ATOM 2976 C CA . CYS A 1 388 ? 26.665 11.288 -40.262 1.00 54.69 388 CYS A CA 1
ATOM 2977 C C . CYS A 1 388 ? 26.377 12.676 -40.860 1.00 54.69 388 CYS A C 1
ATOM 2979 O O . CYS A 1 388 ? 26.895 12.996 -41.926 1.00 54.69 388 CYS A O 1
ATOM 2981 N N . SER A 1 389 ? 25.653 13.547 -40.152 1.00 59.09 389 SER A N 1
ATOM 2982 C CA . SER A 1 389 ? 25.311 14.891 -40.657 1.00 59.09 389 SER A CA 1
ATOM 2983 C C . SER A 1 389 ? 26.507 15.833 -40.802 1.00 59.09 389 SER A C 1
ATOM 2985 O O . SER A 1 389 ? 26.438 16.819 -41.529 1.00 59.09 389 SER A O 1
ATOM 2987 N N . ALA A 1 390 ? 27.622 15.538 -40.130 1.00 57.44 390 ALA A N 1
ATOM 2988 C CA . ALA A 1 390 ? 28.863 16.285 -40.305 1.00 57.44 390 ALA A CA 1
ATOM 2989 C C . ALA A 1 390 ? 29.678 15.773 -41.498 1.00 57.44 390 ALA A C 1
ATOM 2991 O O . ALA A 1 390 ? 30.277 16.563 -42.217 1.00 57.44 390 ALA A O 1
ATOM 2992 N N . CYS A 1 391 ? 29.745 14.460 -41.719 1.00 57.91 391 CYS A N 1
ATOM 2993 C CA . CYS A 1 391 ? 30.739 13.894 -42.633 1.00 57.91 391 CYS A CA 1
ATOM 2994 C C . CYS A 1 391 ? 30.224 12.933 -43.699 1.00 57.91 391 CYS A C 1
ATOM 2996 O O . CYS A 1 391 ? 31.012 12.396 -44.472 1.00 57.91 391 CYS A O 1
ATOM 2998 N N . GLY A 1 392 ? 28.922 12.668 -43.722 1.00 53.81 392 GLY A N 1
ATOM 2999 C CA . GLY A 1 392 ? 28.284 11.746 -44.655 1.00 53.81 392 GLY A CA 1
ATOM 3000 C C . GLY A 1 392 ? 28.652 10.272 -44.460 1.00 53.81 392 GLY A C 1
ATOM 3001 O O . GLY A 1 392 ? 28.186 9.438 -45.230 1.00 53.81 392 GLY A O 1
ATOM 3002 N N . ALA A 1 393 ? 29.474 9.927 -43.458 1.00 53.97 393 ALA A N 1
ATOM 3003 C CA . ALA A 1 393 ? 29.896 8.549 -43.212 1.00 53.97 393 ALA A CA 1
ATOM 3004 C C . ALA A 1 393 ? 28.701 7.655 -42.865 1.00 53.97 393 ALA A C 1
ATOM 3006 O O . ALA A 1 393 ? 27.887 8.031 -42.018 1.00 53.97 393 ALA A O 1
ATOM 3007 N N . LYS A 1 394 ? 28.639 6.475 -43.497 1.00 46.59 394 LYS A N 1
ATOM 3008 C CA . LYS A 1 394 ? 27.556 5.508 -43.305 1.00 46.59 394 LYS A CA 1
ATOM 3009 C C . LYS A 1 394 ? 27.820 4.611 -42.083 1.00 46.59 394 LYS A C 1
ATOM 3011 O O . LYS A 1 394 ? 28.896 4.022 -42.028 1.00 46.59 394 LYS A O 1
ATOM 3016 N N . GLY A 1 395 ? 26.898 4.475 -41.124 1.00 49.41 395 GLY A N 1
ATOM 3017 C CA . GLY A 1 395 ? 27.046 3.555 -39.979 1.00 49.41 395 GLY A CA 1
ATOM 3018 C C . GLY A 1 395 ? 26.256 3.916 -38.710 1.00 49.41 395 GLY A C 1
ATOM 3019 O O . GLY A 1 395 ? 25.454 4.847 -38.709 1.00 49.41 395 GLY A O 1
ATOM 3020 N N . VAL A 1 396 ? 26.497 3.164 -37.624 1.00 42.31 396 VAL A N 1
ATOM 3021 C CA . VAL A 1 396 ? 25.865 3.347 -36.299 1.00 42.31 396 VAL A CA 1
ATOM 3022 C C . VAL A 1 396 ? 26.248 4.717 -35.721 1.00 42.31 396 VAL A C 1
ATOM 3024 O O . VAL A 1 396 ? 27.431 5.032 -35.566 1.00 42.31 396 VAL A O 1
ATOM 3027 N N . LEU A 1 397 ? 25.247 5.555 -35.440 1.00 46.94 397 LEU A N 1
ATOM 3028 C CA . LEU A 1 397 ? 25.416 6.883 -34.842 1.00 46.94 397 LEU A CA 1
ATOM 3029 C C . LEU A 1 397 ? 25.369 6.754 -33.310 1.00 46.94 397 LEU A C 1
ATOM 3031 O O . LEU A 1 397 ? 24.553 6.002 -32.783 1.00 46.94 397 LEU A O 1
ATOM 3035 N N . TYR A 1 398 ? 26.237 7.474 -32.594 1.00 37.12 398 TYR A N 1
ATOM 3036 C CA . TYR A 1 398 ? 26.368 7.380 -31.131 1.00 37.12 398 TYR A CA 1
ATOM 3037 C C . TYR A 1 398 ? 26.112 8.750 -30.491 1.00 37.12 398 TYR A C 1
ATOM 3039 O O . TYR A 1 398 ? 26.805 9.689 -30.864 1.00 37.12 398 TYR A O 1
ATOM 3047 N N . GLY A 1 399 ? 25.190 8.834 -29.515 1.00 41.47 399 GLY A N 1
ATOM 3048 C CA . GLY A 1 399 ? 24.948 9.991 -28.624 1.00 41.47 399 GLY A CA 1
ATOM 3049 C C . GLY A 1 399 ? 24.402 11.270 -29.290 1.00 41.47 399 GLY A C 1
ATOM 3050 O O . GLY A 1 399 ? 24.872 11.673 -30.346 1.00 41.47 399 GLY A O 1
ATOM 3051 N N . CYS A 1 400 ? 23.386 11.907 -28.690 1.00 38.12 400 CYS A N 1
ATOM 3052 C CA . CYS A 1 400 ? 22.746 13.172 -29.126 1.00 38.12 400 CYS A CA 1
ATOM 3053 C C . CYS A 1 400 ? 22.347 13.287 -30.622 1.00 38.12 400 CYS A C 1
ATOM 3055 O O . CYS A 1 400 ? 22.082 14.379 -31.117 1.00 38.12 400 CYS A O 1
ATOM 3057 N N . GLY A 1 401 ? 22.250 12.160 -31.336 1.00 48.94 401 GLY A N 1
ATOM 3058 C CA . GLY A 1 401 ? 21.263 11.949 -32.396 1.00 48.94 401 GLY A CA 1
ATOM 3059 C C . GLY A 1 401 ? 21.618 12.248 -33.857 1.00 48.94 401 GLY A C 1
ATOM 3060 O O . GLY A 1 401 ? 20.731 12.056 -34.680 1.00 48.94 401 GLY A O 1
ATOM 3061 N N . VAL A 1 402 ? 22.833 12.676 -34.253 1.00 54.84 402 VAL A N 1
ATOM 3062 C CA . VAL A 1 402 ? 23.091 12.935 -35.701 1.00 54.84 402 VAL A CA 1
ATOM 3063 C C . VAL A 1 402 ? 24.532 12.764 -36.236 1.00 54.84 402 VAL A C 1
ATOM 3065 O O . VAL A 1 402 ? 24.783 13.038 -37.416 1.00 54.84 402 VAL A O 1
ATOM 3068 N N . PHE A 1 403 ? 25.497 12.286 -35.435 1.00 59.50 403 PHE A N 1
ATOM 3069 C CA . PHE A 1 403 ? 26.917 12.181 -35.834 1.00 59.50 403 PHE A CA 1
ATOM 3070 C C . PHE A 1 403 ? 27.510 10.768 -35.659 1.00 59.50 403 PHE A C 1
ATOM 3072 O O . PHE A 1 403 ? 27.122 10.025 -34.759 1.00 59.50 403 PHE A O 1
ATOM 3079 N N . CYS A 1 404 ? 28.472 10.377 -36.510 1.00 59.81 404 CYS A N 1
ATOM 3080 C CA . CYS A 1 404 ? 29.222 9.127 -36.320 1.00 59.81 404 CYS A CA 1
ATOM 3081 C C . CYS A 1 404 ? 30.130 9.225 -35.088 1.00 59.81 404 CYS A C 1
ATOM 3083 O O . CYS A 1 404 ? 30.508 10.329 -34.691 1.00 59.81 404 CYS A O 1
ATOM 3085 N N . GLY A 1 405 ? 30.534 8.081 -34.521 1.00 57.34 405 GLY A N 1
ATOM 3086 C CA . GLY A 1 405 ? 31.300 8.026 -33.266 1.00 57.34 405 GLY A CA 1
ATOM 3087 C C . GLY A 1 405 ? 32.505 8.975 -33.220 1.00 57.34 405 GLY A C 1
ATOM 3088 O O . GLY A 1 405 ? 32.675 9.706 -32.252 1.00 57.34 405 GLY A O 1
ATOM 3089 N N . ARG A 1 406 ? 33.265 9.079 -34.317 1.00 65.00 406 ARG A N 1
ATOM 3090 C CA . ARG A 1 406 ? 34.434 9.972 -34.416 1.00 65.00 406 ARG A CA 1
ATOM 3091 C C . ARG A 1 406 ? 34.080 11.465 -34.397 1.00 65.00 406 ARG A C 1
ATOM 3093 O O . ARG A 1 406 ? 34.834 12.274 -33.863 1.00 65.00 406 ARG A O 1
ATOM 3100 N N . CYS A 1 407 ? 32.963 11.844 -35.014 1.00 61.69 407 CYS A N 1
ATOM 3101 C CA . CYS A 1 407 ? 32.476 13.221 -34.986 1.00 61.69 407 CYS A CA 1
ATOM 3102 C C . CYS A 1 407 ? 31.856 13.541 -33.619 1.00 61.69 407 CYS A C 1
ATOM 3104 O O . CYS A 1 407 ? 32.139 14.603 -33.070 1.00 61.69 407 CYS A O 1
ATOM 3106 N N . ASN A 1 408 ? 31.097 12.608 -33.036 1.00 65.38 408 ASN A N 1
ATOM 3107 C CA . ASN A 1 408 ? 30.500 12.775 -31.712 1.00 65.38 408 ASN A CA 1
ATOM 3108 C C . ASN A 1 408 ? 31.559 12.926 -30.608 1.00 65.38 408 ASN A C 1
ATOM 3110 O O . ASN A 1 408 ? 31.439 13.790 -29.749 1.00 65.38 408 ASN A O 1
ATOM 3114 N N . GLU A 1 409 ? 32.641 12.149 -30.660 1.00 65.38 409 GLU A N 1
ATOM 3115 C CA . GLU A 1 409 ? 33.739 12.257 -29.696 1.00 65.38 409 GLU A CA 1
ATOM 3116 C C . GLU A 1 409 ? 34.389 13.650 -29.731 1.00 65.38 409 GLU A C 1
ATOM 3118 O O . GLU A 1 409 ? 34.526 14.294 -28.694 1.00 65.38 409 GLU A O 1
ATOM 3123 N N . LYS A 1 410 ? 34.676 14.182 -30.928 1.00 68.81 410 LYS A N 1
ATOM 3124 C CA . LYS A 1 410 ? 35.197 15.551 -31.095 1.00 68.81 410 LYS A CA 1
ATOM 3125 C C . LYS A 1 410 ? 34.217 16.621 -30.626 1.00 68.81 410 LYS A C 1
ATOM 3127 O O . LYS A 1 410 ? 34.638 17.620 -30.047 1.00 68.81 410 LYS A O 1
ATOM 3132 N N . TRP A 1 411 ? 32.927 16.414 -30.875 1.00 69.12 411 TRP A N 1
ATOM 3133 C CA . TRP A 1 411 ? 31.870 17.316 -30.430 1.00 69.12 411 TRP A CA 1
ATOM 3134 C C . TRP A 1 411 ? 31.815 17.375 -28.899 1.00 69.12 411 TRP A C 1
ATOM 3136 O O . TRP A 1 411 ? 31.893 18.455 -28.316 1.00 69.12 411 TRP A O 1
ATOM 3146 N N . CYS A 1 412 ? 31.795 16.209 -28.248 1.00 55.94 412 CYS A N 1
ATOM 3147 C CA . CYS A 1 412 ? 31.816 16.067 -26.795 1.00 55.94 412 CYS A CA 1
ATOM 3148 C C . CYS A 1 412 ? 33.087 16.655 -26.169 1.00 55.94 412 CYS A C 1
ATOM 3150 O O . CYS A 1 412 ? 33.010 17.324 -25.139 1.00 55.94 412 CYS A O 1
ATOM 3152 N N . SER A 1 413 ? 34.255 16.434 -26.777 1.00 65.81 413 SER A N 1
ATOM 3153 C CA . SER A 1 413 ? 35.519 17.001 -26.302 1.00 65.81 413 SER A CA 1
ATOM 3154 C C . SER A 1 413 ? 35.536 18.529 -26.380 1.00 65.81 413 SER A C 1
ATOM 3156 O O . SER A 1 413 ? 35.974 19.172 -25.428 1.00 65.81 413 SER A O 1
ATOM 3158 N N . GLU A 1 414 ? 35.032 19.127 -27.463 1.00 64.25 414 GLU A N 1
ATOM 3159 C CA . GLU A 1 414 ? 35.006 20.588 -27.598 1.00 64.25 414 GLU A CA 1
ATOM 3160 C C . GLU A 1 414 ? 33.972 21.241 -26.675 1.00 64.25 414 GLU A C 1
ATOM 3162 O O . GLU A 1 414 ? 34.257 22.274 -26.060 1.00 64.25 414 GLU A O 1
ATOM 3167 N N . TYR A 1 415 ? 32.806 20.611 -26.513 1.00 56.19 415 TYR A N 1
ATOM 3168 C CA . TYR A 1 415 ? 31.792 21.066 -25.567 1.00 56.19 415 TYR A CA 1
ATOM 3169 C C . TYR A 1 415 ? 32.323 21.035 -24.131 1.00 56.19 415 TYR A C 1
ATOM 3171 O O . TYR A 1 415 ? 32.216 22.028 -23.416 1.00 56.19 415 TYR A O 1
ATOM 3179 N N . LYS A 1 416 ? 32.998 19.950 -23.727 1.00 52.97 416 LYS A N 1
ATOM 3180 C CA . LYS A 1 416 ? 33.661 19.866 -22.414 1.00 52.97 416 LYS A CA 1
ATOM 3181 C C . LYS A 1 416 ? 34.750 20.927 -22.229 1.00 52.97 416 LYS A C 1
ATOM 3183 O O . LYS A 1 416 ? 34.939 21.413 -21.121 1.00 52.97 416 LYS A O 1
ATOM 3188 N N . ARG A 1 417 ? 35.470 21.287 -23.296 1.00 59.53 417 ARG A N 1
ATOM 3189 C CA . ARG A 1 417 ? 36.584 22.246 -23.246 1.00 59.53 417 ARG A CA 1
ATOM 3190 C C . ARG A 1 417 ? 36.130 23.707 -23.214 1.00 59.53 417 ARG A C 1
ATOM 3192 O O . ARG A 1 417 ? 36.810 24.536 -22.622 1.00 59.53 417 ARG A O 1
ATOM 3199 N N . THR A 1 418 ? 35.034 24.039 -23.893 1.00 56.28 418 THR A N 1
ATOM 3200 C CA . THR A 1 418 ? 34.649 25.439 -24.165 1.00 56.28 418 THR A CA 1
ATOM 3201 C C . THR A 1 418 ? 33.244 25.808 -23.697 1.00 56.28 418 THR A C 1
ATOM 3203 O O . THR A 1 418 ? 32.886 26.983 -23.732 1.00 56.28 418 THR A O 1
ATOM 3206 N N . GLY A 1 419 ? 32.430 24.823 -23.308 1.00 52.34 419 GLY A N 1
ATOM 3207 C CA . GLY A 1 419 ? 31.009 24.990 -22.998 1.00 52.34 419 GLY A CA 1
ATOM 3208 C C . GLY A 1 419 ? 30.129 25.310 -24.212 1.00 52.34 419 GLY A C 1
ATOM 3209 O O . GLY A 1 419 ? 28.933 25.532 -24.049 1.00 52.34 419 GLY A O 1
ATOM 3210 N N . LYS A 1 420 ? 30.689 25.364 -25.431 1.00 57.44 420 LYS A N 1
ATOM 3211 C CA . LYS A 1 420 ? 29.965 25.740 -26.654 1.00 57.44 420 LYS A CA 1
ATOM 3212 C C . LYS A 1 420 ? 29.743 24.535 -27.559 1.00 57.44 420 LYS A C 1
ATOM 3214 O O . LYS A 1 420 ? 30.639 23.720 -27.764 1.00 57.44 420 LYS A O 1
ATOM 3219 N N . GLN A 1 421 ? 28.536 24.434 -28.108 1.00 59.50 421 GLN A N 1
ATOM 3220 C CA . GLN A 1 421 ? 28.173 23.375 -29.049 1.00 59.50 421 GLN A CA 1
ATOM 3221 C C . GLN A 1 421 ? 28.704 23.708 -30.447 1.00 59.50 421 GLN A C 1
ATOM 3223 O O . GLN A 1 421 ? 28.523 24.823 -30.937 1.00 59.50 421 GLN A O 1
ATOM 3228 N N . LEU A 1 422 ? 29.345 22.735 -31.098 1.00 60.28 422 LEU A N 1
ATOM 3229 C CA . LEU A 1 422 ? 29.790 22.868 -32.484 1.00 60.28 422 LEU A CA 1
ATOM 3230 C C . LEU A 1 422 ? 28.666 22.501 -33.456 1.00 60.28 422 LEU A C 1
ATOM 3232 O O . LEU A 1 422 ? 27.981 21.492 -33.274 1.00 60.28 422 LEU A O 1
ATOM 3236 N N . SER A 1 423 ? 28.520 23.279 -34.527 1.00 64.69 423 SER A N 1
ATOM 3237 C CA . SER A 1 423 ? 27.598 22.964 -35.619 1.00 64.69 423 SER A CA 1
ATOM 3238 C C . SER A 1 423 ? 28.117 21.799 -36.481 1.00 64.69 423 SER A C 1
ATOM 3240 O O . SER A 1 423 ? 29.334 21.583 -36.563 1.00 64.69 423 SER A O 1
ATOM 3242 N N . PRO A 1 424 ? 27.236 21.071 -37.201 1.00 60.78 424 PRO A N 1
ATOM 3243 C CA . PRO A 1 424 ? 27.632 19.991 -38.111 1.00 60.78 424 PRO A CA 1
ATOM 3244 C C . PRO A 1 424 ? 28.754 20.373 -39.089 1.00 60.78 424 PRO A C 1
ATOM 3246 O O . PRO A 1 424 ? 29.667 19.585 -39.336 1.00 60.78 424 PRO A O 1
ATOM 3249 N N . ARG A 1 425 ? 28.729 21.608 -39.608 1.00 60.19 425 ARG A N 1
ATOM 3250 C CA . ARG A 1 425 ? 29.717 22.124 -40.567 1.00 60.19 425 ARG A CA 1
ATOM 3251 C C . ARG A 1 425 ? 31.083 22.374 -39.918 1.00 60.19 425 ARG A C 1
ATOM 3253 O O . ARG A 1 425 ? 32.105 2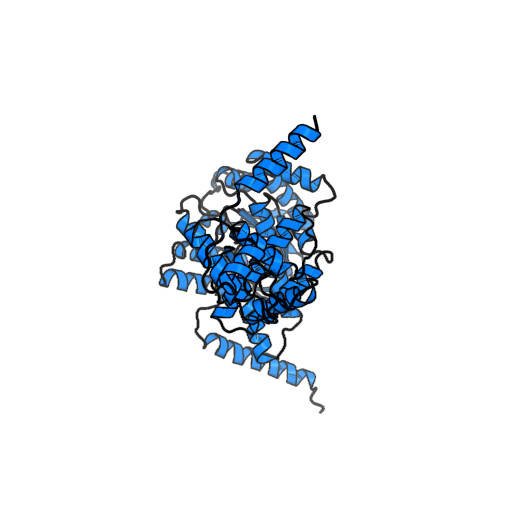2.025 -40.503 1.00 60.19 425 ARG A O 1
ATOM 3260 N N . GLN A 1 426 ? 31.109 22.904 -38.692 1.00 62.78 426 GLN A N 1
ATOM 3261 C CA . GLN A 1 426 ? 32.344 23.085 -37.912 1.00 62.78 426 GLN A CA 1
ATOM 3262 C C . GLN A 1 426 ? 32.981 21.737 -37.557 1.00 62.78 426 GLN A C 1
ATOM 3264 O O . GLN A 1 426 ? 34.197 21.562 -37.625 1.00 62.78 426 GLN A O 1
ATOM 3269 N N . LEU A 1 427 ? 32.138 20.759 -37.236 1.00 64.00 427 LEU A N 1
ATOM 3270 C CA . LEU A 1 427 ? 32.547 19.405 -36.896 1.00 64.00 427 LEU A CA 1
ATOM 3271 C C . LEU A 1 427 ? 33.092 18.631 -38.107 1.00 64.00 427 LEU A C 1
ATOM 3273 O O . LEU A 1 427 ? 34.069 17.887 -37.984 1.00 64.00 427 LEU A O 1
ATOM 3277 N N . SER A 1 428 ? 32.484 18.841 -39.279 1.00 55.88 428 SER A N 1
ATOM 3278 C CA . SER A 1 428 ? 32.970 18.360 -40.575 1.00 55.88 428 SER A CA 1
ATOM 3279 C C . SER A 1 428 ? 34.374 18.883 -40.853 1.00 55.88 428 SER A C 1
ATOM 3281 O O . SER A 1 428 ? 35.298 18.104 -41.080 1.00 55.88 428 SER A O 1
ATOM 3283 N N . TYR A 1 429 ? 34.561 20.197 -40.713 1.00 63.91 429 TYR A N 1
ATOM 3284 C CA . TYR A 1 429 ? 35.846 20.851 -40.916 1.00 63.91 429 TYR A CA 1
ATOM 3285 C C . TYR A 1 429 ? 36.923 20.240 -40.012 1.00 63.91 429 TYR A C 1
ATOM 3287 O O . TYR A 1 429 ? 37.867 19.639 -40.509 1.00 63.91 429 TYR A O 1
ATOM 3295 N N . LEU A 1 430 ? 36.705 20.212 -38.693 1.00 62.34 430 LEU A N 1
ATOM 3296 C CA . LEU A 1 430 ? 37.625 19.608 -37.714 1.00 62.34 430 LEU A CA 1
ATOM 3297 C C . LEU A 1 430 ? 37.931 18.121 -37.959 1.00 62.34 430 LEU A C 1
ATOM 3299 O O . LEU A 1 430 ? 38.919 17.586 -37.442 1.00 62.34 430 LEU A O 1
ATOM 3303 N N . SER A 1 431 ? 37.068 17.418 -38.690 1.00 55.69 431 SER A N 1
ATOM 3304 C CA . SER A 1 431 ? 37.218 15.995 -38.995 1.00 55.69 431 SER A CA 1
ATOM 3305 C C . SER A 1 431 ? 37.982 15.725 -40.292 1.00 55.69 431 SER A C 1
ATOM 3307 O O . SER A 1 431 ? 38.626 14.678 -40.370 1.00 55.69 431 SER A O 1
ATOM 3309 N N . TYR A 1 432 ? 37.971 16.660 -41.250 1.00 50.97 432 TYR A N 1
ATOM 3310 C CA . TYR A 1 432 ? 38.525 16.473 -42.601 1.00 50.97 432 TYR A CA 1
ATOM 3311 C C . TYR A 1 432 ? 39.610 17.484 -43.001 1.00 50.97 432 TYR A C 1
ATOM 3313 O O . TYR A 1 432 ? 40.389 17.195 -43.908 1.00 50.97 432 TYR A O 1
ATOM 3321 N N . SER A 1 433 ? 39.744 18.627 -42.325 1.00 46.22 433 SER A N 1
ATOM 3322 C CA . SER A 1 433 ? 40.800 19.599 -42.613 1.00 46.22 433 SER A CA 1
ATOM 3323 C C . SER A 1 433 ? 42.116 19.172 -41.956 1.00 46.22 433 SER A C 1
ATOM 3325 O O . SER A 1 433 ? 42.371 19.438 -40.778 1.00 46.22 433 SER A O 1
ATOM 3327 N N . ARG A 1 434 ? 42.999 18.531 -42.729 1.00 41.19 434 ARG A N 1
ATOM 3328 C CA . ARG A 1 434 ? 44.436 18.564 -42.436 1.00 41.19 434 ARG A CA 1
ATOM 3329 C C . ARG A 1 434 ? 44.941 19.981 -42.735 1.00 41.19 434 ARG A C 1
ATOM 3331 O O . ARG A 1 434 ? 45.268 20.284 -43.872 1.00 41.19 434 ARG A O 1
ATOM 3338 N N . GLY A 1 435 ? 45.030 20.822 -41.706 1.00 40.84 435 GLY A N 1
ATOM 3339 C CA . GLY A 1 435 ? 46.084 21.840 -41.659 1.00 40.84 435 GLY A CA 1
ATOM 3340 C C . GLY A 1 435 ? 45.805 23.264 -42.147 1.00 40.84 435 GLY A C 1
ATOM 3341 O O . GLY A 1 435 ? 46.774 23.949 -42.447 1.00 40.84 435 GLY A O 1
ATOM 3342 N N . THR A 1 436 ? 44.577 23.782 -42.142 1.00 37.00 436 THR A N 1
ATOM 3343 C CA . THR A 1 436 ? 44.375 25.243 -42.256 1.00 37.00 436 THR A CA 1
ATOM 3344 C C . THR A 1 436 ? 43.409 25.747 -41.190 1.00 37.00 436 THR A C 1
ATOM 3346 O O . THR A 1 436 ? 42.344 25.174 -40.960 1.00 37.00 436 THR A O 1
ATOM 3349 N N . LYS A 1 437 ? 43.813 26.799 -40.468 1.00 38.53 437 LYS A N 1
ATOM 3350 C CA . LYS A 1 437 ? 42.929 27.530 -39.550 1.00 38.53 437 LYS A CA 1
ATOM 3351 C C . LYS A 1 437 ? 41.773 28.135 -40.359 1.00 38.53 437 LYS A C 1
ATOM 3353 O O . LYS A 1 437 ? 42.017 28.536 -41.494 1.00 38.53 437 LYS A O 1
ATOM 3358 N N . PRO A 1 438 ? 40.557 28.243 -39.800 1.00 39.47 438 PRO A N 1
ATOM 3359 C CA . PRO A 1 438 ? 39.545 29.087 -40.410 1.00 39.47 438 PRO A CA 1
ATOM 3360 C C . PRO A 1 438 ? 40.042 30.534 -40.324 1.00 39.47 438 PRO A C 1
ATOM 3362 O O . PRO A 1 438 ? 40.332 31.018 -39.226 1.00 39.47 438 PRO A O 1
ATOM 3365 N N . GLU A 1 439 ? 40.180 31.193 -41.472 1.00 38.56 439 GLU A N 1
ATOM 3366 C CA . GLU A 1 439 ? 40.206 32.651 -41.515 1.00 38.56 439 GLU A CA 1
ATOM 3367 C C . GLU A 1 439 ? 38.910 33.166 -40.886 1.00 38.56 439 GLU A C 1
ATOM 3369 O O . GLU A 1 439 ? 37.826 32.597 -41.054 1.00 38.56 439 GLU A O 1
ATOM 3374 N N . ALA A 1 440 ? 39.074 34.174 -40.039 1.00 48.06 440 ALA A N 1
ATOM 3375 C CA . ALA A 1 440 ? 37.982 34.840 -39.373 1.00 48.06 440 ALA A CA 1
ATOM 3376 C C . ALA A 1 440 ? 37.176 35.616 -40.412 1.00 48.06 440 ALA A C 1
ATOM 3378 O O . ALA A 1 440 ? 37.748 36.469 -41.069 1.00 48.06 440 ALA A O 1
ATOM 3379 N N . ASP A 1 441 ? 35.867 35.389 -40.472 1.00 43.00 441 ASP A N 1
ATOM 3380 C CA . ASP A 1 441 ? 34.942 36.420 -40.942 1.00 43.00 441 ASP A CA 1
ATOM 3381 C C . ASP A 1 441 ? 33.627 36.361 -40.170 1.00 43.00 441 ASP A C 1
ATOM 3383 O O . ASP A 1 441 ? 32.547 36.039 -40.653 1.00 43.00 441 ASP A O 1
ATOM 3387 N N . THR A 1 442 ? 33.737 36.679 -38.881 1.00 43.16 442 THR A N 1
ATOM 3388 C CA . THR A 1 442 ? 32.600 37.188 -38.110 1.00 43.16 442 THR A CA 1
ATOM 3389 C C . THR A 1 442 ? 32.287 38.646 -38.461 1.00 43.16 442 THR A C 1
ATOM 3391 O O . THR A 1 442 ? 31.237 39.130 -38.063 1.00 43.16 442 THR A O 1
ATOM 3394 N N . ALA A 1 443 ? 33.166 39.356 -39.181 1.00 42.44 443 ALA A N 1
ATOM 3395 C CA . ALA A 1 443 ? 32.963 40.759 -39.544 1.00 42.44 443 ALA A CA 1
ATOM 3396 C C . ALA A 1 443 ? 31.929 40.921 -40.674 1.00 42.44 443 ALA A C 1
ATOM 3398 O O . ALA A 1 443 ? 31.009 41.726 -40.532 1.00 42.44 443 ALA A O 1
ATOM 3399 N N . ASP A 1 444 ? 32.001 40.087 -41.715 1.00 43.69 444 ASP A N 1
ATOM 3400 C CA . ASP A 1 444 ? 31.087 40.166 -42.864 1.00 43.69 444 ASP A CA 1
ATOM 3401 C C . ASP A 1 444 ? 29.634 39.822 -42.507 1.00 43.69 444 ASP A C 1
ATOM 3403 O O . ASP A 1 444 ? 28.700 40.462 -42.986 1.00 43.69 444 ASP A O 1
ATOM 3407 N N . MET A 1 445 ? 29.424 38.892 -41.570 1.00 41.56 445 MET A N 1
ATOM 3408 C CA . MET A 1 445 ? 28.076 38.479 -41.163 1.00 41.56 445 MET A CA 1
ATOM 3409 C C . MET A 1 445 ? 27.343 39.561 -40.346 1.00 41.56 445 MET A C 1
ATOM 3411 O O . MET A 1 445 ? 26.121 39.676 -40.420 1.00 41.56 445 MET A O 1
ATOM 3415 N N . PHE A 1 446 ? 28.074 40.375 -39.572 1.00 45.16 446 PHE A N 1
ATOM 3416 C CA . PHE A 1 446 ? 27.490 41.518 -38.859 1.00 45.16 446 PHE A CA 1
ATOM 3417 C C . PHE A 1 446 ? 27.265 42.725 -39.775 1.00 45.16 446 PHE A C 1
ATOM 3419 O O . PHE A 1 446 ? 26.346 43.501 -39.509 1.00 45.16 446 PHE A O 1
ATOM 3426 N N . GLU A 1 447 ? 28.053 42.882 -40.842 1.00 48.09 447 GLU A N 1
ATOM 3427 C CA . GLU A 1 447 ? 27.860 43.952 -41.824 1.00 48.09 447 GLU A CA 1
ATOM 3428 C C . GLU A 1 447 ? 26.679 43.655 -42.766 1.00 48.09 447 GLU A C 1
ATOM 3430 O O . GLU A 1 447 ? 25.871 44.552 -43.006 1.00 48.09 447 GLU A O 1
ATOM 3435 N N . GLU A 1 448 ? 26.476 42.398 -43.185 1.00 47.03 448 GLU A N 1
ATOM 3436 C CA . GLU A 1 448 ? 25.251 41.967 -43.887 1.00 47.03 448 GLU A CA 1
ATOM 3437 C C . GLU A 1 448 ? 23.996 42.194 -43.030 1.00 47.03 448 GLU A C 1
ATOM 3439 O O . GLU A 1 448 ? 23.044 42.829 -43.485 1.00 47.03 448 GLU A O 1
ATOM 3444 N N . LEU A 1 449 ? 24.021 41.790 -41.753 1.00 46.12 449 LEU A N 1
ATOM 3445 C CA . LEU A 1 449 ? 22.916 42.038 -40.815 1.00 46.12 449 LEU A CA 1
ATOM 3446 C C . LEU A 1 449 ? 22.657 43.539 -40.586 1.00 46.12 449 LEU A C 1
ATOM 3448 O O . LEU A 1 449 ? 21.505 43.953 -40.450 1.00 46.12 449 LEU A O 1
ATOM 3452 N N . ARG A 1 450 ? 23.703 44.378 -40.577 1.00 52.69 450 ARG A N 1
ATOM 3453 C CA . ARG A 1 450 ? 23.568 45.844 -40.479 1.00 52.69 450 ARG A CA 1
ATOM 3454 C C . ARG A 1 450 ? 22.957 46.466 -41.726 1.00 52.69 450 ARG A C 1
ATOM 3456 O O . ARG A 1 450 ? 22.179 47.414 -41.602 1.00 52.69 450 ARG A O 1
ATOM 3463 N N . GLN A 1 451 ? 23.332 45.991 -42.912 1.00 59.62 451 GLN A N 1
ATOM 3464 C CA . GLN A 1 451 ? 22.777 46.493 -44.168 1.00 59.62 451 GLN A CA 1
ATOM 3465 C C . GLN A 1 451 ? 21.322 46.065 -44.356 1.00 59.62 451 GLN A C 1
ATOM 3467 O O . GLN A 1 451 ? 20.513 46.874 -44.812 1.00 59.62 451 GLN A O 1
ATOM 3472 N N . ASP A 1 452 ? 20.970 44.856 -43.924 1.00 47.94 452 ASP A N 1
ATOM 3473 C CA . ASP A 1 452 ? 19.592 44.374 -43.940 1.00 47.94 452 ASP A CA 1
ATOM 3474 C C . ASP A 1 452 ? 18.711 45.122 -42.933 1.00 47.94 452 ASP A C 1
ATOM 3476 O O . ASP A 1 452 ? 17.611 45.541 -43.287 1.00 47.94 452 ASP A O 1
ATOM 3480 N N . TRP A 1 453 ? 19.210 45.429 -41.731 1.00 47.81 453 TRP A N 1
ATOM 3481 C CA . TRP A 1 453 ? 18.492 46.304 -40.794 1.00 47.81 453 TRP A CA 1
ATOM 3482 C C . TRP A 1 453 ? 18.316 47.735 -41.314 1.00 47.81 453 TRP A C 1
ATOM 3484 O O . TRP A 1 453 ? 17.235 48.296 -41.176 1.00 47.81 453 TRP A O 1
ATOM 3494 N N . LYS A 1 454 ? 19.315 48.318 -41.992 1.00 56.47 454 LYS A N 1
ATOM 3495 C CA . LYS A 1 454 ? 19.163 49.634 -42.646 1.00 56.47 454 LYS A CA 1
ATOM 3496 C C . LYS A 1 454 ? 18.172 49.630 -43.816 1.00 56.47 454 LYS A C 1
ATOM 3498 O O . LYS A 1 454 ? 17.631 50.683 -44.140 1.00 56.47 454 LYS A O 1
ATOM 3503 N N . ARG A 1 455 ? 17.950 48.486 -44.473 1.00 49.31 455 ARG A N 1
ATOM 3504 C CA . ARG A 1 455 ? 16.956 48.342 -45.553 1.00 49.31 455 ARG A CA 1
ATOM 3505 C C . ARG A 1 455 ? 15.529 48.168 -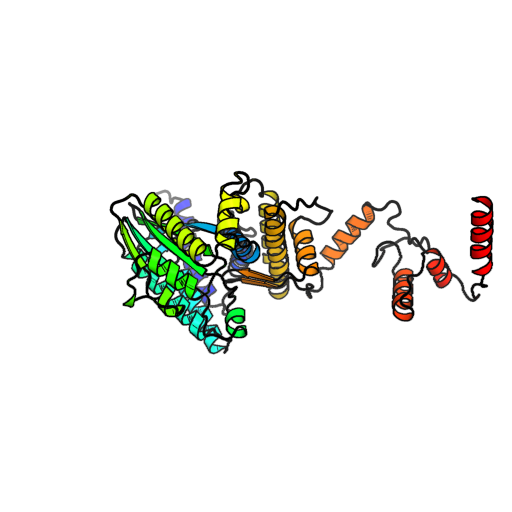45.043 1.00 49.31 455 ARG A C 1
ATOM 3507 O O . ARG A 1 455 ? 14.602 48.457 -45.793 1.00 49.31 455 ARG A O 1
ATOM 3514 N N . MET A 1 456 ? 15.356 47.693 -43.812 1.00 50.00 456 MET A N 1
ATOM 3515 C CA . MET A 1 456 ? 14.037 47.443 -43.222 1.00 50.00 456 MET A CA 1
ATOM 3516 C C . MET A 1 456 ? 13.389 48.680 -42.579 1.00 50.00 456 MET A C 1
ATOM 3518 O O . MET A 1 456 ? 12.198 48.616 -42.282 1.00 50.00 456 MET A O 1
ATOM 3522 N N . GLY A 1 457 ? 14.119 49.799 -42.466 1.00 42.94 457 GLY A N 1
ATOM 3523 C CA . GLY A 1 457 ? 13.624 51.063 -41.904 1.00 42.94 457 GLY A CA 1
ATOM 3524 C C . GLY A 1 457 ? 13.885 51.183 -40.414 1.00 42.94 457 GLY A C 1
ATOM 3525 O O . GLY A 1 457 ? 13.231 50.443 -39.650 1.00 42.94 457 GLY A O 1
#

Foldseek 3Di:
DDDDVVVVVVVVVVVCVVVVVVVVVVPDDQDDFLLCNLLQVLLVCCVVPVHGDPLSLVVVLLVLLQLLLLLCCQPVVAKFKDKWKFADDPLFTAGPSRDTPLVVLVSQLVNLVVCVVVVQQQSVVSNLLSVLVNVVSNVLSPDDAQKKWKFKAFQFPPDDPNSCVSQQHRQWIWIWIWGAHPPRMIMIMIITGNHLDQQLQQQLCVLLPNDPVQRDSGRSSRRNDTDMDHDPDDNVVVVVSSVVSNLVSCCVPPVPSSVVNVVLVVPVPQPRSSCQSPDPVCVLLSVLLSVQSSVLSPDDPVSSVLSSLQQSQLSSQLSSCVSVVNDDDDDPQGSSNVSLVVQQVVQHWRGGNSDIRGSHPRPPPPPVVSVVVVQVVLQVPDPLRQAALQAGHGDRPDPPRHHRPVLVVVQVVVCVVPVDGDDSPRSNCVVPDDDDDDDDDPPVVVVVVVVVVVVVD